Protein AF-0000000086507528 (afdb_homodimer)

Structure (mmCIF, N/CA/C/O backbone):
data_AF-0000000086507528-model_v1
#
loop_
_entity.id
_entity.type
_entity.pdbx_description
1 polymer 'Glutathione S-transferase kappa'
#
loop_
_atom_site.group_PDB
_atom_site.id
_atom_site.type_symbol
_atom_site.label_atom_id
_atom_site.label_alt_id
_atom_site.label_comp_id
_atom_site.label_asym_id
_atom_site.label_entity_id
_atom_site.label_seq_id
_atom_site.pdbx_PDB_ins_code
_atom_site.Cartn_x
_atom_site.Cartn_y
_atom_site.Cartn_z
_atom_site.occupancy
_atom_site.B_iso_or_equiv
_atom_site.auth_seq_id
_atom_site.auth_comp_id
_atom_site.auth_asym_id
_atom_site.auth_atom_id
_atom_site.pdbx_PDB_model_num
ATOM 1 N N . MET A 1 1 ? 21.891 7.898 22.703 1 71.69 1 MET A N 1
ATOM 2 C CA . MET A 1 1 ? 22.094 8.25 21.297 1 71.69 1 MET A CA 1
ATOM 3 C C . MET A 1 1 ? 21.188 9.398 20.891 1 71.69 1 MET A C 1
ATOM 5 O O . MET A 1 1 ? 20.109 9.57 21.469 1 71.69 1 MET A O 1
ATOM 9 N N . SER A 1 2 ? 21.688 10.328 20.062 1 87.5 2 SER A N 1
ATOM 10 C CA . SER A 1 2 ? 20.922 11.492 19.625 1 87.5 2 SER A CA 1
ATOM 11 C C . SER A 1 2 ? 19.672 11.086 18.859 1 87.5 2 SER A C 1
ATOM 13 O O . SER A 1 2 ? 19.656 10.047 18.203 1 87.5 2 SER A O 1
ATOM 15 N N . LYS A 1 3 ? 18.594 11.75 19.062 1 94.44 3 LYS A N 1
ATOM 16 C CA . LYS A 1 3 ? 17.344 11.469 18.359 1 94.44 3 LYS A CA 1
ATOM 17 C C . LYS A 1 3 ? 17.531 11.57 16.844 1 94.44 3 LYS A C 1
ATOM 19 O O . LYS A 1 3 ? 18.219 12.469 16.359 1 94.44 3 LYS A O 1
ATOM 24 N N . LYS A 1 4 ? 17.047 10.656 16.156 1 96.56 4 LYS A N 1
ATOM 25 C CA . LYS A 1 4 ? 17.016 10.711 14.703 1 96.56 4 LYS A CA 1
ATOM 26 C C . LYS A 1 4 ? 15.828 11.531 14.203 1 96.56 4 LYS A C 1
ATOM 28 O O . LYS A 1 4 ? 14.719 11.422 14.734 1 96.56 4 LYS A O 1
ATOM 33 N N . THR A 1 5 ? 16.078 12.328 13.242 1 98.06 5 THR A N 1
ATOM 34 C CA . THR A 1 5 ? 15.008 13.148 12.68 1 98.06 5 THR A CA 1
ATOM 35 C C . THR A 1 5 ? 14.125 12.32 11.742 1 98.06 5 THR A C 1
ATOM 37 O O . THR A 1 5 ? 14.633 11.562 10.914 1 98.06 5 THR A O 1
ATOM 40 N N . VAL A 1 6 ? 12.867 12.398 11.898 1 98.75 6 VAL A N 1
ATOM 41 C CA . VAL A 1 6 ? 11.867 11.836 11 1 98.75 6 VAL A CA 1
ATOM 42 C C . VAL A 1 6 ? 10.922 12.938 10.523 1 98.75 6 VAL A C 1
ATOM 44 O O . VAL A 1 6 ? 10.344 13.664 11.336 1 98.75 6 VAL A O 1
ATOM 47 N N . GLU A 1 7 ? 10.773 13.133 9.203 1 98.81 7 GLU A N 1
ATOM 48 C CA . GLU A 1 7 ? 9.867 14.125 8.633 1 98.81 7 GLU A CA 1
ATOM 49 C C . GLU A 1 7 ? 8.648 13.453 7.996 1 98.81 7 GLU A C 1
ATOM 51 O O . GLU A 1 7 ? 8.781 12.469 7.27 1 98.81 7 GLU A O 1
ATOM 56 N N . LEU A 1 8 ? 7.527 13.938 8.289 1 98.88 8 LEU A N 1
ATOM 57 C CA . LEU A 1 8 ? 6.309 13.508 7.613 1 98.88 8 LEU A CA 1
ATOM 58 C C . LEU A 1 8 ? 5.824 14.57 6.637 1 98.88 8 LEU A C 1
ATOM 60 O O . LEU A 1 8 ? 5.312 15.609 7.047 1 98.88 8 LEU A O 1
ATOM 64 N N . PHE A 1 9 ? 5.988 14.375 5.371 1 98.94 9 PHE A N 1
ATOM 65 C CA . PHE A 1 9 ? 5.355 15.203 4.352 1 98.94 9 PHE A CA 1
ATOM 66 C C . PHE A 1 9 ? 3.906 14.773 4.133 1 98.94 9 PHE A C 1
ATOM 68 O O . PHE A 1 9 ? 3.639 13.625 3.775 1 98.94 9 PHE A O 1
ATOM 75 N N . TYR A 1 10 ? 2.986 15.742 4.367 1 98.81 10 TYR A N 1
ATOM 76 C CA . TYR A 1 10 ? 1.605 15.273 4.402 1 98.81 10 TYR A CA 1
ATOM 77 C C . TYR A 1 10 ? 0.654 16.328 3.863 1 98.81 10 TYR A C 1
ATOM 79 O O . TYR A 1 10 ? 0.965 17.531 3.895 1 98.81 10 TYR A O 1
ATOM 87 N N . ASP A 1 11 ? -0.359 15.938 3.299 1 98.25 11 ASP A N 1
ATOM 88 C CA . ASP A 1 11 ? -1.535 16.703 2.881 1 98.25 11 ASP A CA 1
ATOM 89 C C . ASP A 1 11 ? -2.805 16.125 3.512 1 98.25 11 ASP A C 1
ATOM 91 O O . ASP A 1 11 ? -3.014 14.914 3.523 1 98.25 11 ASP A O 1
ATOM 95 N N . VAL A 1 12 ? -3.648 16.969 3.998 1 97.38 12 VAL A N 1
ATOM 96 C CA . VAL A 1 12 ? -4.785 16.531 4.801 1 97.38 12 VAL A CA 1
ATOM 97 C C . VAL A 1 12 ? -5.898 16.016 3.891 1 97.38 12 VAL A C 1
ATOM 99 O O . VAL A 1 12 ? -6.953 15.594 4.367 1 97.38 12 VAL A O 1
ATOM 102 N N . VAL A 1 13 ? -5.645 15.977 2.598 1 93.81 13 VAL A N 1
ATOM 103 C CA . VAL A 1 13 ? -6.637 15.492 1.646 1 93.81 13 VAL A CA 1
ATOM 104 C C . VAL A 1 13 ? -6.766 13.977 1.762 1 93.81 13 VAL A C 1
ATOM 106 O O . VAL A 1 13 ? -7.836 13.414 1.5 1 93.81 13 VAL A O 1
ATOM 109 N N . SER A 1 14 ? -5.777 13.281 2.121 1 93.06 14 SER A N 1
ATOM 110 C CA . SER A 1 14 ? -5.723 11.82 2.07 1 93.06 14 SER A CA 1
ATOM 111 C C . SER A 1 14 ? -6 11.211 3.439 1 93.06 14 SER A C 1
ATOM 113 O O . SER A 1 14 ? -5.309 11.516 4.414 1 93.06 14 SER A O 1
ATOM 115 N N . PRO A 1 15 ? -6.957 10.281 3.539 1 95.88 15 PRO A N 1
ATOM 116 C CA . PRO A 1 15 ? -7.152 9.578 4.809 1 95.88 15 PRO A CA 1
ATOM 117 C C . PRO A 1 15 ? -5.996 8.641 5.152 1 95.88 15 PRO A C 1
ATOM 119 O O . PRO A 1 15 ? -5.734 8.383 6.328 1 95.88 15 PRO A O 1
ATOM 122 N N . TYR A 1 16 ? -5.332 8.086 4.172 1 97.19 16 TYR A N 1
ATOM 123 C CA . TYR A 1 16 ? -4.176 7.238 4.426 1 97.19 16 TYR A CA 1
ATOM 124 C C . TYR A 1 16 ? -3.076 8.008 5.148 1 97.19 16 TYR A C 1
ATOM 126 O O . TYR A 1 16 ? -2.357 7.449 5.977 1 97.19 16 TYR A O 1
ATOM 134 N N . THR A 1 17 ? -2.959 9.273 4.766 1 98.38 17 THR A N 1
ATOM 135 C CA . THR A 1 17 ? -1.985 10.133 5.43 1 98.38 17 THR A CA 1
ATOM 136 C C . THR A 1 17 ? -2.371 10.367 6.887 1 98.38 17 THR A C 1
ATOM 138 O O . THR A 1 17 ? -1.502 10.469 7.758 1 98.38 17 THR A O 1
ATOM 141 N N . TRP A 1 18 ? -3.689 10.5 7.16 1 98.75 18 TRP A N 1
ATOM 142 C CA . TRP A 1 18 ? -4.156 10.633 8.539 1 98.75 18 TRP A CA 1
ATOM 143 C C . TRP A 1 18 ? -3.699 9.453 9.383 1 98.75 18 TRP A C 1
ATOM 145 O O . TRP A 1 18 ? -3.254 9.633 10.523 1 98.75 18 TRP A O 1
ATOM 155 N N . PHE A 1 19 ? -3.783 8.203 8.844 1 98.81 19 PHE A N 1
ATOM 156 C CA . PHE A 1 19 ? -3.33 7.016 9.562 1 98.81 19 PHE A CA 1
ATOM 157 C C . PHE A 1 19 ? -1.855 7.137 9.93 1 98.81 19 PHE A C 1
ATOM 159 O O . PHE A 1 19 ? -1.478 6.914 11.078 1 98.81 19 PHE A O 1
ATOM 166 N N . ALA A 1 20 ? -1.082 7.496 8.961 1 98.81 20 ALA A N 1
ATOM 167 C CA . ALA A 1 20 ? 0.353 7.641 9.195 1 98.81 20 ALA A CA 1
ATOM 168 C C . ALA A 1 20 ? 0.635 8.719 10.242 1 98.81 20 ALA A C 1
ATOM 170 O O . ALA A 1 20 ? 1.497 8.547 11.102 1 98.81 20 ALA A O 1
ATOM 171 N N . PHE A 1 21 ? -0.071 9.828 10.125 1 98.88 21 PHE A N 1
ATOM 172 C CA . PHE A 1 21 ? 0.057 10.961 11.031 1 98.88 21 PHE A CA 1
ATOM 173 C C . PHE A 1 21 ? -0.176 10.531 12.477 1 98.88 21 PHE A C 1
ATOM 175 O O . PHE A 1 21 ? 0.662 10.773 13.344 1 98.88 21 PHE A O 1
ATOM 182 N N . GLU A 1 22 ? -1.259 9.82 12.727 1 98.69 22 GLU A N 1
ATOM 183 C CA . GLU A 1 22 ? -1.586 9.391 14.086 1 98.69 22 GLU A CA 1
ATOM 184 C C . GLU A 1 22 ? -0.567 8.383 14.602 1 98.69 22 GLU A C 1
ATOM 186 O O . GLU A 1 22 ? -0.16 8.445 15.766 1 98.69 22 GLU A O 1
ATOM 191 N N . VAL A 1 23 ? -0.162 7.449 13.758 1 98.5 23 VAL A N 1
ATOM 192 C CA . VAL A 1 23 ? 0.797 6.43 14.172 1 98.5 23 VAL A CA 1
ATOM 193 C C . VAL A 1 23 ? 2.115 7.094 14.57 1 98.5 23 VAL A C 1
ATOM 195 O O . VAL A 1 23 ? 2.691 6.773 15.609 1 98.5 23 VAL A O 1
ATOM 198 N N . LEU A 1 24 ? 2.59 8.031 13.727 1 98.69 24 LEU A N 1
ATOM 199 C CA . LEU A 1 24 ? 3.863 8.68 14.016 1 98.69 24 LEU A CA 1
ATOM 200 C C . LEU A 1 24 ? 3.781 9.492 15.305 1 98.69 24 LEU A C 1
ATOM 202 O O . LEU A 1 24 ? 4.746 9.555 16.062 1 98.69 24 LEU A O 1
ATOM 206 N N . LEU A 1 25 ? 2.648 10.141 15.555 1 98.12 25 LEU A N 1
ATOM 207 C CA . LEU A 1 25 ? 2.48 10.875 16.797 1 98.12 25 LEU A CA 1
ATOM 208 C C . LEU A 1 25 ? 2.525 9.938 18 1 98.12 25 LEU A C 1
ATOM 210 O O . LEU A 1 25 ? 3.064 10.289 19.047 1 98.12 25 LEU A O 1
ATOM 214 N N . ARG A 1 26 ? 1.94 8.742 17.875 1 97.5 26 ARG A N 1
ATOM 215 C CA . ARG A 1 26 ? 1.978 7.758 18.953 1 97.5 26 ARG A CA 1
ATOM 216 C C . ARG A 1 26 ? 3.406 7.293 19.219 1 97.5 26 ARG A C 1
ATOM 218 O O . ARG A 1 26 ? 3.766 7.004 20.359 1 97.5 26 ARG A O 1
ATOM 225 N N . TYR A 1 27 ? 4.227 7.242 18.172 1 97.5 27 TYR A N 1
ATOM 226 C CA . TYR A 1 27 ? 5.566 6.68 18.297 1 97.5 27 TYR A CA 1
ATOM 227 C C . TYR A 1 27 ? 6.582 7.762 18.641 1 97.5 27 TYR A C 1
ATOM 229 O O . TYR A 1 27 ? 7.738 7.461 18.953 1 97.5 27 TYR A O 1
ATOM 237 N N . GLN A 1 28 ? 6.184 9 18.562 1 94.88 28 GLN A N 1
ATOM 238 C CA . GLN A 1 28 ? 7.117 10.102 18.766 1 94.88 28 GLN A CA 1
ATOM 239 C C . GLN A 1 28 ? 7.777 10.031 20.141 1 94.88 28 GLN A C 1
ATOM 241 O O . GLN A 1 28 ? 8.914 10.484 20.312 1 94.88 28 GLN A O 1
ATOM 246 N N . ASN A 1 29 ? 7.078 9.406 21.141 1 90 29 ASN A N 1
ATOM 247 C CA . ASN A 1 29 ? 7.66 9.273 22.469 1 90 29 ASN A CA 1
ATOM 248 C C . ASN A 1 29 ? 8.062 7.832 22.766 1 90 29 ASN A C 1
ATOM 250 O O . ASN A 1 29 ? 8.508 7.52 23.859 1 90 29 ASN A O 1
ATOM 254 N N . ARG A 1 30 ? 7.855 6.992 21.859 1 94.06 30 ARG A N 1
ATOM 255 C CA . ARG A 1 30 ? 8.227 5.59 21.984 1 94.06 30 ARG A CA 1
ATOM 256 C C . ARG A 1 30 ? 9.547 5.309 21.266 1 94.06 30 ARG A C 1
ATOM 258 O O . ARG A 1 30 ? 10.375 4.531 21.75 1 94.06 30 ARG A O 1
ATOM 265 N N . TRP A 1 31 ? 9.656 5.816 20.031 1 97 31 TRP A N 1
ATOM 266 C CA . TRP A 1 31 ? 10.906 5.762 19.281 1 97 31 TRP A CA 1
ATOM 267 C C . TRP A 1 31 ? 11.82 6.922 19.656 1 97 31 TRP A C 1
ATOM 269 O O . TRP A 1 31 ? 11.359 7.953 20.156 1 97 31 TRP A O 1
ATOM 279 N N . ASN A 1 32 ? 13.141 6.746 19.562 1 97.12 32 ASN A N 1
ATOM 280 C CA . ASN A 1 32 ? 14.094 7.824 19.797 1 97.12 32 ASN A CA 1
ATOM 281 C C . ASN A 1 32 ? 14.219 8.727 18.562 1 97.12 32 ASN A C 1
ATOM 283 O O . ASN A 1 32 ? 15.281 8.781 17.938 1 97.12 32 ASN A O 1
ATOM 287 N N . ILE A 1 33 ? 13.109 9.5 18.328 1 97.88 33 ILE A N 1
ATOM 288 C CA . ILE A 1 33 ? 13.07 10.297 17.109 1 97.88 33 ILE A CA 1
ATOM 289 C C . ILE A 1 33 ? 12.609 11.719 17.422 1 97.88 33 ILE A C 1
ATOM 291 O O . ILE A 1 33 ? 12.016 11.961 18.484 1 97.88 33 ILE A O 1
ATOM 295 N N . ASN A 1 34 ? 13.016 12.609 16.609 1 97.5 34 ASN A N 1
ATOM 296 C CA . ASN A 1 34 ? 12.43 13.945 16.5 1 97.5 34 ASN A CA 1
ATOM 297 C C . ASN A 1 34 ? 11.516 14.062 15.289 1 97.5 34 ASN A C 1
ATOM 299 O O . ASN A 1 34 ? 11.992 14.141 14.156 1 97.5 34 ASN A O 1
ATOM 303 N N . LEU A 1 35 ? 10.258 14.07 15.523 1 98.31 35 LEU A N 1
ATOM 304 C CA . LEU A 1 35 ? 9.289 14.102 14.438 1 98.31 35 LEU A CA 1
ATOM 305 C C . LEU A 1 35 ? 9.039 15.531 13.969 1 98.31 35 LEU A C 1
ATOM 307 O O . LEU A 1 35 ? 8.758 16.422 14.781 1 98.31 35 LEU A O 1
ATOM 311 N N . LYS A 1 36 ? 9.172 15.758 12.719 1 98.5 36 LYS A N 1
ATOM 312 C CA . LYS A 1 36 ? 8.859 17.031 12.086 1 98.5 36 LYS A CA 1
ATOM 313 C C . LYS A 1 36 ? 7.699 16.891 11.102 1 98.5 36 LYS A C 1
ATOM 315 O O . LYS A 1 36 ? 7.781 16.109 10.148 1 98.5 36 LYS A O 1
ATOM 320 N N . LEU A 1 37 ? 6.688 17.625 11.359 1 98.81 37 LEU A N 1
ATOM 321 C CA . LEU A 1 37 ? 5.559 17.672 10.438 1 98.81 37 LEU A CA 1
ATOM 322 C C . LEU A 1 37 ? 5.812 18.672 9.312 1 98.81 37 LEU A C 1
ATOM 324 O O . LEU A 1 37 ? 6.207 19.812 9.562 1 98.81 37 LEU A O 1
ATOM 328 N N . ARG A 1 38 ? 5.605 18.219 8.109 1 98.81 38 ARG A N 1
ATOM 329 C CA . ARG A 1 38 ? 5.93 19 6.922 1 98.81 38 ARG A CA 1
ATOM 330 C C . ARG A 1 38 ? 4.727 19.109 5.992 1 98.81 38 ARG A C 1
ATOM 332 O O . ARG A 1 38 ? 4.645 18.391 4.992 1 98.81 38 ARG A O 1
ATOM 339 N N . PRO A 1 39 ? 3.842 20.078 6.242 1 98.81 39 PRO A N 1
ATOM 340 C CA . PRO A 1 39 ? 2.73 20.234 5.301 1 98.81 39 PRO A CA 1
ATOM 341 C C . PRO A 1 39 ? 3.201 20.547 3.879 1 98.81 39 PRO A C 1
ATOM 343 O O . PRO A 1 39 ? 3.947 21.5 3.666 1 98.81 39 PRO A O 1
ATOM 346 N N . PHE A 1 40 ? 2.871 19.766 2.938 1 98.69 40 PHE A N 1
ATOM 347 C CA . PHE A 1 40 ? 3.133 20 1.524 1 98.69 40 PHE A CA 1
ATOM 348 C C . PHE A 1 40 ? 1.852 19.875 0.707 1 98.69 40 PHE A C 1
ATOM 350 O O . PHE A 1 40 ? 0.782 19.609 1.258 1 98.69 40 PHE A O 1
ATOM 357 N N . PHE A 1 41 ? 1.976 20.25 -0.544 1 97.88 41 PHE A N 1
ATOM 358 C CA . PHE A 1 41 ? 0.793 20.297 -1.397 1 97.88 41 PHE A CA 1
ATOM 359 C C . PHE A 1 41 ? 0.787 19.109 -2.363 1 97.88 41 PHE A C 1
ATOM 361 O O . PHE A 1 41 ? 1.5 19.125 -3.369 1 97.88 41 PHE A O 1
ATOM 368 N N . LEU A 1 42 ? -0.086 18.141 -2.127 1 96.25 42 LEU A N 1
ATOM 369 C CA . LEU A 1 42 ? -0.141 16.906 -2.916 1 96.25 42 LEU A CA 1
ATOM 370 C C . LEU A 1 42 ? -0.467 17.219 -4.375 1 96.25 42 LEU A C 1
ATOM 372 O O . LEU A 1 42 ? 0.039 16.547 -5.281 1 96.25 42 LEU A O 1
ATOM 376 N N . GLY A 1 43 ? -1.427 18.156 -4.594 1 93.88 43 GLY A N 1
ATOM 377 C CA . GLY A 1 43 ? -1.719 18.547 -5.965 1 93.88 43 GLY A CA 1
ATOM 378 C C . GLY A 1 43 ? -0.484 18.969 -6.738 1 93.88 43 GLY A C 1
ATOM 379 O O . GLY A 1 43 ? -0.318 18.594 -7.902 1 93.88 43 GLY A O 1
ATOM 380 N N . GLY A 1 44 ? 0.333 19.797 -6.078 1 95.25 44 GLY A N 1
ATOM 381 C CA . GLY A 1 44 ? 1.587 20.203 -6.695 1 95.25 44 GLY A CA 1
ATOM 382 C C . GLY A 1 44 ? 2.533 19.047 -6.938 1 95.25 44 GLY A C 1
ATOM 383 O O . GLY A 1 44 ? 3.219 19 -7.961 1 95.25 44 GLY A O 1
ATOM 384 N N . LEU A 1 45 ? 2.613 18.156 -5.977 1 96.5 45 LEU A N 1
ATOM 385 C CA . LEU A 1 45 ? 3.449 16.969 -6.133 1 96.5 45 LEU A CA 1
ATOM 386 C C . LEU A 1 45 ? 3.002 16.141 -7.328 1 96.5 45 LEU A C 1
ATOM 388 O O . LEU A 1 45 ? 3.83 15.68 -8.117 1 96.5 45 LEU A O 1
ATOM 392 N N . ASN A 1 46 ? 1.681 15.906 -7.426 1 94 46 ASN A N 1
ATOM 393 C CA . ASN A 1 46 ? 1.131 15.156 -8.547 1 94 46 ASN A CA 1
ATOM 394 C C . ASN A 1 46 ? 1.455 15.82 -9.883 1 94 46 ASN A C 1
ATOM 396 O O . ASN A 1 46 ? 1.826 15.148 -10.844 1 94 46 ASN A O 1
ATOM 400 N N . ALA A 1 47 ? 1.273 17.062 -9.953 1 93.75 47 ALA A N 1
ATOM 401 C CA . ALA A 1 47 ? 1.594 17.812 -11.172 1 93.75 47 ALA A CA 1
ATOM 402 C C . ALA A 1 47 ? 3.064 17.641 -11.547 1 93.75 47 ALA A C 1
ATOM 404 O O . ALA A 1 47 ? 3.396 17.484 -12.719 1 93.75 47 ALA A O 1
ATOM 405 N N . GLY A 1 48 ? 3.904 17.703 -10.586 1 95.12 48 GLY A N 1
ATOM 406 C CA . GLY A 1 48 ? 5.336 17.625 -10.836 1 95.12 48 GLY A CA 1
ATOM 407 C C . GLY A 1 48 ? 5.797 16.234 -11.227 1 95.12 48 GLY A C 1
ATOM 408 O O . GLY A 1 48 ? 6.816 16.078 -11.906 1 95.12 48 GLY A O 1
ATOM 409 N N . THR A 1 49 ? 5.109 15.172 -10.781 1 94.94 49 THR A N 1
ATOM 410 C CA . THR A 1 49 ? 5.531 13.797 -11.016 1 94.94 49 THR A CA 1
ATOM 411 C C . THR A 1 49 ? 4.738 13.18 -12.164 1 94.94 49 THR A C 1
ATOM 413 O O . THR A 1 49 ? 5.109 12.125 -12.688 1 94.94 49 THR A O 1
ATOM 416 N N . GLY A 1 50 ? 3.629 13.797 -12.523 1 91.62 50 GLY A N 1
ATOM 417 C CA . GLY A 1 50 ? 2.734 13.219 -13.508 1 91.62 50 GLY A CA 1
ATOM 418 C C . GLY A 1 50 ? 1.9 12.078 -12.961 1 91.62 50 GLY A C 1
ATOM 419 O O . GLY A 1 50 ? 1.367 11.266 -13.727 1 91.62 50 GLY A O 1
ATOM 420 N N . ASN A 1 51 ? 1.887 11.984 -11.68 1 90.62 51 ASN A N 1
ATOM 421 C CA . ASN A 1 51 ? 1.084 10.953 -11.031 1 90.62 51 ASN A CA 1
ATOM 422 C C . ASN A 1 51 ? -0.391 11.336 -10.977 1 90.62 51 ASN A C 1
ATOM 424 O O . ASN A 1 51 ? -0.724 12.523 -10.938 1 90.62 51 ASN A O 1
ATOM 428 N N . LYS A 1 52 ? -1.219 10.352 -11.062 1 86.25 52 LYS A N 1
ATOM 429 C CA . LYS A 1 52 ? -2.654 10.555 -10.898 1 86.25 52 LYS A CA 1
ATOM 430 C C . LYS A 1 52 ? -3.166 9.875 -9.633 1 86.25 52 LYS A C 1
ATOM 432 O O . LYS A 1 52 ? -2.713 8.781 -9.281 1 86.25 52 LYS A O 1
ATOM 437 N N . PRO A 1 53 ? -4.117 10.547 -9.023 1 84.56 53 PRO A N 1
ATOM 438 C CA . PRO A 1 53 ? -4.695 9.922 -7.832 1 84.56 53 PRO A CA 1
ATOM 439 C C . PRO A 1 53 ? -5.332 8.562 -8.133 1 84.56 53 PRO A C 1
ATOM 441 O O . PRO A 1 53 ? -5.941 8.383 -9.188 1 84.56 53 PRO A O 1
ATOM 444 N N . PRO A 1 54 ? -5.234 7.633 -7.223 1 82.44 54 PRO A N 1
ATOM 445 C CA . PRO A 1 54 ? -5.789 6.293 -7.402 1 82.44 54 PRO A CA 1
ATOM 446 C C . PRO A 1 54 ? -7.293 6.305 -7.668 1 82.44 54 PRO A C 1
ATOM 448 O O . PRO A 1 54 ? -7.812 5.422 -8.352 1 82.44 54 PRO A O 1
ATOM 451 N N . ILE A 1 55 ? -7.934 7.27 -7.211 1 84 55 ILE A N 1
ATOM 452 C CA . ILE A 1 55 ? -9.391 7.305 -7.285 1 84 55 ILE A CA 1
ATOM 453 C C . ILE A 1 55 ? -9.828 7.52 -8.734 1 84 55 ILE A C 1
ATOM 455 O O . ILE A 1 55 ? -11.008 7.359 -9.062 1 84 55 ILE A O 1
ATOM 459 N N . MET A 1 56 ? -8.875 7.898 -9.625 1 85.88 56 MET A N 1
ATOM 460 C CA . MET A 1 56 ? -9.195 8.109 -11.031 1 85.88 56 MET A CA 1
ATOM 461 C C . MET A 1 56 ? -9.414 6.773 -11.742 1 85.88 56 MET A C 1
ATOM 463 O O . MET A 1 56 ? -9.93 6.738 -12.859 1 85.88 56 MET A O 1
ATOM 467 N N . VAL A 1 57 ? -9 5.633 -11.125 1 89.5 57 VAL A N 1
ATOM 468 C CA . VAL A 1 57 ? -9.344 4.293 -11.586 1 89.5 57 VAL A CA 1
ATOM 469 C C . VAL A 1 57 ? -10.633 3.824 -10.914 1 89.5 57 VAL A C 1
ATOM 471 O O . VAL A 1 57 ? -10.672 3.621 -9.703 1 89.5 57 VAL A O 1
ATOM 474 N N . PRO A 1 58 ? -11.664 3.611 -11.734 1 93.25 58 PRO A N 1
ATOM 475 C CA . PRO A 1 58 ? -12.977 3.314 -11.156 1 93.25 58 PRO A CA 1
ATOM 476 C C . PRO A 1 58 ? -12.938 2.148 -10.172 1 93.25 58 PRO A C 1
ATOM 478 O O . PRO A 1 58 ? -13.547 2.221 -9.102 1 93.25 58 PRO A O 1
ATOM 481 N N . ALA A 1 59 ? -12.25 1.112 -10.508 1 94.31 59 ALA A N 1
ATOM 482 C CA . ALA A 1 59 ? -12.148 -0.032 -9.602 1 94.31 59 ALA A CA 1
ATOM 483 C C . ALA A 1 59 ? -11.516 0.37 -8.273 1 94.31 59 ALA A C 1
ATOM 485 O O . ALA A 1 59 ? -11.945 -0.094 -7.215 1 94.31 59 ALA A O 1
ATOM 486 N N . LYS A 1 60 ? -10.477 1.207 -8.289 1 94.38 60 LYS A N 1
ATOM 487 C CA . LYS A 1 60 ? -9.828 1.677 -7.066 1 94.38 60 LYS A CA 1
ATOM 488 C C . LYS A 1 60 ? -10.75 2.602 -6.277 1 94.38 60 LYS A C 1
ATOM 490 O O . LYS A 1 60 ? -10.758 2.576 -5.043 1 94.38 60 LYS A O 1
ATOM 495 N N . ALA A 1 61 ? -11.469 3.41 -7 1 93.44 61 ALA A N 1
ATOM 496 C CA . ALA A 1 61 ? -12.422 4.324 -6.367 1 93.44 61 ALA A CA 1
ATOM 497 C C . ALA A 1 61 ? -13.477 3.555 -5.578 1 93.44 61 ALA A C 1
ATOM 499 O O . ALA A 1 61 ? -13.922 4.008 -4.52 1 93.44 61 ALA A O 1
ATOM 500 N N . LYS A 1 62 ? -13.906 2.416 -6.117 1 95 62 LYS A N 1
ATOM 501 C CA . LYS A 1 62 ? -14.906 1.585 -5.453 1 95 62 LYS A CA 1
ATOM 502 C C . LYS A 1 62 ? -14.312 0.877 -4.238 1 95 62 LYS A C 1
ATOM 504 O O . LYS A 1 62 ? -15.008 0.656 -3.242 1 95 62 LYS A O 1
ATOM 509 N N . TYR A 1 63 ? -13.055 0.551 -4.297 1 96.38 63 TYR A N 1
ATOM 510 C CA . TYR A 1 63 ? -12.367 -0.214 -3.262 1 96.38 63 TYR A CA 1
ATOM 511 C C . TYR A 1 63 ? -11.984 0.677 -2.086 1 96.38 63 TYR A C 1
ATOM 513 O O . TYR A 1 63 ? -12.031 0.245 -0.931 1 96.38 63 TYR A O 1
ATOM 521 N N . MET A 1 64 ? -11.688 1.924 -2.334 1 95.38 64 MET A N 1
ATOM 522 C CA . MET A 1 64 ? -11.047 2.828 -1.382 1 95.38 64 MET A CA 1
ATOM 523 C C . MET A 1 64 ? -11.922 3.021 -0.146 1 95.38 64 MET A C 1
ATOM 525 O O . MET A 1 64 ? -11.438 2.912 0.983 1 95.38 64 MET A O 1
ATOM 529 N N . PRO A 1 65 ? -13.25 3.303 -0.295 1 96.31 65 PRO A N 1
ATOM 530 C CA . PRO A 1 65 ? -14.047 3.518 0.914 1 96.31 65 PRO A CA 1
ATOM 531 C C . PRO A 1 65 ? -14.062 2.299 1.833 1 96.31 65 PRO A C 1
ATOM 533 O O . PRO A 1 65 ? -14.117 2.445 3.057 1 96.31 65 PRO A O 1
ATOM 536 N N . ILE A 1 66 ? -13.992 1.095 1.277 1 97.5 66 ILE A N 1
ATOM 537 C CA . ILE A 1 66 ? -13.969 -0.135 2.061 1 97.5 66 ILE A CA 1
ATOM 538 C C . ILE A 1 66 ? -12.633 -0.262 2.783 1 97.5 66 ILE A C 1
ATOM 540 O O . ILE A 1 66 ? -12.594 -0.515 3.99 1 97.5 66 ILE A O 1
ATOM 544 N N . ASP A 1 67 ? -11.617 -0.054 2.027 1 97.88 67 ASP A N 1
ATOM 545 C CA . ASP A 1 67 ? -10.266 -0.16 2.566 1 97.88 67 ASP A CA 1
ATOM 546 C C . ASP A 1 67 ? -10.039 0.854 3.686 1 97.88 67 ASP A C 1
ATOM 548 O O . ASP A 1 67 ? -9.453 0.528 4.719 1 97.88 67 ASP A O 1
ATOM 552 N N . VAL A 1 68 ? -10.477 2.082 3.531 1 97.56 68 VAL A N 1
ATOM 553 C CA . VAL A 1 68 ? -10.273 3.172 4.48 1 97.56 68 VAL A CA 1
ATOM 554 C C . VAL A 1 68 ? -10.93 2.834 5.812 1 97.56 68 VAL A C 1
ATOM 556 O O . VAL A 1 68 ? -10.344 3.043 6.875 1 97.56 68 VAL A O 1
ATOM 559 N N . LEU A 1 69 ? -12.102 2.314 5.777 1 98.5 69 LEU A N 1
ATOM 560 C CA . LEU A 1 69 ? -12.805 1.97 7.012 1 98.5 69 LEU A CA 1
ATOM 561 C C . LEU A 1 69 ? -12.094 0.83 7.738 1 98.5 69 LEU A C 1
ATOM 563 O O . LEU A 1 69 ? -11.977 0.849 8.969 1 98.5 69 LEU A O 1
ATOM 567 N N . ARG A 1 70 ? -11.68 -0.193 6.984 1 98.62 70 ARG A N 1
ATOM 568 C CA . ARG A 1 70 ? -10.938 -1.297 7.582 1 98.62 70 ARG A CA 1
ATOM 569 C C . ARG A 1 70 ? -9.648 -0.801 8.234 1 98.62 70 ARG A C 1
ATOM 571 O O . ARG A 1 70 ? -9.305 -1.217 9.344 1 98.62 70 ARG A O 1
ATOM 578 N N . LEU A 1 71 ? -9.008 0.097 7.547 1 98.56 71 LEU A N 1
ATOM 579 C CA . LEU A 1 71 ? -7.766 0.657 8.078 1 98.56 71 LEU A CA 1
ATOM 580 C C . LEU A 1 71 ? -8.047 1.553 9.281 1 98.56 71 LEU A C 1
ATOM 582 O O . LEU A 1 71 ? -7.246 1.618 10.211 1 98.56 71 LEU A O 1
ATOM 586 N N . GLY A 1 72 ? -9.141 2.34 9.164 1 98.69 72 GLY A N 1
ATOM 587 C CA . GLY A 1 72 ? -9.523 3.121 10.328 1 98.69 72 GLY A CA 1
ATOM 588 C C . GLY A 1 72 ? -9.625 2.295 11.602 1 98.69 72 GLY A C 1
ATOM 589 O O . GLY A 1 72 ? -9.125 2.699 12.648 1 98.69 72 GLY A O 1
ATOM 590 N N . LYS A 1 73 ? -10.25 1.15 11.484 1 98.19 73 LYS A N 1
ATOM 591 C CA . LYS A 1 73 ? -10.352 0.229 12.609 1 98.19 73 LYS A CA 1
ATOM 592 C C . LYS A 1 73 ? -8.969 -0.258 13.047 1 98.19 73 LYS A C 1
ATOM 594 O O . LYS A 1 73 ? -8.641 -0.238 14.234 1 98.19 73 LYS A O 1
ATOM 599 N N . TYR A 1 74 ? -8.125 -0.685 12.133 1 97.75 74 TYR A N 1
ATOM 600 C CA . TYR A 1 74 ? -6.805 -1.226 12.414 1 97.75 74 TYR A CA 1
ATOM 601 C C . TYR A 1 74 ? -5.922 -0.185 13.102 1 97.75 74 TYR A C 1
ATOM 603 O O . TYR A 1 74 ? -5.23 -0.49 14.07 1 97.75 74 TYR A O 1
ATOM 611 N N . PHE A 1 75 ? -5.953 1.069 12.617 1 98.19 75 PHE A N 1
ATOM 612 C CA . PHE A 1 75 ? -5.086 2.131 13.117 1 98.19 75 PHE A CA 1
ATOM 613 C C . PHE A 1 75 ? -5.734 2.846 14.297 1 98.19 75 PHE A C 1
ATOM 615 O O . PHE A 1 75 ? -5.121 3.725 14.906 1 98.19 75 PHE A O 1
ATOM 622 N N . ASP A 1 76 ? -6.953 2.473 14.617 1 97.94 76 ASP A N 1
ATOM 623 C CA . ASP A 1 76 ? -7.715 3.141 15.672 1 97.94 76 ASP A CA 1
ATOM 624 C C . ASP A 1 76 ? -7.867 4.633 15.375 1 97.94 76 ASP A C 1
ATOM 626 O O . ASP A 1 76 ? -7.531 5.473 16.219 1 97.94 76 ASP A O 1
ATOM 630 N N . VAL A 1 77 ? -8.203 4.984 14.234 1 98.62 77 VAL A N 1
ATOM 631 C CA . VAL A 1 77 ? -8.523 6.324 13.758 1 98.62 77 VAL A CA 1
ATOM 632 C C . VAL A 1 77 ? -10 6.398 13.367 1 98.62 77 VAL A C 1
ATOM 634 O O . VAL A 1 77 ? -10.492 5.547 12.625 1 98.62 77 VAL A O 1
ATOM 637 N N . PRO A 1 78 ? -10.758 7.312 13.906 1 98.69 78 PRO A N 1
ATOM 638 C CA . PRO A 1 78 ? -12.211 7.352 13.688 1 98.69 78 PRO A CA 1
ATOM 639 C C . PRO A 1 78 ? -12.586 7.918 12.32 1 98.69 78 PRO A C 1
ATOM 641 O O . PRO A 1 78 ? -13.383 8.852 12.242 1 98.69 78 PRO A O 1
ATOM 644 N N . VAL A 1 79 ? -12.164 7.352 11.234 1 98.5 79 VAL A N 1
ATOM 645 C CA . VAL A 1 79 ? -12.383 7.809 9.859 1 98.5 79 VAL A CA 1
ATOM 646 C C . VAL A 1 79 ? -13.766 7.375 9.383 1 98.5 79 VAL A C 1
ATOM 648 O O . VAL A 1 79 ? -14.227 6.281 9.711 1 98.5 79 VAL A O 1
ATOM 651 N N . LYS A 1 80 ? -14.414 8.234 8.734 1 97.94 80 LYS A N 1
ATOM 652 C CA . LYS A 1 80 ? -15.641 7.965 8 1 97.94 80 LYS A CA 1
ATOM 653 C C . LYS A 1 80 ? -15.539 8.453 6.559 1 97.94 80 LYS A C 1
ATOM 655 O O . LYS A 1 80 ? -14.82 9.406 6.27 1 97.94 80 LYS A O 1
ATOM 660 N N . ASN A 1 81 ? -16.234 7.758 5.656 1 95.69 81 ASN A N 1
ATOM 661 C CA . ASN A 1 81 ? -16.234 8.211 4.27 1 95.69 81 ASN A CA 1
ATOM 662 C C . ASN A 1 81 ? -17.062 9.484 4.094 1 95.69 81 ASN A C 1
ATOM 664 O O . ASN A 1 81 ? -18.203 9.547 4.535 1 95.69 81 ASN A O 1
ATOM 668 N N . PRO A 1 82 ? -16.406 10.492 3.539 1 94.75 82 PRO A N 1
ATOM 669 C CA . PRO A 1 82 ? -17.219 11.68 3.242 1 94.75 82 PRO A CA 1
ATOM 670 C C . PRO A 1 82 ? -18.344 11.391 2.26 1 94.75 82 PRO A C 1
ATOM 672 O O . PRO A 1 82 ? -18.234 10.477 1.438 1 94.75 82 PRO A O 1
ATOM 675 N N . LYS A 1 83 ? -19.375 12.203 2.299 1 93.25 83 LYS A N 1
ATOM 676 C CA . LYS A 1 83 ? -20.531 12.047 1.425 1 93.25 83 LYS A CA 1
ATOM 677 C C . LYS A 1 83 ? -20.156 12.266 -0.037 1 93.25 83 LYS A C 1
ATOM 679 O O . LYS A 1 83 ? -20.688 11.609 -0.929 1 93.25 83 LYS A O 1
ATOM 684 N N . ASP A 1 84 ? -19.234 13.164 -0.231 1 89.12 84 ASP A N 1
ATOM 685 C CA . ASP A 1 84 ? -18.781 13.484 -1.58 1 89.12 84 ASP A CA 1
ATOM 686 C C . ASP A 1 84 ? -17.25 13.555 -1.644 1 89.12 84 ASP A C 1
ATOM 688 O O . ASP A 1 84 ? -16.672 14.648 -1.688 1 89.12 84 ASP A O 1
ATOM 692 N N . PRO A 1 85 ? -16.688 12.43 -1.785 1 84.06 85 PRO A N 1
ATOM 693 C CA . PRO A 1 85 ? -15.219 12.398 -1.801 1 84.06 85 PRO A CA 1
ATOM 694 C C . PRO A 1 85 ? -14.625 13.117 -3.016 1 84.06 85 PRO A C 1
ATOM 696 O O . PRO A 1 85 ? -13.562 13.727 -2.918 1 84.06 85 PRO A O 1
ATOM 699 N N . VAL A 1 86 ? -15.32 13.078 -4.059 1 79.81 86 VAL A N 1
ATOM 700 C CA . VAL A 1 86 ? -14.836 13.711 -5.281 1 79.81 86 VAL A CA 1
ATOM 701 C C . VAL A 1 86 ? -14.773 15.227 -5.09 1 79.81 86 VAL A C 1
ATOM 703 O O . VAL A 1 86 ? -13.797 15.867 -5.48 1 79.81 86 VAL A O 1
ATOM 706 N N . ALA A 1 87 ? -15.789 15.711 -4.504 1 82.31 87 ALA A N 1
ATOM 707 C CA . ALA A 1 87 ? -15.797 17.141 -4.23 1 82.31 87 ALA A CA 1
ATOM 708 C C . ALA A 1 87 ? -14.672 17.531 -3.279 1 82.31 87 ALA A C 1
ATOM 710 O O . ALA A 1 87 ? -14.023 18.562 -3.461 1 82.31 87 ALA A O 1
ATOM 711 N N . LEU A 1 88 ? -14.43 16.766 -2.33 1 83.81 88 LEU A N 1
ATOM 712 C CA . LEU A 1 88 ? -13.375 17.016 -1.359 1 83.81 88 LEU A CA 1
ATOM 713 C C . LEU A 1 88 ? -12 16.984 -2.027 1 83.81 88 LEU A C 1
ATOM 715 O O . LEU A 1 88 ? -11.172 17.875 -1.806 1 83.81 88 LEU A O 1
ATOM 719 N N . LEU A 1 89 ? -11.836 16.047 -2.865 1 78 89 LEU A N 1
ATOM 720 C CA . LEU A 1 89 ? -10.508 15.766 -3.396 1 78 89 LEU A CA 1
ATOM 721 C C . LEU A 1 89 ? -10.203 16.641 -4.609 1 78 89 LEU A C 1
ATOM 723 O O . LEU A 1 89 ? -9.062 17.047 -4.816 1 78 89 LEU A O 1
ATOM 727 N N . PHE A 1 90 ? -11.258 17.062 -5.414 1 78.38 90 PHE A N 1
ATOM 728 C CA . PHE A 1 90 ? -10.953 17.641 -6.715 1 78.38 90 PHE A CA 1
ATOM 729 C C . PHE A 1 90 ? -11.617 19 -6.875 1 78.38 90 PHE A C 1
ATOM 731 O O . PHE A 1 90 ? -11.148 19.844 -7.629 1 78.38 90 PHE A O 1
ATOM 738 N N . THR A 1 91 ? -12.711 19.25 -6.211 1 77.62 91 THR A N 1
ATOM 739 C CA . THR A 1 91 ? -13.414 20.516 -6.379 1 77.62 91 THR A CA 1
ATOM 740 C C . THR A 1 91 ? -12.906 21.562 -5.383 1 77.62 91 THR A C 1
ATOM 742 O O . THR A 1 91 ? -12.508 22.656 -5.773 1 77.62 91 THR A O 1
ATOM 745 N N . LYS A 1 92 ? -12.844 21.25 -4.176 1 81.19 92 LYS A N 1
ATOM 746 C CA . LYS A 1 92 ? -12.383 22.172 -3.145 1 81.19 92 LYS A CA 1
ATOM 747 C C . LYS A 1 92 ? -10.859 22.141 -3.02 1 81.19 92 LYS A 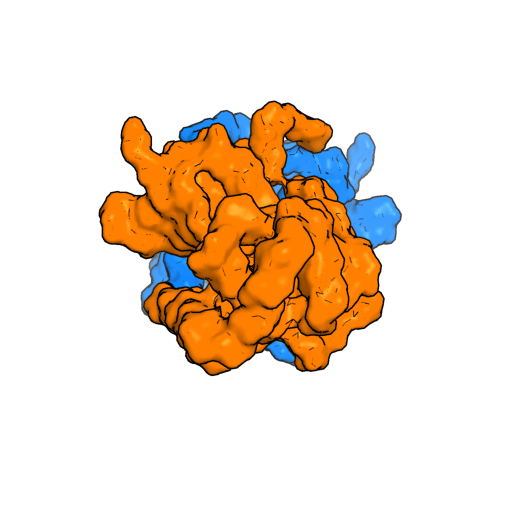C 1
ATOM 749 O O . LYS A 1 92 ? -10.203 23.188 -3.061 1 81.19 92 LYS A O 1
ATOM 754 N N . GLY A 1 93 ? -10.375 20.953 -3.049 1 84.31 93 GLY A N 1
ATOM 755 C CA . GLY A 1 93 ? -8.938 20.781 -2.955 1 84.31 93 GLY A CA 1
ATOM 756 C C . GLY A 1 93 ? -8.375 21.156 -1.596 1 84.31 93 GLY A C 1
ATOM 757 O O . GLY A 1 93 ? -9.133 21.5 -0.682 1 84.31 93 GLY A O 1
ATOM 758 N N . THR A 1 94 ? -6.973 21.125 -1.5 1 93.19 94 THR A N 1
ATOM 759 C CA . THR A 1 94 ? -6.395 21.312 -0.176 1 93.19 94 THR A CA 1
ATOM 760 C C . THR A 1 94 ? -5.348 22.422 -0.207 1 93.19 94 THR A C 1
ATOM 762 O O . THR A 1 94 ? -4.523 22.531 0.703 1 93.19 94 THR A O 1
ATOM 765 N N . LEU A 1 95 ? -5.414 23.266 -1.271 1 95.56 95 LEU A N 1
ATOM 766 C CA . LEU A 1 95 ? -4.441 24.344 -1.33 1 95.56 95 LEU A CA 1
ATOM 767 C C . LEU A 1 95 ? -4.602 25.281 -0.14 1 95.56 95 LEU A C 1
ATOM 769 O O . LEU A 1 95 ? -3.629 25.594 0.555 1 95.56 95 LEU A O 1
ATOM 773 N N . ILE A 1 96 ? -5.809 25.688 0.142 1 96.69 96 ILE A N 1
ATOM 774 C CA . ILE A 1 96 ? -6.094 26.641 1.203 1 96.69 96 ILE A CA 1
ATOM 775 C C . ILE A 1 96 ? -5.773 26.031 2.561 1 96.69 96 ILE A C 1
ATOM 777 O O . ILE A 1 96 ? -5.027 26.594 3.354 1 96.69 96 ILE A O 1
ATOM 781 N N . PRO A 1 97 ? -6.266 24.797 2.869 1 97.69 97 PRO A N 1
ATOM 782 C CA . PRO A 1 97 ? -5.898 24.203 4.16 1 97.69 97 PRO A CA 1
ATOM 783 C C . PRO A 1 97 ? -4.395 23.984 4.301 1 97.69 97 PRO A C 1
ATOM 785 O O . PRO A 1 97 ? -3.844 24.156 5.391 1 97.69 97 PRO A O 1
ATOM 788 N N . GLN A 1 98 ? -3.723 23.641 3.244 1 98.62 98 GLN A N 1
ATOM 789 C CA . GLN A 1 98 ? -2.281 23.422 3.326 1 98.62 98 GLN A CA 1
ATOM 790 C C . GLN A 1 98 ? -1.543 24.75 3.561 1 98.62 98 GLN A C 1
ATOM 792 O O . GLN A 1 98 ? -0.53 24.781 4.262 1 98.62 98 GLN A O 1
ATOM 797 N N . ARG A 1 99 ? -1.999 25.828 2.941 1 98.69 99 ARG A N 1
ATOM 798 C CA . ARG A 1 99 ? -1.427 27.141 3.246 1 98.69 99 ARG A CA 1
ATOM 799 C C . ARG A 1 99 ? -1.691 27.516 4.695 1 98.69 99 ARG A C 1
ATOM 801 O O . ARG A 1 99 ? -0.82 28.078 5.363 1 98.69 99 ARG A O 1
ATOM 808 N N . PHE A 1 100 ? -2.891 27.25 5.141 1 98.75 100 PHE A N 1
ATOM 809 C CA . PHE A 1 100 ? -3.244 27.516 6.531 1 98.75 100 PHE A CA 1
ATOM 810 C C . PHE A 1 100 ? -2.309 26.781 7.48 1 98.75 100 PHE A C 1
ATOM 812 O O . PHE A 1 100 ? -1.764 27.375 8.414 1 98.75 100 PHE A O 1
ATOM 819 N N . LEU A 1 101 ? -2.068 25.5 7.266 1 98.88 101 LEU A N 1
ATOM 820 C CA . LEU A 1 101 ? -1.16 24.688 8.078 1 98.88 101 LEU A CA 1
ATOM 821 C C . LEU A 1 101 ? 0.266 25.219 7.988 1 98.88 101 LEU A C 1
ATOM 823 O O . LEU A 1 101 ? 0.997 25.219 8.984 1 98.88 101 LEU A O 1
ATOM 827 N N . THR A 1 102 ? 0.663 25.625 6.793 1 98.88 102 THR A N 1
ATOM 828 C CA . THR A 1 102 ? 1.984 26.219 6.617 1 98.88 102 THR A CA 1
ATOM 829 C C . THR A 1 102 ? 2.131 27.484 7.457 1 98.88 102 THR A C 1
ATOM 831 O O . THR A 1 102 ? 3.154 27.688 8.117 1 98.88 102 THR A O 1
ATOM 834 N N . ALA A 1 103 ? 1.134 28.328 7.41 1 98.81 103 ALA A N 1
ATOM 835 C CA . ALA A 1 103 ? 1.15 29.531 8.219 1 98.81 103 ALA A CA 1
ATOM 836 C C . ALA A 1 103 ? 1.259 29.203 9.711 1 98.81 103 ALA A C 1
ATOM 838 O O . ALA A 1 103 ? 1.994 29.859 10.445 1 98.81 103 ALA A O 1
ATOM 839 N N . ILE A 1 104 ? 0.528 28.203 10.156 1 98.69 104 ILE A N 1
ATOM 840 C CA . ILE A 1 104 ? 0.584 27.75 11.539 1 98.69 104 ILE A CA 1
ATOM 841 C C . ILE A 1 104 ? 1.993 27.266 11.867 1 98.69 104 ILE A C 1
ATOM 843 O O . ILE A 1 104 ? 2.555 27.609 12.906 1 98.69 104 ILE A O 1
ATOM 847 N N . ASP A 1 105 ? 2.541 26.484 10.984 1 98.44 105 ASP A N 1
ATOM 848 C CA . ASP A 1 105 ? 3.895 25.969 11.172 1 98.44 105 ASP A CA 1
ATOM 849 C C . ASP A 1 105 ? 4.898 27.109 11.352 1 98.44 105 ASP A C 1
ATOM 851 O O . ASP A 1 105 ? 5.824 27 12.156 1 98.44 105 ASP A O 1
ATOM 855 N N . MET A 1 106 ? 4.723 28.219 10.672 1 98.06 106 MET A N 1
ATOM 856 C CA . MET A 1 106 ? 5.656 29.344 10.648 1 98.06 106 MET A CA 1
ATOM 857 C C . MET A 1 106 ? 5.477 30.219 11.875 1 98.06 106 MET A C 1
ATOM 859 O O . MET A 1 106 ? 6.398 30.953 12.266 1 98.06 106 MET A O 1
ATOM 863 N N . THR A 1 107 ? 4.332 30.188 12.539 1 97.06 107 THR A N 1
ATOM 864 C CA . THR A 1 107 ? 4.043 31.172 13.57 1 97.06 107 THR A CA 1
ATOM 865 C C . THR A 1 107 ? 3.836 30.5 14.93 1 97.06 107 THR A C 1
ATOM 867 O O . THR A 1 107 ? 4.309 31 15.953 1 97.06 107 THR A O 1
ATOM 870 N N . CYS A 1 108 ? 3.152 29.422 14.992 1 96.94 108 CYS A N 1
ATOM 871 C CA . CYS A 1 108 ? 2.85 28.703 16.219 1 96.94 108 CYS A CA 1
ATOM 872 C C . CYS A 1 108 ? 2.904 27.188 15.992 1 96.94 108 CYS A C 1
ATOM 874 O O . CYS A 1 108 ? 1.904 26.5 16.172 1 96.94 108 CYS A O 1
ATOM 876 N N . PRO A 1 109 ? 4.125 26.625 15.75 1 97.62 109 PRO A N 1
ATOM 877 C CA . PRO A 1 109 ? 4.285 25.234 15.336 1 97.62 109 PRO A CA 1
ATOM 878 C C . PRO A 1 109 ? 3.805 24.234 16.391 1 97.62 109 PRO A C 1
ATOM 880 O O . PRO A 1 109 ? 3.508 23.078 16.062 1 97.62 109 PRO A O 1
ATOM 883 N N . GLN A 1 110 ? 3.67 24.688 17.641 1 97.19 110 GLN A N 1
ATOM 884 C CA . GLN A 1 110 ? 3.23 23.766 18.688 1 97.19 110 GLN A CA 1
ATOM 885 C C . GLN A 1 110 ? 1.791 23.328 18.469 1 97.19 110 GLN A C 1
ATOM 887 O O . GLN A 1 110 ? 1.36 22.312 19.016 1 97.19 110 GLN A O 1
ATOM 892 N N . PHE A 1 111 ? 1.014 24.031 17.609 1 98.25 111 PHE A N 1
ATOM 893 C CA . PHE A 1 111 ? -0.388 23.719 17.359 1 98.25 111 PHE A CA 1
ATOM 894 C C . PHE A 1 111 ? -0.551 22.938 16.062 1 98.25 111 PHE A C 1
ATOM 896 O O . PHE A 1 111 ? -1.648 22.484 15.742 1 98.25 111 PHE A O 1
ATOM 903 N N . LEU A 1 112 ? 0.506 22.781 15.273 1 98.69 112 LEU A N 1
ATOM 904 C CA . LEU A 1 112 ? 0.426 22.219 13.938 1 98.69 112 LEU A CA 1
ATOM 905 C C . LEU A 1 112 ? -0.222 20.828 13.969 1 98.69 112 LEU A C 1
ATOM 907 O O . LEU A 1 112 ? -1.115 20.531 13.172 1 98.69 112 LEU A O 1
ATOM 911 N N . GLY A 1 113 ? 0.242 20 14.914 1 98.56 113 GLY A N 1
ATOM 912 C CA . GLY A 1 113 ? -0.32 18.672 15.039 1 98.56 113 GLY A CA 1
ATOM 913 C C . GLY A 1 113 ? -1.813 18.672 15.305 1 98.56 113 GLY A C 1
ATOM 914 O O . GLY A 1 113 ? -2.58 18.031 14.578 1 98.56 113 GLY A O 1
ATOM 915 N N . ASN A 1 114 ? -2.256 19.422 16.25 1 98.62 114 ASN A N 1
ATOM 916 C CA . ASN A 1 114 ? -3.662 19.453 16.641 1 98.62 114 ASN A CA 1
ATOM 917 C C . ASN A 1 114 ? -4.539 20.031 15.531 1 98.62 114 ASN A C 1
ATOM 919 O O . ASN A 1 114 ? -5.645 19.547 15.297 1 98.62 114 ASN A O 1
ATOM 923 N N . VAL A 1 115 ? -4.086 21.094 14.93 1 98.81 115 VAL A N 1
ATOM 924 C CA . VAL A 1 115 ? -4.879 21.688 13.867 1 98.81 115 VAL A CA 1
ATOM 925 C C . VAL A 1 115 ? -4.992 20.719 12.695 1 98.81 115 VAL A C 1
ATOM 927 O O . VAL A 1 115 ? -6.059 20.594 12.094 1 98.81 115 VAL A O 1
ATOM 930 N N . SER A 1 116 ? -3.865 20.031 12.305 1 98.88 116 SER A N 1
ATOM 931 C CA . SER A 1 116 ? -3.912 19.031 11.25 1 98.88 116 SER A CA 1
ATOM 932 C C . SER A 1 116 ? -4.957 17.969 11.547 1 98.88 116 SER A C 1
ATOM 934 O O . SER A 1 116 ? -5.789 17.641 10.695 1 98.88 116 SER A O 1
ATOM 936 N N . ARG A 1 117 ? -4.945 17.484 12.766 1 98.75 117 ARG A N 1
ATOM 937 C CA . ARG A 1 117 ? -5.902 16.453 13.172 1 98.75 117 ARG A CA 1
ATOM 938 C C . ARG A 1 117 ? -7.332 16.969 13.047 1 98.75 117 ARG A C 1
ATOM 940 O O . ARG A 1 117 ? -8.219 16.25 12.586 1 98.75 117 ARG A O 1
ATOM 947 N N . GLU A 1 118 ? -7.543 18.156 13.453 1 98.75 118 GLU A N 1
ATOM 948 C CA . GLU A 1 118 ? -8.891 18.719 13.398 1 98.75 118 GLU A CA 1
ATOM 949 C C . GLU A 1 118 ? -9.367 18.859 11.953 1 98.75 118 GLU A C 1
ATOM 951 O O . GLU A 1 118 ? -10.562 18.703 11.672 1 98.75 118 GLU A O 1
ATOM 956 N N . LEU A 1 119 ? -8.453 19.203 11.086 1 98.5 119 LEU A N 1
ATOM 957 C CA . LEU A 1 119 ? -8.836 19.297 9.688 1 98.5 119 LEU A CA 1
ATOM 958 C C . LEU A 1 119 ? -9.227 17.922 9.148 1 98.5 119 LEU A C 1
ATOM 960 O O . LEU A 1 119 ? -10.211 17.797 8.414 1 98.5 119 LEU A O 1
ATOM 964 N N . TRP A 1 120 ? -8.469 16.875 9.469 1 98.5 120 TRP A N 1
ATOM 965 C CA . TRP A 1 120 ? -8.875 15.523 9.094 1 98.5 120 TRP A CA 1
ATOM 966 C C . TRP A 1 120 ? -10.219 15.164 9.719 1 98.5 120 TRP A C 1
ATOM 968 O O . TRP A 1 120 ? -11.086 14.594 9.055 1 98.5 120 TRP A O 1
ATOM 978 N N . MET A 1 121 ? -10.414 15.477 10.984 1 98.56 121 MET A N 1
ATOM 979 C CA . MET A 1 121 ? -11.68 15.195 11.656 1 98.56 121 MET A CA 1
ATOM 980 C C . MET A 1 121 ? -12.844 15.828 10.906 1 98.56 121 MET A C 1
ATOM 982 O O . MET A 1 121 ? -13.883 15.195 10.719 1 98.56 121 MET A O 1
ATOM 986 N N . ARG A 1 122 ? -12.633 17.016 10.523 1 97.75 122 ARG A N 1
ATOM 987 C CA . ARG A 1 122 ? -13.688 17.719 9.797 1 97.75 122 ARG A CA 1
ATOM 988 C C . ARG A 1 122 ? -13.992 17.031 8.477 1 97.75 122 ARG A C 1
ATOM 990 O O . ARG A 1 122 ? -15.148 16.734 8.172 1 97.75 122 ARG A O 1
ATOM 997 N N . ALA A 1 123 ? -13 16.719 7.691 1 96.69 123 ALA A N 1
ATOM 998 C CA . ALA A 1 123 ? -13.172 16.219 6.324 1 96.69 123 ALA A CA 1
ATOM 999 C C . ALA A 1 123 ? -13.539 14.742 6.316 1 96.69 123 ALA A C 1
ATOM 1001 O O . ALA A 1 123 ? -14.43 14.32 5.574 1 96.69 123 ALA A O 1
ATOM 1002 N N . TRP A 1 124 ? -12.891 13.953 7.219 1 97.38 124 TRP A N 1
ATOM 1003 C CA . TRP A 1 124 ? -12.945 12.5 7.062 1 97.38 124 TRP A CA 1
ATOM 1004 C C . TRP A 1 124 ? -13.656 11.859 8.242 1 97.38 124 TRP A C 1
ATOM 1006 O O . TRP A 1 124 ? -13.609 10.633 8.414 1 97.38 124 TRP A O 1
ATOM 1016 N N . ASN A 1 125 ? -14.195 12.562 9.078 1 98.19 125 ASN A N 1
ATOM 1017 C CA . ASN A 1 125 ? -15 12 10.164 1 98.19 125 ASN A CA 1
ATOM 1018 C C . ASN A 1 125 ? -16.359 12.68 10.266 1 98.19 125 ASN A C 1
ATOM 1020 O O . ASN A 1 125 ? -17.391 12.008 10.336 1 98.19 125 ASN A O 1
ATOM 1024 N N . ARG A 1 126 ? -16.406 14.039 10.148 1 97.88 126 ARG A N 1
ATOM 1025 C CA . ARG A 1 126 ? -17.641 14.797 10.383 1 97.88 126 ARG A CA 1
ATOM 1026 C C . ARG A 1 126 ? -18.219 15.32 9.078 1 97.88 126 ARG A C 1
ATOM 1028 O O . ARG A 1 126 ? -19.281 15.953 9.07 1 97.88 126 ARG A O 1
ATOM 1035 N N . ASP A 1 127 ? -17.609 15.055 8 1 96.38 127 ASP A N 1
ATOM 1036 C CA . ASP A 1 127 ? -18.094 15.492 6.691 1 96.38 127 ASP A CA 1
ATOM 1037 C C . ASP A 1 127 ? -18.312 17 6.664 1 96.38 127 ASP A C 1
ATOM 1039 O O . ASP A 1 127 ? -19.391 17.469 6.277 1 96.38 127 ASP A O 1
ATOM 1043 N N . GLU A 1 128 ? -17.266 17.719 7.129 1 96.31 128 GLU A N 1
ATOM 1044 C CA . GLU A 1 128 ? -17.328 19.188 7.199 1 96.31 128 GLU A CA 1
ATOM 1045 C C . GLU A 1 128 ? -16.281 19.828 6.297 1 96.31 128 GLU A C 1
ATOM 1047 O O . GLU A 1 128 ? -15.273 19.188 5.957 1 96.31 128 GLU A O 1
ATOM 1052 N N . ASP A 1 129 ? -16.531 21.016 5.984 1 95.88 129 ASP A N 1
ATOM 1053 C CA . ASP A 1 129 ? -15.656 21.781 5.105 1 95.88 129 ASP A CA 1
ATOM 1054 C C . ASP A 1 129 ? -14.32 22.078 5.785 1 95.88 129 ASP A C 1
ATOM 1056 O O . ASP A 1 129 ? -14.258 22.25 7.004 1 95.88 129 ASP A O 1
ATOM 1060 N N . ILE A 1 130 ? -13.258 22.203 4.953 1 96.56 130 ILE A N 1
ATOM 1061 C CA . ILE A 1 130 ? -11.961 22.562 5.512 1 96.56 130 ILE A CA 1
ATOM 1062 C C . ILE A 1 130 ? -11.352 23.703 4.699 1 96.56 130 ILE A C 1
ATOM 1064 O O . ILE A 1 130 ? -10.148 23.969 4.797 1 96.56 130 ILE A O 1
ATOM 1068 N N . THR A 1 131 ? -12.062 24.406 3.873 1 95.69 131 THR A N 1
ATOM 1069 C CA . THR A 1 131 ? -11.477 25.406 2.979 1 95.69 131 THR A CA 1
ATOM 1070 C C . THR A 1 131 ? -11.969 26.812 3.336 1 95.69 131 THR A C 1
ATOM 1072 O O . THR A 1 131 ? -11.258 27.797 3.127 1 95.69 131 THR A O 1
ATOM 1075 N N . GLU A 1 132 ? -13.164 26.969 3.861 1 95.94 132 GLU A N 1
ATOM 1076 C CA . GLU A 1 132 ? -13.734 28.266 4.188 1 95.94 132 GLU A CA 1
ATOM 1077 C C . GLU A 1 132 ? -13.07 28.859 5.422 1 95.94 132 GLU A C 1
ATOM 1079 O O . GLU A 1 132 ? -12.75 28.141 6.371 1 95.94 132 GLU A O 1
ATOM 1084 N N . PRO A 1 133 ? -12.898 30.188 5.418 1 96.75 133 PRO A N 1
ATOM 1085 C CA . PRO A 1 133 ? -12.281 30.844 6.578 1 96.75 133 PRO A CA 1
ATOM 1086 C C . PRO A 1 133 ? -12.969 30.469 7.891 1 96.75 133 PRO A C 1
ATOM 1088 O O . PRO A 1 133 ? -12.289 30.25 8.898 1 96.75 133 PRO A O 1
ATOM 1091 N N . ALA A 1 134 ? -14.273 30.391 7.895 1 97.69 134 ALA A N 1
ATOM 1092 C CA . ALA A 1 134 ? -15 30.016 9.102 1 97.69 134 ALA A CA 1
ATOM 1093 C C . ALA A 1 134 ? -14.664 28.594 9.523 1 97.69 134 ALA A C 1
ATOM 1095 O O . ALA A 1 134 ? -14.586 28.281 10.719 1 97.69 134 ALA A O 1
ATOM 1096 N N . SER A 1 135 ? -14.523 27.688 8.57 1 97.75 135 SER A N 1
ATOM 1097 C CA . SER A 1 135 ? -14.164 26.297 8.836 1 97.75 135 SER A CA 1
ATOM 1098 C C . SER A 1 135 ? -12.766 26.188 9.438 1 97.75 135 SER A C 1
ATOM 1100 O O . SER A 1 135 ? -12.555 25.469 10.414 1 97.75 135 SER A O 1
ATOM 1102 N N . LEU A 1 136 ? -11.844 26.953 8.875 1 98.38 136 LEU A N 1
ATOM 1103 C CA . LEU A 1 136 ? -10.477 26.969 9.383 1 98.38 136 LEU A CA 1
ATOM 1104 C C . LEU A 1 136 ? -10.422 27.547 10.797 1 98.38 136 LEU A C 1
ATOM 1106 O O . LEU A 1 136 ? -9.695 27.031 11.648 1 98.38 136 LEU A O 1
ATOM 1110 N N . THR A 1 137 ? -11.211 28.562 10.977 1 98.5 137 THR A N 1
ATOM 1111 C CA . THR A 1 137 ? -11.297 29.188 12.289 1 98.5 137 THR A CA 1
ATOM 1112 C C . THR A 1 137 ? -11.789 28.203 13.336 1 98.5 137 THR A C 1
ATOM 1114 O O . THR A 1 137 ? -11.211 28.109 14.422 1 98.5 137 THR A O 1
ATOM 1117 N N . GLN A 1 138 ? -12.805 27.469 13.016 1 98.44 138 GLN A N 1
ATOM 1118 C CA . GLN A 1 138 ? -13.359 26.5 13.953 1 98.44 138 GLN A CA 1
ATOM 1119 C C . GLN A 1 138 ? -12.352 25.391 14.266 1 98.44 138 GLN A C 1
ATOM 1121 O O . GLN A 1 138 ? -12.211 24.984 15.422 1 98.44 138 GLN A O 1
ATOM 1126 N N . ALA A 1 139 ? -11.664 24.891 13.273 1 98.5 139 ALA A N 1
ATOM 1127 C CA . ALA A 1 139 ? -10.633 23.875 13.469 1 98.5 139 ALA A CA 1
ATOM 1128 C C . ALA A 1 139 ? -9.531 24.391 14.398 1 98.5 139 ALA A C 1
ATOM 1130 O O . ALA A 1 139 ? -9.078 23.672 15.297 1 98.5 139 ALA A O 1
ATOM 1131 N N . ALA A 1 140 ? -9.109 25.656 14.156 1 98.62 140 ALA A N 1
ATOM 1132 C CA . ALA A 1 140 ? -8.039 26.25 14.953 1 98.62 140 ALA A CA 1
ATOM 1133 C C . ALA A 1 140 ? -8.484 26.438 16.406 1 98.62 140 ALA A C 1
ATOM 1135 O O . ALA A 1 140 ? -7.707 26.203 17.328 1 98.62 140 ALA A O 1
ATOM 1136 N N . LYS A 1 141 ? -9.727 26.844 16.578 1 98.38 141 LYS A N 1
ATOM 1137 C CA . LYS A 1 141 ? -10.258 27.016 17.938 1 98.38 141 LYS A CA 1
ATOM 1138 C C . LYS A 1 141 ? -10.273 25.703 18.688 1 98.38 141 LYS A C 1
ATOM 1140 O O . LYS A 1 141 ? -9.836 25.641 19.844 1 98.38 141 LYS A O 1
ATOM 1145 N N . LEU A 1 142 ? -10.727 24.688 18.062 1 98.06 142 LEU A N 1
ATOM 1146 C CA . LEU A 1 142 ? -10.789 23.375 18.703 1 98.06 142 LEU A CA 1
ATOM 1147 C C . LEU A 1 142 ? -9.398 22.859 19.016 1 98.06 142 LEU A C 1
ATOM 1149 O O . LEU A 1 142 ? -9.211 22.094 19.969 1 98.06 142 LEU A O 1
ATOM 1153 N N . ALA A 1 143 ? -8.438 23.312 18.219 1 97.81 143 ALA A N 1
ATOM 1154 C CA . ALA A 1 143 ? -7.059 22.859 18.391 1 97.81 143 ALA A CA 1
ATOM 1155 C C . ALA A 1 143 ? -6.359 23.641 19.5 1 97.81 143 ALA A C 1
ATOM 1157 O O . ALA A 1 143 ? -5.246 23.281 19.906 1 97.81 143 ALA A O 1
ATOM 1158 N N . GLY A 1 144 ? -6.98 24.734 19.953 1 97.81 144 GLY A N 1
ATOM 1159 C CA . GLY A 1 144 ? -6.461 25.406 21.125 1 97.81 144 GLY A CA 1
ATOM 1160 C C . GLY A 1 144 ? -5.926 26.797 20.828 1 97.81 144 GLY A C 1
ATOM 1161 O O . GLY A 1 144 ? -5.43 27.484 21.719 1 97.81 144 GLY A O 1
ATOM 1162 N N . LEU A 1 145 ? -6.023 27.281 19.609 1 98.25 145 LEU A N 1
ATOM 1163 C CA . LEU A 1 145 ? -5.543 28.625 19.266 1 98.25 145 LEU A CA 1
ATOM 1164 C C . LEU A 1 145 ? -6.492 29.688 19.797 1 98.25 145 LEU A C 1
ATOM 1166 O O . LEU A 1 145 ? -7.711 29.516 19.781 1 98.25 145 LEU A O 1
ATOM 1170 N N . SER A 1 146 ? -5.922 30.766 20.188 1 97.81 146 SER A N 1
ATOM 1171 C CA . SER A 1 146 ? -6.727 31.891 20.625 1 97.81 146 SER A CA 1
ATOM 1172 C C . SER A 1 146 ? -7.305 32.656 19.438 1 97.81 146 SER A C 1
ATOM 1174 O O . SER A 1 146 ? -6.82 32.531 18.312 1 97.81 146 SER A O 1
ATOM 1176 N N . GLU A 1 147 ? -8.312 33.375 19.75 1 97 147 GLU A N 1
ATOM 1177 C CA . GLU A 1 147 ? -8.906 34.219 18.719 1 97 147 GLU A CA 1
ATOM 1178 C C . GLU A 1 147 ? -7.883 35.188 18.125 1 97 147 GLU A C 1
ATOM 1180 O O . GLU A 1 147 ? -7.906 35.469 16.922 1 97 147 GLU A O 1
ATOM 1185 N N . LYS A 1 148 ? -7.086 35.719 18.969 1 97.06 148 LYS A N 1
ATOM 1186 C CA . LYS A 1 148 ? -6.043 36.625 18.531 1 97.06 148 LYS A CA 1
ATOM 1187 C C . LYS A 1 148 ? -5.07 35.938 17.578 1 97.06 148 LYS A C 1
ATOM 1189 O O . LYS A 1 148 ? -4.719 36.5 16.531 1 97.06 148 LYS A O 1
ATOM 1194 N N . GLN A 1 149 ? -4.605 34.75 17.969 1 97.12 149 GLN A N 1
ATOM 1195 C CA . GLN A 1 149 ? -3.713 33.969 17.109 1 97.12 149 GLN A CA 1
ATOM 1196 C C . GLN A 1 149 ? -4.359 33.688 15.758 1 97.12 149 GLN A C 1
ATOM 1198 O O . GLN A 1 149 ? -3.719 33.844 14.719 1 97.12 149 GLN A O 1
ATOM 1203 N N . ILE A 1 150 ? -5.582 33.344 15.766 1 98.12 150 ILE A N 1
ATOM 1204 C CA . ILE A 1 150 ? -6.305 32.969 14.555 1 98.12 150 ILE A CA 1
ATOM 1205 C C . ILE A 1 150 ? -6.422 34.188 13.641 1 98.12 150 ILE A C 1
ATOM 1207 O O . ILE A 1 150 ? -6.215 34.094 12.43 1 98.12 150 ILE A O 1
ATOM 1211 N N . ALA A 1 151 ? -6.789 35.312 14.203 1 96.75 151 ALA A N 1
ATOM 1212 C CA . ALA A 1 151 ? -6.941 36.562 13.445 1 96.75 151 ALA A CA 1
ATOM 1213 C C . ALA A 1 151 ? -5.633 36.969 12.766 1 96.75 151 ALA A C 1
ATOM 1215 O O . ALA A 1 151 ? -5.641 37.562 11.688 1 96.75 151 ALA A O 1
ATOM 1216 N N . GLU A 1 152 ? -4.531 36.562 13.375 1 95.94 152 GLU A N 1
ATOM 1217 C CA . GLU A 1 152 ? -3.217 36.875 12.82 1 95.94 152 GLU A CA 1
ATOM 1218 C C . GLU A 1 152 ? -2.844 35.875 11.719 1 95.94 152 GLU A C 1
ATOM 1220 O O . GLU A 1 152 ? -2.164 36.25 10.75 1 95.94 152 GLU A O 1
ATOM 1225 N N . ILE A 1 153 ? -3.26 34.688 11.836 1 97.56 153 ILE A N 1
ATOM 1226 C CA . ILE A 1 153 ? -2.797 33.594 10.969 1 97.56 153 ILE A CA 1
ATOM 1227 C C . ILE A 1 153 ? -3.645 33.562 9.703 1 97.56 153 ILE A C 1
ATOM 1229 O O . ILE A 1 153 ? -3.121 33.344 8.609 1 97.56 153 ILE A O 1
ATOM 1233 N N . LEU A 1 154 ? -4.918 33.75 9.75 1 97.38 154 LEU A N 1
ATOM 1234 C CA . LEU A 1 154 ? -5.855 33.531 8.656 1 97.38 154 LEU A CA 1
ATOM 1235 C C . LEU A 1 154 ? -5.492 34.406 7.449 1 97.38 154 LEU A C 1
ATOM 1237 O O . LEU A 1 154 ? -5.453 33.906 6.324 1 97.38 154 LEU A O 1
ATOM 1241 N N . PRO A 1 155 ? -5.191 35.688 7.625 1 96.19 155 PRO A N 1
ATOM 1242 C CA . PRO A 1 155 ? -4.836 36.469 6.449 1 96.19 155 PRO A CA 1
ATOM 1243 C C . PRO A 1 155 ? -3.527 36.031 5.801 1 96.19 155 PRO A C 1
ATOM 1245 O O . PRO A 1 155 ? -3.305 36.281 4.613 1 96.19 155 PRO A O 1
ATOM 1248 N N . ARG A 1 156 ? -2.666 35.344 6.535 1 96.88 156 ARG A N 1
ATOM 1249 C CA . ARG A 1 156 ? -1.351 34.938 6.047 1 96.88 156 ARG A CA 1
ATOM 1250 C C . ARG A 1 156 ? -1.469 33.812 5.012 1 96.88 156 ARG A C 1
ATOM 1252 O O . ARG A 1 156 ? -0.534 33.594 4.246 1 96.88 156 ARG A O 1
ATOM 1259 N N . ILE A 1 157 ? -2.568 33.219 4.977 1 97 157 ILE A N 1
ATOM 1260 C CA . ILE A 1 157 ? -2.811 32.156 4.02 1 97 157 ILE A CA 1
ATOM 1261 C C . ILE A 1 157 ? -2.512 32.656 2.605 1 97 157 ILE A C 1
ATOM 1263 O O . ILE A 1 157 ? -2.025 31.875 1.767 1 97 157 ILE A O 1
ATOM 1267 N N . ASN A 1 158 ? -2.727 33.906 2.355 1 96.06 158 ASN A N 1
ATOM 1268 C CA . ASN A 1 158 ? -2.57 34.469 1.02 1 96.06 158 ASN A CA 1
ATOM 1269 C C . ASN A 1 158 ? -1.3 35.312 0.913 1 96.06 158 ASN A C 1
ATOM 1271 O O . ASN A 1 158 ? -1.083 35.969 -0.091 1 96.06 158 ASN A O 1
ATOM 1275 N N . SER A 1 159 ? -0.485 35.281 1.919 1 97.94 159 SER A N 1
ATOM 1276 C CA . SER A 1 159 ? 0.76 36.031 1.881 1 97.94 159 SER A CA 1
ATOM 1277 C C . SER A 1 159 ? 1.827 35.312 1.069 1 97.94 159 SER A C 1
ATOM 1279 O O . SER A 1 159 ? 1.804 34.062 0.961 1 97.94 159 SER A O 1
ATOM 1281 N N . ASN A 1 160 ? 2.746 36 0.494 1 98.19 160 ASN A N 1
ATOM 1282 C CA . ASN A 1 160 ? 3.773 35.438 -0.384 1 98.19 160 ASN A CA 1
ATOM 1283 C C . ASN A 1 160 ? 4.707 34.5 0.367 1 98.19 160 ASN A C 1
ATOM 1285 O O . ASN A 1 160 ? 5.148 33.5 -0.185 1 98.19 160 ASN A O 1
ATOM 1289 N N . ASP A 1 161 ? 5.043 34.844 1.531 1 98.38 161 ASP A N 1
ATOM 1290 C CA . ASP A 1 161 ? 5.984 34 2.273 1 98.38 161 ASP A CA 1
ATOM 1291 C C . ASP A 1 161 ? 5.391 32.625 2.551 1 98.38 161 ASP A C 1
ATOM 1293 O O . ASP A 1 161 ? 6.094 31.625 2.467 1 98.38 161 ASP A O 1
ATOM 1297 N N . VAL A 1 162 ? 4.066 32.562 2.881 1 98.69 162 VAL A N 1
ATOM 1298 C CA . VAL A 1 162 ? 3.396 31.297 3.127 1 98.69 162 VAL A CA 1
ATOM 1299 C C . VAL A 1 162 ? 3.311 30.5 1.829 1 98.69 162 VAL A C 1
ATOM 1301 O O . VAL A 1 162 ? 3.609 29.297 1.809 1 98.69 162 VAL A O 1
ATOM 1304 N N . LYS A 1 163 ? 2.875 31.156 0.746 1 98.44 163 LYS A N 1
ATOM 1305 C CA . LYS A 1 163 ? 2.805 30.5 -0.56 1 98.44 163 LYS A CA 1
ATOM 1306 C C . LYS A 1 163 ? 4.16 29.938 -0.961 1 98.44 163 LYS A C 1
ATOM 1308 O O . LYS A 1 163 ? 4.246 28.797 -1.423 1 98.44 163 LYS A O 1
ATOM 1313 N N . GLU A 1 164 ? 5.168 30.703 -0.783 1 98.62 164 GLU A N 1
ATOM 1314 C CA . GLU A 1 164 ? 6.516 30.281 -1.16 1 98.62 164 GLU A CA 1
ATOM 1315 C C . GLU A 1 164 ? 7 29.141 -0.283 1 98.62 164 GLU A C 1
ATOM 1317 O O . GLU A 1 164 ? 7.672 28.219 -0.766 1 98.62 164 GLU A O 1
ATOM 1322 N N . ARG A 1 165 ? 6.734 29.203 1.023 1 98.75 165 ARG A N 1
ATOM 1323 C CA . ARG A 1 165 ? 7.129 28.141 1.928 1 98.75 165 ARG A CA 1
ATOM 1324 C C . ARG A 1 165 ? 6.469 26.812 1.537 1 98.75 165 ARG A C 1
ATOM 1326 O O . ARG A 1 165 ? 7.113 25.766 1.53 1 98.75 165 ARG A O 1
ATOM 1333 N N . LEU A 1 166 ? 5.168 26.859 1.255 1 98.81 166 LEU A N 1
ATOM 1334 C CA . LEU A 1 166 ? 4.469 25.656 0.824 1 98.81 166 LEU A CA 1
ATOM 1335 C C . LEU A 1 166 ? 5.062 25.109 -0.47 1 98.81 166 LEU A C 1
ATOM 1337 O O . LEU A 1 166 ? 5.262 23.891 -0.608 1 98.81 166 LEU A O 1
ATOM 1341 N N . LYS A 1 167 ? 5.324 25.984 -1.404 1 98.5 167 LYS A N 1
ATOM 1342 C CA . LYS A 1 167 ? 5.953 25.594 -2.664 1 98.5 167 LYS A CA 1
ATOM 1343 C C . LYS A 1 167 ? 7.316 24.969 -2.422 1 98.5 167 LYS A C 1
ATOM 1345 O O . LYS A 1 167 ? 7.66 23.969 -3.051 1 98.5 167 LYS A O 1
ATOM 1350 N N . GLN A 1 168 ? 8.062 25.578 -1.568 1 98.69 168 GLN A N 1
ATOM 1351 C CA . GLN A 1 168 ? 9.398 25.078 -1.256 1 98.69 168 GLN A CA 1
ATOM 1352 C C . GLN A 1 168 ? 9.336 23.688 -0.631 1 98.69 168 GLN A C 1
ATOM 1354 O O . GLN A 1 168 ? 10.117 22.797 -0.993 1 98.69 168 GLN A O 1
ATOM 1359 N N . THR A 1 169 ? 8.492 23.5 0.363 1 98.81 169 THR A N 1
ATOM 1360 C CA . THR A 1 169 ? 8.344 22.188 0.989 1 98.81 169 THR A CA 1
ATOM 1361 C C . THR A 1 169 ? 7.922 21.141 -0.038 1 98.81 169 THR A C 1
ATOM 1363 O O . THR A 1 169 ? 8.414 20.016 -0.024 1 98.81 169 THR A O 1
ATOM 1366 N N . THR A 1 170 ? 6.996 21.531 -0.913 1 98.81 170 THR A N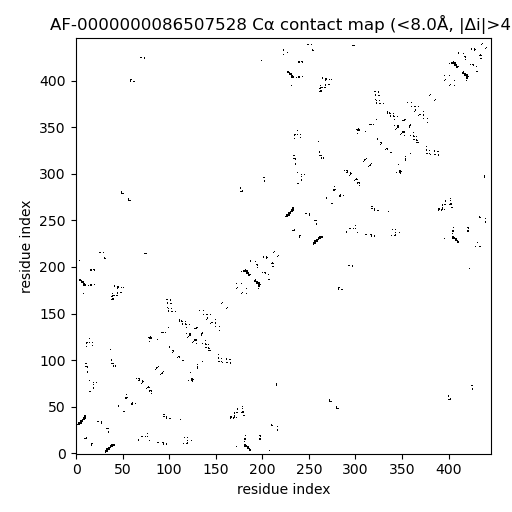 1
ATOM 1367 C CA . THR A 1 170 ? 6.547 20.625 -1.97 1 98.81 170 THR A CA 1
ATOM 1368 C C . THR A 1 170 ? 7.699 20.281 -2.91 1 98.81 170 THR A C 1
ATOM 1370 O O . THR A 1 170 ? 7.859 19.125 -3.303 1 98.81 170 THR A O 1
ATOM 1373 N N . GLN A 1 171 ? 8.492 21.281 -3.23 1 98.62 171 GLN A N 1
ATOM 1374 C CA . GLN A 1 171 ? 9.648 21.062 -4.094 1 98.62 171 GLN A CA 1
ATOM 1375 C C . GLN A 1 171 ? 10.664 20.156 -3.43 1 98.62 171 GLN A C 1
ATOM 1377 O O . GLN A 1 171 ? 11.305 19.328 -4.098 1 98.62 171 GLN A O 1
ATOM 1382 N N . GLU A 1 172 ? 10.875 20.312 -2.143 1 98.62 172 GLU A N 1
ATOM 1383 C CA . GLU A 1 172 ? 11.766 19.422 -1.418 1 98.62 172 GLU A CA 1
ATOM 1384 C C . GLU A 1 172 ? 11.32 17.969 -1.562 1 98.62 172 GLU A C 1
ATOM 1386 O O . GLU A 1 172 ? 12.148 17.078 -1.752 1 98.62 172 GLU A O 1
ATOM 1391 N N . ALA A 1 173 ? 10.023 17.719 -1.416 1 98.56 173 ALA A N 1
ATOM 1392 C CA . ALA A 1 173 ? 9.484 16.359 -1.598 1 98.56 173 ALA A CA 1
ATOM 1393 C C . ALA A 1 173 ? 9.711 15.867 -3.021 1 98.56 173 ALA A C 1
ATOM 1395 O O . ALA A 1 173 ? 10.094 14.711 -3.227 1 98.56 173 ALA A O 1
ATOM 1396 N N . LEU A 1 174 ? 9.453 16.734 -3.996 1 98.06 174 LEU A N 1
ATOM 1397 C CA . LEU A 1 174 ? 9.688 16.391 -5.395 1 98.06 174 LEU A CA 1
ATOM 1398 C C . LEU A 1 174 ? 11.148 16.016 -5.625 1 98.06 174 LEU A C 1
ATOM 1400 O O . LEU A 1 174 ? 11.43 15.031 -6.312 1 98.06 174 LEU A O 1
ATOM 1404 N N . ASP A 1 175 ? 12.039 16.828 -5.074 1 97.88 175 ASP A N 1
ATOM 1405 C CA . ASP A 1 175 ? 13.469 16.594 -5.25 1 97.88 175 ASP A CA 1
ATOM 1406 C C . ASP A 1 175 ? 13.898 15.266 -4.621 1 97.88 175 ASP A C 1
ATOM 1408 O O . ASP A 1 175 ? 14.844 14.633 -5.078 1 97.88 175 ASP A O 1
ATOM 1412 N N . LEU A 1 176 ? 13.219 14.867 -3.576 1 97.19 176 LEU A N 1
ATOM 1413 C CA . LEU A 1 176 ? 13.469 13.586 -2.928 1 97.19 176 LEU A CA 1
ATOM 1414 C C . LEU A 1 176 ? 13.023 12.43 -3.822 1 97.19 176 LEU A C 1
ATOM 1416 O O . LEU A 1 176 ? 13.516 11.312 -3.691 1 97.19 176 LEU A O 1
ATOM 1420 N N . GLY A 1 177 ? 12.117 12.703 -4.738 1 97.12 177 GLY A N 1
ATOM 1421 C CA . GLY A 1 177 ? 11.539 11.688 -5.602 1 97.12 177 GLY A CA 1
ATOM 1422 C C . GLY A 1 177 ? 10.172 11.219 -5.133 1 97.12 177 GLY A C 1
ATOM 1423 O O . GLY A 1 177 ? 9.664 10.195 -5.598 1 97.12 177 GLY A O 1
ATOM 1424 N N . ALA A 1 178 ? 9.57 11.914 -4.211 1 97.94 178 ALA A N 1
ATOM 1425 C CA . ALA A 1 178 ? 8.266 11.547 -3.672 1 97.94 178 ALA A CA 1
ATOM 1426 C C . ALA A 1 178 ? 7.188 11.641 -4.746 1 97.94 178 ALA A C 1
ATOM 1428 O O . ALA A 1 178 ? 7.32 12.406 -5.707 1 97.94 178 ALA A O 1
ATOM 1429 N N . PHE A 1 179 ? 6.117 10.883 -4.602 1 97.5 179 PHE A N 1
ATOM 1430 C CA . PHE A 1 179 ? 5.059 10.859 -5.605 1 97.5 179 PHE A CA 1
ATOM 1431 C C . PHE A 1 179 ? 3.686 10.797 -4.941 1 97.5 179 PHE A C 1
ATOM 1433 O O . PHE A 1 179 ? 2.67 10.625 -5.621 1 97.5 179 PHE A O 1
ATOM 1440 N N . GLY A 1 180 ? 3.705 10.852 -3.645 1 96.38 180 GLY A N 1
ATOM 1441 C CA . GLY A 1 180 ? 2.422 10.773 -2.961 1 96.38 180 GLY A CA 1
ATOM 1442 C C . GLY A 1 180 ? 2.508 11.141 -1.491 1 96.38 180 GLY A C 1
ATOM 1443 O O . GLY A 1 180 ? 3.57 11.539 -1.006 1 96.38 180 GLY A O 1
ATOM 1444 N N . SER A 1 181 ? 1.399 11.141 -0.872 1 96.56 181 SER A N 1
ATOM 1445 C CA . SER A 1 181 ? 1.234 11.383 0.558 1 96.56 181 SER A CA 1
ATOM 1446 C C . SER A 1 181 ? 0.629 10.164 1.254 1 96.56 181 SER A C 1
ATOM 1448 O O . SER A 1 181 ? -0.316 9.562 0.745 1 96.56 181 SER A O 1
ATOM 1450 N N . PRO A 1 182 ? 1.157 9.758 2.379 1 98.31 182 PRO A N 1
ATOM 1451 C CA . PRO A 1 182 ? 2.273 10.359 3.115 1 98.31 182 PRO A CA 1
ATOM 1452 C C . PRO A 1 182 ? 3.635 9.93 2.57 1 98.31 182 PRO A C 1
ATOM 1454 O O . PRO A 1 182 ? 3.777 8.82 2.055 1 98.31 182 PRO A O 1
ATOM 1457 N N . THR A 1 183 ? 4.543 10.773 2.586 1 98.81 183 THR A N 1
ATOM 1458 C CA . THR A 1 183 ? 5.965 10.477 2.436 1 98.81 183 THR A CA 1
ATOM 1459 C C . THR A 1 183 ? 6.707 10.703 3.752 1 98.81 183 THR A C 1
ATOM 1461 O O . THR A 1 183 ? 6.66 11.797 4.32 1 98.81 183 THR A O 1
ATOM 1464 N N . ILE A 1 184 ? 7.348 9.68 4.258 1 98.94 184 ILE A N 1
ATOM 1465 C CA . ILE A 1 184 ? 8.023 9.742 5.547 1 98.94 184 ILE A CA 1
ATOM 1466 C C . ILE A 1 184 ? 9.531 9.609 5.348 1 98.94 184 ILE A C 1
ATOM 1468 O O . ILE A 1 184 ? 10.016 8.609 4.809 1 98.94 184 ILE A O 1
ATOM 1472 N N . VAL A 1 185 ? 10.234 10.562 5.738 1 98.81 185 VAL A N 1
ATOM 1473 C CA . VAL A 1 185 ? 11.68 10.625 5.523 1 98.81 185 VAL A CA 1
ATOM 1474 C C . VAL A 1 185 ? 12.406 10.422 6.848 1 98.81 185 VAL A C 1
ATOM 1476 O O . VAL A 1 185 ? 12.102 11.086 7.844 1 98.81 185 VAL A O 1
ATOM 1479 N N . ALA A 1 186 ? 13.312 9.523 6.922 1 98.5 186 ALA A N 1
ATOM 1480 C CA . ALA A 1 186 ? 14.18 9.273 8.078 1 98.5 186 ALA A CA 1
ATOM 1481 C C . ALA A 1 186 ? 15.617 9.703 7.785 1 98.5 186 ALA A C 1
ATOM 1483 O O . ALA A 1 186 ? 16.188 9.336 6.758 1 98.5 186 ALA A O 1
ATOM 1484 N N . HIS A 1 187 ? 16.094 10.547 8.602 1 97.69 187 HIS A N 1
ATOM 1485 C CA . HIS A 1 187 ? 17.516 10.906 8.539 1 97.69 187 HIS A CA 1
ATOM 1486 C C . HIS A 1 187 ? 18.375 9.898 9.297 1 97.69 187 HIS A C 1
ATOM 1488 O O . HIS A 1 187 ? 18.422 9.922 10.531 1 97.69 187 HIS A O 1
ATOM 1494 N N . VAL A 1 188 ? 19.031 9.023 8.555 1 94.56 188 VAL A N 1
ATOM 1495 C CA . VAL A 1 188 ? 19.797 7.93 9.141 1 94.56 188 VAL A CA 1
ATOM 1496 C C . VAL A 1 188 ? 21.219 7.969 8.617 1 94.56 188 VAL A C 1
ATOM 1498 O O . VAL A 1 188 ? 21.453 7.906 7.406 1 94.56 188 VAL A O 1
ATOM 1501 N N . ASP A 1 189 ? 22.188 8.102 9.594 1 91.88 189 ASP A N 1
ATOM 1502 C CA . ASP A 1 189 ? 23.609 8.07 9.273 1 91.88 189 ASP A CA 1
ATOM 1503 C C . ASP A 1 189 ? 23.953 9.109 8.203 1 91.88 189 ASP A C 1
ATOM 1505 O O . ASP A 1 189 ? 24.625 8.805 7.223 1 91.88 189 ASP A O 1
ATOM 1509 N N . GLY A 1 190 ? 23.312 10.234 8.289 1 91.81 190 GLY A N 1
ATOM 1510 C CA . GLY A 1 190 ? 23.625 11.359 7.422 1 91.81 190 GLY A CA 1
ATOM 1511 C C . GLY A 1 190 ? 22.938 11.281 6.07 1 91.81 190 GLY A C 1
ATOM 1512 O O . GLY A 1 190 ? 23.156 12.133 5.207 1 91.81 190 GLY A O 1
ATOM 1513 N N . LYS A 1 191 ? 22.172 10.336 5.863 1 95.69 191 LYS A N 1
ATOM 1514 C CA . LYS A 1 191 ? 21.453 10.164 4.605 1 95.69 191 LYS A CA 1
ATOM 1515 C C . LYS A 1 191 ? 19.938 10.195 4.824 1 95.69 191 LYS A C 1
ATOM 1517 O O . LYS A 1 191 ? 19.469 9.875 5.914 1 95.69 191 LYS A O 1
ATOM 1522 N N . LYS A 1 192 ? 19.266 10.664 3.793 1 97.25 192 LYS A N 1
ATOM 1523 C CA . LYS A 1 192 ? 17.812 10.625 3.812 1 97.25 192 LYS A CA 1
ATOM 1524 C C . LYS A 1 192 ? 17.281 9.32 3.209 1 97.25 192 LYS A C 1
ATOM 1526 O O . LYS A 1 192 ? 17.609 8.984 2.068 1 97.25 192 LYS A O 1
ATOM 1531 N N . GLU A 1 193 ? 16.641 8.562 4.02 1 97.88 193 GLU A N 1
ATOM 1532 C CA . GLU A 1 193 ? 15.844 7.426 3.582 1 97.88 193 GLU A CA 1
ATOM 1533 C C . GLU A 1 193 ? 14.352 7.711 3.727 1 97.88 193 GLU A C 1
ATOM 1535 O O . GLU A 1 193 ? 13.938 8.453 4.625 1 97.88 193 GLU A O 1
ATOM 1540 N N . TRP A 1 194 ? 13.609 7.207 2.793 1 98.44 194 TRP A N 1
ATOM 1541 C CA . TRP A 1 194 ? 12.195 7.52 2.957 1 98.44 194 TRP A CA 1
ATOM 1542 C C . TRP A 1 194 ? 11.32 6.34 2.549 1 98.44 194 TRP A C 1
ATOM 1544 O O . TRP A 1 194 ? 11.781 5.438 1.843 1 98.44 194 TRP A O 1
ATOM 1554 N N . VAL A 1 195 ? 10.203 6.262 3.121 1 98.75 195 VAL A N 1
ATOM 1555 C CA . VAL A 1 195 ? 9.18 5.281 2.779 1 98.75 195 VAL A CA 1
ATOM 1556 C C . VAL A 1 195 ? 7.895 5.996 2.371 1 98.75 195 VAL A C 1
ATOM 1558 O O . VAL A 1 195 ? 7.668 7.145 2.756 1 98.75 195 VAL A O 1
ATOM 1561 N N . PHE A 1 196 ? 7.152 5.34 1.569 1 98.38 196 PHE A N 1
ATOM 1562 C CA . PHE A 1 196 ? 5.875 5.863 1.096 1 98.38 196 PHE A CA 1
ATOM 1563 C C . PHE A 1 196 ? 4.715 5.074 1.688 1 98.38 196 PHE A C 1
ATOM 1565 O O . PHE A 1 196 ? 4.738 3.844 1.712 1 98.38 196 PHE A O 1
ATOM 1572 N N . GLY A 1 197 ? 3.652 5.859 2.107 1 97.38 197 GLY A N 1
ATOM 1573 C CA . GLY A 1 197 ? 2.404 5.234 2.52 1 97.38 197 GLY A CA 1
ATOM 1574 C C . GLY A 1 197 ? 2.322 4.996 4.016 1 97.38 197 GLY A C 1
ATOM 1575 O O . GLY A 1 197 ? 3.244 5.344 4.758 1 97.38 197 GLY A O 1
ATOM 1576 N N . SER A 1 198 ? 1.176 4.473 4.477 1 98.38 198 SER A N 1
ATOM 1577 C CA . SER A 1 198 ? 0.938 4.211 5.891 1 98.38 198 SER A CA 1
ATOM 1578 C C . SER A 1 198 ? 1.099 2.729 6.211 1 98.38 198 SER A C 1
ATOM 1580 O O . SER A 1 198 ? 0.58 2.246 7.223 1 98.38 198 SER A O 1
ATOM 1582 N N . ASP A 1 199 ? 1.792 1.978 5.355 1 97.5 199 ASP A N 1
ATOM 1583 C CA . ASP A 1 199 ? 1.9 0.531 5.516 1 97.5 199 ASP A CA 1
ATOM 1584 C C . ASP A 1 199 ? 3.361 0.097 5.609 1 97.5 199 ASP A C 1
ATOM 1586 O O . ASP A 1 199 ? 3.666 -1.097 5.547 1 97.5 199 ASP A O 1
ATOM 1590 N N . ARG A 1 200 ? 4.281 1.037 5.715 1 98.69 200 ARG A N 1
ATOM 1591 C CA . ARG A 1 200 ? 5.703 0.71 5.715 1 98.69 200 ARG A CA 1
ATOM 1592 C C . ARG A 1 200 ? 6.328 0.994 7.074 1 98.69 200 ARG A C 1
ATOM 1594 O O . ARG A 1 200 ? 7.539 1.218 7.172 1 98.69 200 ARG A O 1
ATOM 1601 N N . PHE A 1 201 ? 5.566 1.001 8.109 1 98.31 201 PHE A N 1
ATOM 1602 C CA . PHE A 1 201 ? 6.086 1.315 9.438 1 98.31 201 PHE A CA 1
ATOM 1603 C C . PHE A 1 201 ? 7.109 0.276 9.875 1 98.31 201 PHE A C 1
ATOM 1605 O O . PHE A 1 201 ? 8.125 0.617 10.484 1 98.31 201 PHE A O 1
ATOM 1612 N N . PRO A 1 202 ? 6.918 -1.065 9.586 1 97.75 202 PRO A N 1
ATOM 1613 C CA . PRO A 1 202 ? 7.984 -2.006 9.945 1 97.75 202 PRO A CA 1
ATOM 1614 C C . PRO A 1 202 ? 9.305 -1.682 9.258 1 97.75 202 PRO A C 1
ATOM 1616 O O . PRO A 1 202 ? 10.375 -1.829 9.859 1 97.75 202 PRO A O 1
ATOM 1619 N N . ILE A 1 203 ? 9.234 -1.241 8.047 1 98.62 203 ILE A N 1
ATOM 1620 C CA . ILE A 1 203 ? 10.43 -0.872 7.301 1 98.62 203 ILE A CA 1
ATOM 1621 C C . ILE A 1 203 ? 11.062 0.372 7.922 1 98.62 203 ILE A C 1
ATOM 1623 O O . ILE A 1 203 ? 12.281 0.432 8.102 1 98.62 203 ILE A O 1
ATOM 1627 N N . LEU A 1 204 ? 10.203 1.357 8.203 1 98.69 204 LEU A N 1
ATOM 1628 C CA . LEU A 1 204 ? 10.68 2.58 8.836 1 98.69 204 LEU A CA 1
ATOM 1629 C C . LEU A 1 204 ? 11.367 2.271 10.164 1 98.69 204 LEU A C 1
ATOM 1631 O O . LEU A 1 204 ? 12.43 2.824 10.461 1 98.69 204 LEU A O 1
ATOM 1635 N N . ALA A 1 205 ? 10.75 1.421 10.969 1 98 205 ALA A N 1
ATOM 1636 C CA . ALA A 1 205 ? 11.328 1.024 12.25 1 98 205 ALA A CA 1
ATOM 1637 C C . ALA A 1 205 ? 12.703 0.392 12.055 1 98 205 ALA A C 1
ATOM 1639 O O . ALA A 1 205 ? 13.648 0.698 12.789 1 98 205 ALA A O 1
ATOM 1640 N N . ASP A 1 206 ? 12.812 -0.453 11.109 1 97.62 206 ASP A N 1
ATOM 1641 C CA . ASP A 1 206 ? 14.086 -1.104 10.812 1 97.62 206 ASP A CA 1
ATOM 1642 C C . ASP A 1 206 ? 15.148 -0.079 10.43 1 97.62 206 ASP A C 1
ATOM 1644 O O . ASP A 1 206 ? 16.281 -0.157 10.898 1 97.62 206 ASP A O 1
ATOM 1648 N N . LEU A 1 207 ? 14.789 0.873 9.547 1 97.69 207 LEU A N 1
ATOM 1649 C CA . LEU A 1 207 ? 15.703 1.928 9.133 1 97.69 207 LEU A CA 1
ATOM 1650 C C . LEU A 1 207 ? 16.188 2.729 10.336 1 97.69 207 LEU A C 1
ATOM 1652 O O . LEU A 1 207 ? 17.344 3.17 10.367 1 97.69 207 LEU A O 1
ATOM 1656 N N . LEU A 1 208 ? 15.344 2.879 11.328 1 97.56 208 LEU A N 1
ATOM 1657 C CA . LEU A 1 208 ? 15.625 3.736 12.477 1 97.56 208 LEU A CA 1
ATOM 1658 C C . LEU A 1 208 ? 16.281 2.941 13.594 1 97.56 208 LEU A C 1
ATOM 1660 O O . LEU A 1 208 ? 16.75 3.52 14.586 1 97.56 208 LEU A O 1
ATOM 1664 N N . GLY A 1 209 ? 16.406 1.604 13.438 1 96.44 209 GLY A N 1
ATOM 1665 C CA . GLY A 1 209 ? 16.891 0.77 14.523 1 96.44 209 GLY A CA 1
ATOM 1666 C C . GLY A 1 209 ? 15.93 0.705 15.695 1 96.44 209 GLY A C 1
ATOM 1667 O O . GLY A 1 209 ? 16.359 0.647 16.859 1 96.44 209 GLY A O 1
ATOM 1668 N N . GLU A 1 210 ? 14.641 0.871 15.43 1 96.94 210 GLU A N 1
ATOM 1669 C CA . GLU A 1 210 ? 13.57 0.843 16.422 1 96.94 210 GLU A CA 1
ATOM 1670 C C . GLU A 1 210 ? 12.711 -0.406 16.266 1 96.94 210 GLU A C 1
ATOM 1672 O O . GLU A 1 210 ? 12.883 -1.176 15.312 1 96.94 210 GLU A O 1
ATOM 1677 N N . LYS A 1 211 ? 11.852 -0.612 17.156 1 95.06 211 LYS A N 1
ATOM 1678 C CA . LYS A 1 211 ? 10.953 -1.763 17.125 1 95.06 211 LYS A CA 1
ATOM 1679 C C . LYS A 1 211 ? 9.539 -1.347 16.734 1 95.06 211 LYS A C 1
ATOM 1681 O O . LYS A 1 211 ? 9.008 -0.368 17.266 1 95.06 211 LYS A O 1
ATOM 1686 N N . TRP A 1 212 ? 8.992 -2.014 15.82 1 96 212 TRP A N 1
ATOM 1687 C CA . TRP A 1 212 ? 7.598 -1.814 15.461 1 96 212 TRP A CA 1
ATOM 1688 C C . TRP A 1 212 ? 6.688 -2.715 16.281 1 96 212 TRP A C 1
ATOM 1690 O O . TRP A 1 212 ? 6.824 -3.939 16.266 1 96 212 TRP A O 1
ATOM 1700 N N . GLU A 1 213 ? 5.746 -2.191 16.938 1 94.19 213 GLU A N 1
ATOM 1701 C CA . GLU A 1 213 ? 4.891 -2.938 17.844 1 94.19 213 GLU A CA 1
ATOM 1702 C C . GLU A 1 213 ? 3.439 -2.934 17.375 1 94.19 213 GLU A C 1
ATOM 1704 O O . GLU A 1 213 ? 2.539 -3.328 18.125 1 94.19 213 GLU A O 1
ATOM 1709 N N . GLY A 1 214 ? 3.211 -2.506 16.188 1 94.69 214 GLY A N 1
ATOM 1710 C CA . GLY A 1 214 ? 1.854 -2.303 15.695 1 94.69 214 GLY A CA 1
ATOM 1711 C C . GLY A 1 214 ? 1.404 -0.856 15.773 1 94.69 214 GLY A C 1
ATOM 1712 O O . GLY A 1 214 ? 2.15 0.007 16.25 1 94.69 214 GLY A O 1
ATOM 1713 N N . PRO A 1 215 ? 0.232 -0.545 15.242 1 96.31 215 PRO A N 1
ATOM 1714 C CA . PRO A 1 215 ? -0.201 0.85 15.133 1 96.31 215 PRO A CA 1
ATOM 1715 C C . PRO A 1 215 ? -0.5 1.482 16.484 1 96.31 215 PRO A C 1
ATOM 1717 O O . PRO A 1 215 ? -0.542 2.711 16.609 1 96.31 215 PRO A O 1
ATOM 1720 N N . LEU A 1 216 ? -0.811 0.654 17.469 1 94.94 216 LEU A N 1
ATOM 1721 C CA . LEU A 1 216 ? -1.026 1.09 18.844 1 94.94 216 LEU A CA 1
ATOM 1722 C C . LEU A 1 216 ? 0.038 0.512 19.781 1 94.94 216 LEU A C 1
ATOM 1724 O O . LEU A 1 216 ? -0.179 -0.524 20.406 1 94.94 216 LEU A O 1
ATOM 1728 N N . PRO A 1 217 ? 1.167 1.281 19.859 1 91.25 217 PRO A N 1
ATOM 1729 C CA . PRO A 1 217 ? 2.256 0.725 20.672 1 91.25 217 PRO A CA 1
ATOM 1730 C C . PRO A 1 217 ? 1.883 0.583 22.141 1 91.25 217 PRO A C 1
ATOM 1732 O O . PRO A 1 217 ? 1.176 1.434 22.688 1 91.25 217 PRO A O 1
ATOM 1735 N N . GLY A 1 218 ? 2.494 -0.439 22.844 1 80.44 218 GLY A N 1
ATOM 1736 C CA . GLY A 1 218 ? 2.309 -0.666 24.266 1 80.44 218 GLY A CA 1
ATOM 1737 C C . GLY A 1 218 ? 0.999 -1.356 24.594 1 80.44 218 GLY A C 1
ATOM 1738 O O . GLY A 1 218 ? 0.766 -1.745 25.734 1 80.44 218 GLY A O 1
ATOM 1739 N N . VAL A 1 219 ? 0.034 -1.321 23.719 1 68.56 219 VAL A N 1
ATOM 1740 C CA . VAL A 1 219 ? -1.246 -1.977 23.969 1 68.56 219 VAL A CA 1
ATOM 1741 C C . VAL A 1 219 ? -1.167 -3.441 23.547 1 68.56 219 VAL A C 1
ATOM 1743 O O . VAL A 1 219 ? -0.547 -3.766 22.531 1 68.56 219 VAL A O 1
ATOM 1746 N N . SER A 1 220 ? -1.182 -4.367 24.422 1 53.41 220 SER A N 1
ATOM 1747 C CA . SER A 1 220 ? -1.257 -5.773 24.047 1 53.41 220 SER A CA 1
ATOM 1748 C C . SER A 1 220 ? -2.344 -6.008 23 1 53.41 220 SER A C 1
ATOM 1750 O O . SE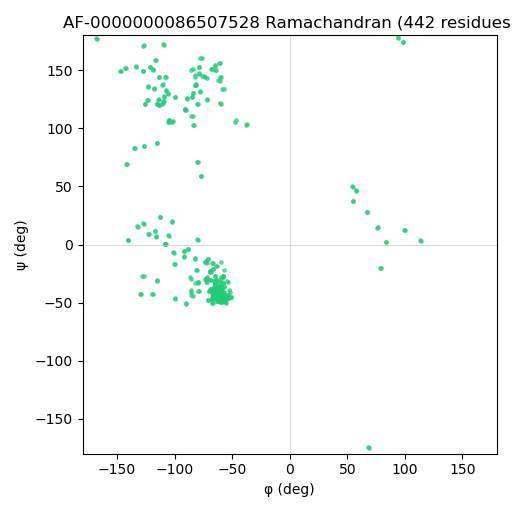R A 1 220 ? -3.418 -5.406 23.062 1 53.41 220 SER A O 1
ATOM 1752 N N . SER A 1 221 ? -1.938 -6.254 21.812 1 46.31 221 SER A N 1
ATOM 1753 C CA . SER A 1 221 ? -2.861 -6.434 20.703 1 46.31 221 SER A CA 1
ATOM 1754 C C . SER A 1 221 ? -4.117 -7.18 21.141 1 46.31 221 SER A C 1
ATOM 1756 O O . SER A 1 221 ? -4.031 -8.227 21.781 1 46.31 221 SER A O 1
ATOM 1758 N N . LYS A 1 222 ? -5.172 -6.402 21.281 1 39.66 222 LYS A N 1
ATOM 1759 C CA . LYS A 1 222 ? -6.402 -7.133 21.578 1 39.66 222 LYS A CA 1
ATOM 1760 C C . LYS A 1 222 ? -6.727 -8.125 20.469 1 39.66 222 LYS A C 1
ATOM 1762 O O . LYS A 1 222 ? -7.742 -8.828 20.531 1 39.66 222 LYS A O 1
ATOM 1767 N N . LEU A 1 223 ? -6.176 -8.078 19.328 1 34.12 223 LEU A N 1
ATOM 1768 C CA . LEU A 1 223 ? -6.613 -9.023 18.312 1 34.12 223 LEU A CA 1
ATOM 1769 C C . LEU A 1 223 ? -5.75 -10.281 18.312 1 34.12 223 LEU A C 1
ATOM 1771 O O . LEU A 1 223 ? -4.535 -10.195 18.5 1 34.12 223 LEU A O 1
ATOM 1775 N N . MET B 1 1 ? -14.219 -25.438 14.094 1 71.88 1 MET B N 1
ATOM 1776 C CA . MET B 1 1 ? -14.898 -24.656 13.07 1 71.88 1 MET B CA 1
ATOM 1777 C C . MET B 1 1 ? -14.336 -24.969 11.68 1 71.88 1 MET B C 1
ATOM 1779 O O . MET B 1 1 ? -13.172 -25.359 11.555 1 71.88 1 MET B O 1
ATOM 1783 N N . SER B 1 2 ? -15.219 -25.016 10.656 1 87.56 2 SER B N 1
ATOM 1784 C CA . SER B 1 2 ? -14.812 -25.359 9.297 1 87.56 2 SER B CA 1
ATOM 1785 C C . SER B 1 2 ? -13.812 -24.344 8.758 1 87.56 2 SER B C 1
ATOM 1787 O O . SER B 1 2 ? -13.844 -23.172 9.133 1 87.56 2 SER B O 1
ATOM 1789 N N . LYS B 1 3 ? -12.844 -24.766 8.039 1 94.44 3 LYS B N 1
ATOM 1790 C CA . LYS B 1 3 ? -11.836 -23.891 7.445 1 94.44 3 LYS B CA 1
ATOM 1791 C C . LYS B 1 3 ? -12.484 -22.859 6.52 1 94.44 3 LYS B C 1
ATOM 1793 O O . LYS B 1 3 ? -13.4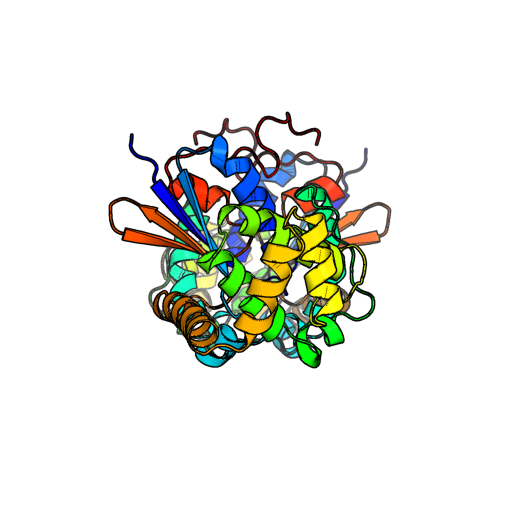14 -23.188 5.781 1 94.44 3 LYS B O 1
ATOM 1798 N N . LYS B 1 4 ? -12.102 -21.672 6.637 1 96.62 4 LYS B N 1
ATOM 1799 C CA . LYS B 1 4 ? -12.523 -20.625 5.719 1 96.62 4 LYS B CA 1
ATOM 1800 C C . LYS B 1 4 ? -11.672 -20.625 4.449 1 96.62 4 LYS B C 1
ATOM 1802 O O . LYS B 1 4 ? -10.453 -20.797 4.516 1 96.62 4 LYS B O 1
ATOM 1807 N N . THR B 1 5 ? -12.312 -20.469 3.361 1 98.06 5 THR B N 1
ATOM 1808 C CA . THR B 1 5 ? -11.594 -20.438 2.094 1 98.06 5 THR B CA 1
ATOM 1809 C C . THR B 1 5 ? -10.938 -19.078 1.882 1 98.06 5 THR B C 1
ATOM 1811 O O . THR B 1 5 ? -11.555 -18.031 2.113 1 98.06 5 THR B O 1
ATOM 1814 N N . VAL B 1 6 ? -9.719 -19.062 1.528 1 98.75 6 VAL B N 1
ATOM 1815 C CA . VAL B 1 6 ? -8.969 -17.875 1.107 1 98.75 6 VAL B CA 1
ATOM 1816 C C . VAL B 1 6 ? -8.383 -18.109 -0.283 1 98.75 6 VAL B C 1
ATOM 1818 O O . VAL B 1 6 ? -7.695 -19.109 -0.514 1 98.75 6 VAL B O 1
ATOM 1821 N N . GLU B 1 7 ? -8.672 -17.234 -1.251 1 98.88 7 GLU B N 1
ATOM 1822 C CA . GLU B 1 7 ? -8.133 -17.328 -2.605 1 98.88 7 GLU B CA 1
ATOM 1823 C C . GLU B 1 7 ? -7.086 -16.25 -2.859 1 98.88 7 GLU B C 1
ATOM 1825 O O . GLU B 1 7 ? -7.293 -15.086 -2.516 1 98.88 7 GLU B O 1
ATOM 1830 N N . LEU B 1 8 ? -6.004 -16.625 -3.381 1 98.88 8 LEU B N 1
ATOM 1831 C CA . LEU B 1 8 ? -5 -15.672 -3.832 1 98.88 8 LEU B CA 1
ATOM 1832 C C . LEU B 1 8 ? -4.996 -15.562 -5.352 1 98.88 8 LEU B C 1
ATOM 1834 O O . LEU B 1 8 ? -4.531 -16.484 -6.039 1 98.88 8 LEU B O 1
ATOM 1838 N N . PHE B 1 9 ? -5.512 -14.523 -5.91 1 98.94 9 PHE B N 1
ATOM 1839 C CA . PHE B 1 9 ? -5.34 -14.211 -7.32 1 98.94 9 PHE B CA 1
ATOM 1840 C C . PHE B 1 9 ? -3.982 -13.562 -7.574 1 98.94 9 PHE B C 1
ATOM 1842 O O . PHE B 1 9 ? -3.674 -12.516 -7.008 1 98.94 9 PHE B O 1
ATOM 1849 N N . TYR B 1 10 ? -3.186 -14.234 -8.453 1 98.81 10 TYR B N 1
ATOM 1850 C CA . TYR B 1 10 ? -1.809 -13.758 -8.5 1 98.81 10 TYR B CA 1
ATOM 1851 C C . TYR B 1 10 ? -1.226 -13.914 -9.898 1 98.81 10 TYR B C 1
ATOM 1853 O O . TYR B 1 10 ? -1.681 -14.758 -10.68 1 98.81 10 TYR B O 1
ATOM 1861 N N . ASP B 1 11 ? -0.376 -13.094 -10.242 1 98.25 11 ASP B N 1
ATOM 1862 C CA . ASP B 1 11 ? 0.497 -13.109 -11.414 1 98.25 11 ASP B CA 1
ATOM 1863 C C . ASP B 1 11 ? 1.966 -13.039 -11 1 98.25 11 ASP B C 1
ATOM 1865 O O . ASP B 1 11 ? 2.34 -12.227 -10.156 1 98.25 11 ASP B O 1
ATOM 1869 N N . VAL B 1 12 ? 2.787 -13.828 -11.594 1 97.38 12 VAL B N 1
ATOM 1870 C CA . VAL B 1 12 ? 4.164 -13.984 -11.133 1 97.38 12 VAL B CA 1
ATOM 1871 C C . VAL B 1 12 ? 5.012 -12.82 -11.641 1 97.38 12 VAL B C 1
ATOM 1873 O O . VAL B 1 12 ? 6.211 -12.75 -11.359 1 97.38 12 VAL B O 1
ATOM 1876 N N . VAL B 1 13 ? 4.383 -11.859 -12.297 1 93.69 13 VAL B N 1
ATOM 1877 C CA . VAL B 1 13 ? 5.102 -10.695 -12.805 1 93.69 13 VAL B CA 1
ATOM 1878 C C . VAL B 1 13 ? 5.477 -9.773 -11.648 1 93.69 13 VAL B C 1
ATOM 1880 O O . VAL B 1 13 ? 6.484 -9.062 -11.711 1 93.69 13 VAL B O 1
ATOM 1883 N N . SER B 1 14 ? 4.75 -9.727 -10.617 1 93.06 14 SER B N 1
ATOM 1884 C CA . SER B 1 14 ? 4.891 -8.742 -9.547 1 93.06 14 SER B CA 1
ATOM 1885 C C . SER B 1 14 ? 5.656 -9.32 -8.359 1 93.06 14 SER B C 1
ATOM 1887 O O . SER B 1 14 ? 5.254 -10.336 -7.793 1 93.06 14 SER B O 1
ATOM 1889 N N . PRO B 1 15 ? 6.715 -8.648 -7.902 1 95.88 15 PRO B N 1
ATOM 1890 C CA . PRO B 1 15 ? 7.387 -9.109 -6.684 1 95.88 15 PRO B CA 1
ATOM 1891 C C . PRO B 1 15 ? 6.535 -8.914 -5.43 1 95.88 15 PRO B C 1
ATOM 1893 O O . PRO B 1 15 ? 6.684 -9.656 -4.457 1 95.88 15 PRO B O 1
ATOM 1896 N N . TYR B 1 16 ? 5.688 -7.914 -5.395 1 97.19 16 TYR B N 1
ATOM 1897 C CA . TYR B 1 16 ? 4.801 -7.711 -4.258 1 97.19 16 TYR B CA 1
ATOM 1898 C C . TYR B 1 16 ? 3.873 -8.906 -4.07 1 97.19 16 TYR B C 1
ATOM 1900 O O . TYR B 1 16 ? 3.525 -9.258 -2.939 1 97.19 16 TYR B O 1
ATOM 1908 N N . THR B 1 17 ? 3.473 -9.461 -5.203 1 98.38 17 THR B N 1
ATOM 1909 C CA . THR B 1 17 ? 2.635 -10.656 -5.152 1 98.38 17 THR B CA 1
ATOM 1910 C C . THR B 1 17 ? 3.41 -11.836 -4.574 1 98.38 17 THR B C 1
ATOM 1912 O O . THR B 1 17 ? 2.844 -12.672 -3.867 1 98.38 17 THR B O 1
ATOM 1915 N N . TRP B 1 18 ? 4.711 -11.938 -4.914 1 98.75 18 TRP B N 1
ATOM 1916 C CA . TRP B 1 18 ? 5.555 -12.984 -4.336 1 98.75 18 TRP B CA 1
ATOM 1917 C C . TRP B 1 18 ? 5.547 -12.906 -2.814 1 98.75 18 TRP B C 1
ATOM 1919 O O . TRP B 1 18 ? 5.449 -13.938 -2.137 1 98.75 18 TRP B O 1
ATOM 1929 N N . PHE B 1 19 ? 5.645 -11.68 -2.234 1 98.81 19 PHE B N 1
ATOM 1930 C CA . PHE B 1 19 ? 5.605 -11.508 -0.787 1 98.81 19 PHE B CA 1
ATOM 1931 C C . PHE B 1 19 ? 4.309 -12.07 -0.21 1 98.81 19 PHE B C 1
ATOM 1933 O O . PHE B 1 19 ? 4.336 -12.836 0.757 1 98.81 19 PHE B O 1
ATOM 1940 N N . ALA B 1 20 ? 3.232 -11.695 -0.816 1 98.81 20 ALA B N 1
ATOM 1941 C CA . ALA B 1 20 ? 1.932 -12.164 -0.344 1 98.81 20 ALA B CA 1
ATOM 1942 C C . ALA B 1 20 ? 1.826 -13.68 -0.443 1 98.81 20 ALA B C 1
ATOM 1944 O O . ALA B 1 20 ? 1.299 -14.336 0.461 1 98.81 20 ALA B O 1
ATOM 1945 N N . PHE B 1 21 ? 2.297 -14.219 -1.559 1 98.88 21 PHE B N 1
ATOM 1946 C CA . PHE B 1 21 ? 2.291 -15.656 -1.819 1 98.88 21 PHE B CA 1
ATOM 1947 C C . PHE B 1 21 ? 3.01 -16.406 -0.708 1 98.88 21 PHE B C 1
ATOM 1949 O O . PHE B 1 21 ? 2.451 -17.328 -0.117 1 98.88 21 PHE B O 1
ATOM 1956 N N . GLU B 1 22 ? 4.211 -15.984 -0.36 1 98.69 22 GLU B N 1
ATOM 1957 C CA . GLU B 1 22 ? 4.988 -16.672 0.668 1 98.69 22 GLU B CA 1
ATOM 1958 C C . GLU B 1 22 ? 4.332 -16.531 2.039 1 98.69 22 GLU B C 1
ATOM 1960 O O . GLU B 1 22 ? 4.289 -17.5 2.809 1 98.69 22 GLU B O 1
ATOM 1965 N N . VAL B 1 23 ? 3.826 -15.359 2.354 1 98.5 23 VAL B N 1
ATOM 1966 C CA . VAL B 1 23 ? 3.191 -15.141 3.648 1 98.5 23 VAL B CA 1
ATOM 1967 C C . VAL B 1 23 ? 1.976 -16.047 3.791 1 98.5 23 VAL B C 1
ATOM 1969 O O . VAL B 1 23 ? 1.795 -16.703 4.824 1 98.5 23 VAL B O 1
ATOM 1972 N N . LEU B 1 24 ? 1.143 -16.109 2.742 1 98.69 24 LEU B N 1
ATOM 1973 C CA . LEU B 1 24 ? -0.063 -16.922 2.814 1 98.69 24 LEU B CA 1
ATOM 1974 C C . LEU B 1 24 ? 0.291 -18.406 2.949 1 98.69 24 LEU B C 1
ATOM 1976 O O . LEU B 1 24 ? -0.392 -19.141 3.658 1 98.69 24 LEU B O 1
ATOM 1980 N N . LEU B 1 25 ? 1.344 -18.844 2.275 1 98.12 25 LEU B N 1
ATOM 1981 C CA . LEU B 1 25 ? 1.776 -20.234 2.418 1 98.12 25 LEU B CA 1
ATOM 1982 C C . LEU B 1 25 ? 2.229 -20.516 3.848 1 98.12 25 LEU B C 1
ATOM 1984 O O . LEU B 1 25 ? 1.986 -21.609 4.375 1 98.12 25 LEU B O 1
ATOM 1988 N N . ARG B 1 26 ? 2.918 -19.578 4.484 1 97.5 26 ARG B N 1
ATOM 1989 C CA . ARG B 1 26 ? 3.35 -19.734 5.871 1 97.5 26 ARG B CA 1
ATOM 1990 C C . ARG B 1 26 ? 2.15 -19.828 6.809 1 97.5 26 ARG B C 1
ATOM 1992 O O . ARG B 1 26 ? 2.199 -20.547 7.812 1 97.5 26 ARG B O 1
ATOM 1999 N N . TYR B 1 27 ? 1.068 -19.125 6.473 1 97.56 27 TYR B N 1
ATOM 2000 C CA . TYR B 1 27 ? -0.077 -19.047 7.371 1 97.56 27 TYR B CA 1
ATOM 2001 C C . TYR B 1 27 ? -1.088 -20.141 7.078 1 97.56 27 TYR B C 1
ATOM 2003 O O . TYR B 1 27 ? -2.037 -20.344 7.836 1 97.56 27 TYR B O 1
ATOM 2011 N N . GLN B 1 28 ? -0.91 -20.844 5.984 1 94.88 28 GLN B N 1
ATOM 2012 C CA . GLN B 1 28 ? -1.88 -21.859 5.57 1 94.88 28 GLN B CA 1
ATOM 2013 C C . GLN B 1 28 ? -2.074 -22.922 6.648 1 94.88 28 GLN B C 1
ATOM 2015 O O . GLN B 1 28 ? -3.154 -23.5 6.77 1 94.88 28 GLN B O 1
ATOM 2020 N N . ASN B 1 29 ? -1.014 -23.156 7.484 1 89.75 29 ASN B N 1
ATOM 2021 C CA . ASN B 1 29 ? -1.137 -24.141 8.555 1 89.75 29 ASN B CA 1
ATOM 2022 C C . ASN B 1 29 ? -1.218 -23.469 9.922 1 89.75 29 ASN B C 1
ATOM 2024 O O . ASN B 1 29 ? -1.239 -24.141 10.953 1 89.75 29 ASN B O 1
ATOM 2028 N N . ARG B 1 30 ? -1.187 -22.219 9.945 1 94 30 ARG B N 1
ATOM 2029 C CA . ARG B 1 30 ? -1.301 -21.438 11.18 1 94 30 ARG B CA 1
ATOM 2030 C C . ARG B 1 30 ? -2.719 -20.906 11.359 1 94 30 ARG B C 1
ATOM 2032 O O . ARG B 1 30 ? -3.236 -20.875 12.484 1 94 30 ARG B O 1
ATOM 2039 N N . TRP B 1 31 ? -3.279 -20.359 10.289 1 97.06 31 TRP B N 1
ATOM 2040 C CA . TRP B 1 31 ? -4.676 -19.938 10.266 1 97.06 31 TRP B CA 1
ATOM 2041 C C . TRP B 1 31 ? -5.59 -21.109 9.898 1 97.06 31 TRP B C 1
ATOM 2043 O O . TRP B 1 31 ? -5.145 -22.078 9.281 1 97.06 31 TRP B O 1
ATOM 2053 N N . ASN B 1 32 ? -6.824 -21.109 10.383 1 97.12 32 ASN B N 1
ATOM 2054 C CA . ASN B 1 32 ? -7.809 -22.125 10.008 1 97.12 32 ASN B CA 1
ATOM 2055 C C . ASN B 1 32 ? -8.43 -21.812 8.641 1 97.12 32 ASN B C 1
ATOM 2057 O O . ASN B 1 32 ? -9.625 -21.531 8.547 1 97.12 32 ASN B O 1
ATOM 2061 N N . ILE B 1 33 ? -7.574 -21.984 7.59 1 97.88 33 ILE B N 1
ATOM 2062 C CA . ILE B 1 33 ? -8.023 -21.578 6.262 1 97.88 33 ILE B CA 1
ATOM 2063 C C . ILE B 1 33 ? -7.688 -22.688 5.254 1 97.88 33 ILE B C 1
ATOM 2065 O O . ILE B 1 33 ? -6.832 -23.531 5.516 1 97.88 33 ILE B O 1
ATOM 2069 N N . ASN B 1 34 ? -8.461 -22.734 4.219 1 97.5 34 ASN B N 1
ATOM 2070 C CA . ASN B 1 34 ? -8.125 -23.438 2.988 1 97.5 34 ASN B CA 1
ATOM 2071 C C . ASN B 1 34 ? -7.648 -22.469 1.901 1 97.5 34 ASN B C 1
ATOM 2073 O O . ASN B 1 34 ? -8.453 -21.75 1.316 1 97.5 34 ASN B O 1
ATOM 2077 N N . LEU B 1 35 ? -6.395 -22.469 1.647 1 98.38 35 LEU B N 1
ATOM 2078 C CA . LEU B 1 35 ? -5.812 -21.547 0.682 1 98.38 35 LEU B CA 1
ATOM 2079 C C . LEU B 1 35 ? -5.922 -22.109 -0.735 1 98.38 35 LEU B C 1
ATOM 2081 O O . LEU B 1 35 ? -5.531 -23.25 -0.993 1 98.38 35 LEU B O 1
ATOM 2085 N N . LYS B 1 36 ? -6.461 -21.344 -1.602 1 98.5 36 LYS B N 1
ATOM 2086 C CA . LYS B 1 36 ? -6.543 -21.656 -3.023 1 98.5 36 LYS B CA 1
ATOM 2087 C C . LYS B 1 36 ? -5.73 -20.672 -3.857 1 98.5 36 LYS B C 1
ATOM 2089 O O . LYS B 1 36 ? -5.992 -19.469 -3.824 1 98.5 36 LYS B O 1
ATOM 2094 N N . LEU B 1 37 ? -4.805 -21.188 -4.566 1 98.81 37 LEU B N 1
ATOM 2095 C CA . LEU B 1 37 ? -4.027 -20.375 -5.492 1 98.81 37 LEU B CA 1
ATOM 2096 C C . LEU B 1 37 ? -4.754 -20.219 -6.824 1 98.81 37 LEU B C 1
ATOM 2098 O O . LEU B 1 37 ? -5.215 -21.203 -7.402 1 98.81 37 LEU B O 1
ATOM 2102 N N . ARG B 1 38 ? -4.859 -19 -7.266 1 98.81 38 ARG B N 1
ATOM 2103 C CA . ARG B 1 38 ? -5.637 -18.672 -8.453 1 98.81 38 ARG B CA 1
ATOM 2104 C C . ARG B 1 38 ? -4.805 -17.891 -9.461 1 98.81 38 ARG B C 1
ATOM 2106 O O . ARG B 1 38 ? -4.93 -16.656 -9.547 1 98.81 38 ARG B O 1
ATOM 2113 N N . PRO B 1 39 ? -4.035 -18.578 -10.305 1 98.81 39 PRO B N 1
ATOM 2114 C CA . PRO B 1 39 ? -3.299 -17.828 -11.32 1 98.81 39 PRO B CA 1
ATOM 2115 C C . PRO B 1 39 ? -4.219 -17.031 -12.25 1 98.81 39 PRO B C 1
ATOM 2117 O O . PRO B 1 39 ? -5.125 -17.609 -12.859 1 98.81 39 PRO B O 1
ATOM 2120 N N . PHE B 1 40 ? -4.086 -15.773 -12.312 1 98.69 40 PHE B N 1
ATOM 2121 C CA . PHE B 1 40 ? -4.797 -14.922 -13.258 1 98.69 40 PHE B CA 1
ATOM 2122 C C . PHE B 1 40 ? -3.82 -14.047 -14.047 1 98.69 40 PHE B C 1
ATOM 2124 O O . PHE B 1 40 ? -2.609 -14.125 -13.836 1 98.69 40 PHE B O 1
ATOM 2131 N N . PHE B 1 41 ? -4.371 -13.383 -15.031 1 97.81 41 PHE B N 1
ATOM 2132 C CA . PHE B 1 41 ? -3.521 -12.609 -15.93 1 97.81 41 PHE B CA 1
ATOM 2133 C C . PHE B 1 41 ? -3.641 -11.117 -15.625 1 97.81 41 PHE B C 1
ATOM 2135 O O . PHE B 1 41 ? -4.617 -10.477 -16.016 1 97.81 41 PHE B O 1
ATOM 2142 N N . LEU B 1 42 ? -2.609 -10.531 -15.023 1 96.25 42 LEU B N 1
ATOM 2143 C CA . LEU B 1 42 ? -2.621 -9.133 -14.602 1 96.25 42 LEU B CA 1
ATOM 2144 C C . LEU B 1 42 ? -2.803 -8.203 -15.789 1 96.25 42 LEU B C 1
ATOM 2146 O O . LEU B 1 42 ? -3.459 -7.168 -15.68 1 96.25 42 LEU B O 1
ATOM 2150 N N . GLY B 1 43 ? -2.102 -8.516 -16.922 1 93.88 43 GLY B N 1
ATOM 2151 C CA . GLY B 1 43 ? -2.301 -7.719 -18.109 1 93.88 43 GLY B CA 1
ATOM 2152 C C . GLY B 1 43 ? -3.76 -7.594 -18.516 1 93.88 43 GLY B C 1
ATOM 2153 O O . GLY B 1 43 ? -4.219 -6.508 -18.875 1 93.88 43 GLY B O 1
ATOM 2154 N N . GLY B 1 44 ? -4.449 -8.742 -18.484 1 95.25 44 GLY B N 1
ATOM 2155 C CA . GLY B 1 44 ? -5.875 -8.719 -18.781 1 95.25 44 GLY B CA 1
ATOM 2156 C C . GLY B 1 44 ? -6.672 -7.918 -17.766 1 95.25 44 GLY B C 1
ATOM 2157 O O . GLY B 1 44 ? -7.625 -7.223 -18.141 1 95.25 44 GLY B O 1
ATOM 2158 N N . LEU B 1 45 ? -6.328 -8.062 -16.516 1 96.44 45 LEU B N 1
ATOM 2159 C CA . LEU B 1 45 ? -6.992 -7.293 -15.469 1 96.44 45 LEU B CA 1
ATOM 2160 C C . LEU B 1 45 ? -6.812 -5.797 -15.703 1 96.44 45 LEU B C 1
ATOM 2162 O O . LEU B 1 45 ? -7.77 -5.023 -15.57 1 96.44 45 LEU B O 1
ATOM 2166 N N . ASN B 1 46 ? -5.559 -5.379 -15.984 1 93.94 46 ASN B N 1
ATOM 2167 C CA . ASN B 1 46 ? -5.277 -3.975 -16.25 1 93.94 46 ASN B CA 1
ATOM 2168 C C . ASN B 1 46 ? -6.082 -3.461 -17.438 1 93.94 46 ASN B C 1
ATOM 2170 O O . ASN B 1 46 ? -6.625 -2.355 -17.406 1 93.94 46 ASN B O 1
ATOM 2174 N N . ALA B 1 47 ? -6.121 -4.191 -18.469 1 93.75 47 ALA B N 1
ATOM 2175 C CA . ALA B 1 47 ? -6.895 -3.816 -19.641 1 93.75 47 ALA B CA 1
ATOM 2176 C C . ALA B 1 47 ? -8.367 -3.639 -19.297 1 93.75 47 ALA B C 1
ATOM 2178 O O . ALA B 1 47 ? -9.016 -2.705 -19.766 1 93.75 47 ALA B O 1
ATOM 2179 N N . GLY B 1 48 ? -8.875 -4.512 -18.516 1 95.12 48 GLY B N 1
ATOM 2180 C CA . GLY B 1 48 ? -10.289 -4.48 -18.172 1 95.12 48 GLY B CA 1
ATOM 2181 C C . GLY B 1 48 ? -10.648 -3.348 -17.234 1 95.12 48 GLY B C 1
ATOM 2182 O O . GLY B 1 48 ? -11.789 -2.893 -17.203 1 95.12 48 GLY B O 1
ATOM 2183 N N . THR B 1 49 ? -9.703 -2.891 -16.375 1 94.94 49 THR B N 1
ATOM 2184 C CA . THR B 1 49 ? -9.977 -1.878 -15.367 1 94.94 49 THR B CA 1
ATOM 2185 C C . THR B 1 49 ? -9.5 -0.506 -15.828 1 94.94 49 THR B C 1
ATOM 2187 O O . THR B 1 49 ? -9.852 0.515 -15.234 1 94.94 49 THR B O 1
ATOM 2190 N N . GLY B 1 50 ? -8.641 -0.484 -16.844 1 91.56 50 GLY B N 1
ATOM 2191 C CA . GLY B 1 50 ? -8.023 0.759 -17.266 1 91.56 50 GLY B CA 1
ATOM 2192 C C . GLY B 1 50 ? -6.902 1.211 -16.344 1 91.56 50 GLY B C 1
ATOM 2193 O O . GLY B 1 50 ? -6.52 2.383 -16.359 1 91.56 50 GLY B O 1
ATOM 2194 N N . ASN B 1 51 ? -6.48 0.308 -15.531 1 90.5 51 ASN B N 1
ATOM 2195 C CA . ASN B 1 51 ? -5.375 0.606 -14.625 1 90.5 51 ASN B CA 1
ATOM 2196 C C . ASN B 1 51 ? -4.027 0.53 -15.336 1 90.5 51 ASN B C 1
ATOM 2198 O O . ASN B 1 51 ? -3.883 -0.203 -16.312 1 90.5 51 ASN B O 1
ATOM 2202 N N . LYS B 1 52 ? -3.129 1.351 -14.898 1 85.75 52 LYS B N 1
ATOM 2203 C CA . LYS B 1 52 ? -1.757 1.299 -15.391 1 85.75 52 LYS B CA 1
ATOM 2204 C C . LYS B 1 52 ? -0.793 0.863 -14.289 1 85.75 52 LYS B C 1
ATOM 2206 O O . LYS B 1 52 ? -0.956 1.243 -13.133 1 85.75 52 LYS B O 1
ATOM 2211 N N . PRO B 1 53 ? 0.192 0.117 -14.727 1 84.19 53 PRO B N 1
ATOM 2212 C CA . PRO B 1 53 ? 1.189 -0.281 -13.727 1 84.19 53 PRO B CA 1
ATOM 2213 C C . PRO B 1 53 ? 1.89 0.913 -13.086 1 84.19 53 PRO B C 1
ATOM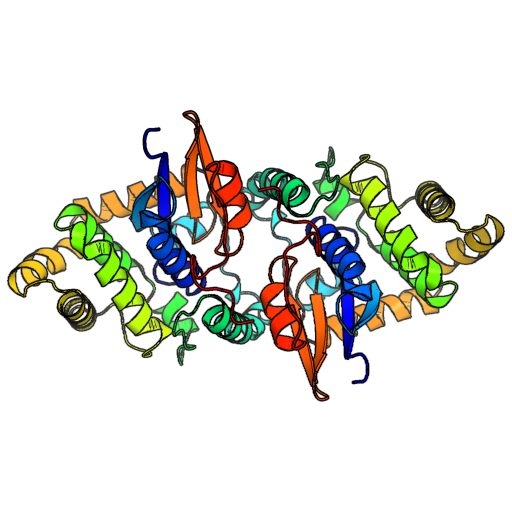 2215 O O . PRO B 1 53 ? 2.158 1.912 -13.758 1 84.19 53 PRO B O 1
ATOM 2218 N N . PRO B 1 54 ? 2.201 0.828 -11.828 1 82.25 54 PRO B N 1
ATOM 2219 C CA . PRO B 1 54 ? 2.863 1.914 -11.102 1 82.25 54 PRO B CA 1
ATOM 2220 C C . PRO B 1 54 ? 4.195 2.318 -11.727 1 82.25 54 PRO B C 1
ATOM 2222 O O . PRO B 1 54 ? 4.598 3.48 -11.633 1 82.25 54 PRO B O 1
ATOM 2225 N N . ILE B 1 55 ? 4.809 1.449 -12.375 1 83.81 55 ILE B N 1
ATOM 2226 C CA . ILE B 1 55 ? 6.152 1.691 -12.891 1 83.81 55 ILE B CA 1
ATOM 2227 C C . ILE B 1 55 ? 6.094 2.695 -14.039 1 83.81 55 ILE B C 1
ATOM 2229 O O . ILE B 1 55 ? 7.125 3.215 -14.469 1 83.81 55 ILE B O 1
ATOM 2233 N N . MET B 1 56 ? 4.863 2.977 -14.562 1 85.81 56 MET B N 1
ATOM 2234 C CA . MET B 1 56 ? 4.703 3.941 -15.648 1 85.81 56 MET B CA 1
ATOM 2235 C C . MET B 1 56 ? 4.883 5.367 -15.141 1 85.81 56 MET B C 1
ATOM 2237 O O . MET B 1 56 ? 5.027 6.301 -15.93 1 85.81 56 MET B O 1
ATOM 2241 N N . VAL B 1 57 ? 4.844 5.582 -13.789 1 89.69 57 VAL B N 1
ATOM 2242 C CA . VAL B 1 57 ? 5.207 6.852 -13.172 1 89.69 57 VAL B CA 1
ATOM 2243 C C . VAL B 1 57 ? 6.691 6.844 -12.812 1 89.69 57 VAL B C 1
ATOM 2245 O O . VAL B 1 57 ? 7.129 6.078 -11.953 1 89.69 57 VAL B O 1
ATOM 2248 N N . PRO B 1 58 ? 7.445 7.746 -13.453 1 93.25 58 PRO B N 1
ATOM 2249 C CA . PRO B 1 58 ? 8.898 7.699 -13.281 1 93.25 58 PRO B CA 1
ATOM 2250 C C . PRO B 1 58 ? 9.328 7.719 -11.82 1 93.25 58 PRO B C 1
ATOM 2252 O O . PRO B 1 58 ? 10.219 6.961 -11.422 1 93.25 58 PRO B O 1
ATOM 2255 N N . ALA B 1 59 ? 8.719 8.547 -11.031 1 94.25 59 ALA B N 1
ATOM 2256 C CA . ALA B 1 59 ? 9.07 8.609 -9.609 1 94.25 59 ALA B CA 1
ATOM 2257 C C . ALA B 1 59 ? 8.82 7.27 -8.93 1 94.25 59 ALA B C 1
ATOM 2259 O O . ALA B 1 59 ? 9.602 6.844 -8.078 1 94.25 59 ALA B O 1
ATOM 2260 N N . LYS B 1 60 ? 7.719 6.582 -9.25 1 94.38 60 LYS B N 1
ATOM 2261 C CA . LYS B 1 60 ? 7.418 5.277 -8.68 1 94.38 60 LYS B CA 1
ATOM 2262 C C . LYS B 1 60 ? 8.398 4.215 -9.172 1 94.38 60 LYS B C 1
ATOM 2264 O O . LYS B 1 60 ? 8.781 3.318 -8.422 1 94.38 60 LYS B O 1
ATOM 2269 N N . ALA B 1 61 ? 8.742 4.328 -10.438 1 93.44 61 ALA B N 1
ATOM 2270 C CA . ALA B 1 61 ? 9.703 3.398 -11.023 1 93.44 61 ALA B CA 1
ATOM 2271 C C . ALA B 1 61 ? 11.047 3.463 -10.297 1 93.44 61 ALA B C 1
ATOM 2273 O O . ALA B 1 61 ? 11.719 2.445 -10.141 1 93.44 61 ALA B O 1
ATOM 2274 N N . LYS B 1 62 ? 11.445 4.668 -9.906 1 95 62 LYS B N 1
ATOM 2275 C CA . LYS B 1 62 ? 12.703 4.859 -9.195 1 95 62 LYS B CA 1
ATOM 2276 C C . LYS B 1 62 ? 12.617 4.332 -7.762 1 95 62 LYS B C 1
ATOM 2278 O O . LYS B 1 62 ? 13.602 3.834 -7.215 1 95 62 LYS B O 1
ATOM 2283 N N . TYR B 1 63 ? 11.461 4.41 -7.172 1 96.44 63 TYR B N 1
ATOM 2284 C CA . TYR B 1 63 ? 11.234 4.043 -5.777 1 96.44 63 TYR B CA 1
ATOM 2285 C C . TYR B 1 63 ? 11.109 2.529 -5.625 1 96.44 63 TYR B C 1
ATOM 2287 O O . TYR B 1 63 ? 11.562 1.959 -4.633 1 96.44 63 TYR B O 1
ATOM 2295 N N . MET B 1 64 ? 10.578 1.861 -6.617 1 95.38 64 MET B N 1
ATOM 2296 C CA . MET B 1 64 ? 10.141 0.472 -6.531 1 95.38 64 MET B CA 1
ATOM 2297 C C . MET B 1 64 ? 11.305 -0.45 -6.203 1 95.38 64 MET B C 1
ATOM 2299 O O . MET B 1 64 ? 11.211 -1.287 -5.305 1 95.38 64 MET B O 1
ATOM 2303 N N . PRO B 1 65 ? 12.477 -0.336 -6.898 1 96.31 65 PRO B N 1
ATOM 2304 C CA . PRO B 1 65 ? 13.562 -1.262 -6.582 1 96.31 65 PRO B CA 1
ATOM 2305 C C . PRO B 1 65 ? 14.031 -1.148 -5.133 1 96.31 65 PRO B C 1
ATOM 2307 O O . PRO B 1 65 ? 14.43 -2.146 -4.527 1 96.31 65 PRO B O 1
ATOM 2310 N N . ILE B 1 66 ? 13.969 0.042 -4.543 1 97.5 66 ILE B N 1
ATOM 2311 C CA . ILE B 1 66 ? 14.359 0.258 -3.154 1 97.5 66 ILE B CA 1
ATOM 2312 C C . ILE B 1 66 ? 13.336 -0.386 -2.225 1 97.5 66 ILE B C 1
ATOM 2314 O O . ILE B 1 66 ? 13.695 -1.124 -1.305 1 97.5 66 ILE B O 1
ATOM 2318 N N . ASP B 1 67 ? 12.125 -0.104 -2.521 1 97.81 67 ASP B N 1
ATOM 2319 C CA . ASP B 1 67 ? 11.031 -0.628 -1.712 1 97.81 67 ASP B CA 1
ATOM 2320 C C . ASP B 1 67 ? 11.016 -2.154 -1.733 1 97.81 67 ASP B C 1
ATOM 2322 O O . ASP B 1 67 ? 10.812 -2.793 -0.697 1 97.81 67 ASP B O 1
ATOM 2326 N N . VAL B 1 68 ? 11.203 -2.775 -2.875 1 97.56 68 VAL B N 1
ATOM 2327 C CA . VAL B 1 68 ? 11.141 -4.223 -3.059 1 97.56 68 VAL B CA 1
ATOM 2328 C C . VAL B 1 68 ? 12.219 -4.898 -2.211 1 97.56 68 VAL B C 1
ATOM 2330 O O . VAL B 1 68 ? 11.953 -5.906 -1.552 1 97.56 68 VAL B O 1
ATOM 2333 N N . LEU B 1 69 ? 13.383 -4.375 -2.199 1 98.5 69 LEU B N 1
ATOM 2334 C CA . LEU B 1 69 ? 14.461 -4.969 -1.423 1 98.5 69 LEU B CA 1
ATOM 2335 C C . LEU B 1 69 ? 14.18 -4.867 0.072 1 98.5 69 LEU B C 1
ATOM 2337 O O . LEU B 1 69 ? 14.438 -5.809 0.825 1 98.5 69 LEU B O 1
ATOM 2341 N N . ARG B 1 70 ? 13.703 -3.693 0.516 1 98.62 70 ARG B N 1
ATOM 2342 C CA . ARG B 1 70 ? 13.344 -3.523 1.919 1 98.62 70 ARG B CA 1
ATOM 2343 C C . ARG B 1 70 ? 12.258 -4.512 2.328 1 98.62 70 ARG B C 1
ATOM 2345 O O . ARG B 1 70 ? 12.328 -5.109 3.402 1 98.62 70 ARG B O 1
ATOM 2352 N N . LEU B 1 71 ? 11.312 -4.68 1.439 1 98.56 71 LEU B N 1
ATOM 2353 C CA . LEU B 1 71 ? 10.227 -5.613 1.717 1 98.56 71 LEU B CA 1
ATOM 2354 C C . LEU B 1 71 ? 10.727 -7.055 1.679 1 98.56 71 LEU B C 1
ATOM 2356 O O . LEU B 1 71 ? 10.25 -7.906 2.43 1 98.56 71 LEU B O 1
ATOM 2360 N N . GLY B 1 72 ? 11.609 -7.328 0.694 1 98.69 72 GLY B N 1
ATOM 2361 C CA . GLY B 1 72 ? 12.211 -8.648 0.688 1 98.69 72 GLY B CA 1
ATOM 2362 C C . GLY B 1 72 ? 12.812 -9.039 2.027 1 98.69 72 GLY B C 1
ATOM 2363 O O . GLY B 1 72 ? 12.602 -10.156 2.504 1 98.69 72 GLY B O 1
ATOM 2364 N N . LYS B 1 73 ? 13.531 -8.117 2.621 1 98.19 73 LYS B N 1
ATOM 2365 C CA . LYS B 1 73 ? 14.094 -8.336 3.949 1 98.19 73 LYS B CA 1
ATOM 2366 C C . LYS B 1 73 ? 12.992 -8.539 4.988 1 98.19 73 LYS B C 1
ATOM 2368 O O . LYS B 1 73 ? 13.047 -9.484 5.781 1 98.19 73 LYS B O 1
ATOM 2373 N N . TYR B 1 74 ? 11.984 -7.703 5.023 1 97.75 74 TYR B N 1
ATOM 2374 C CA . TYR B 1 74 ? 10.898 -7.746 5.996 1 97.75 74 TYR B CA 1
ATOM 2375 C C . TYR B 1 74 ? 10.133 -9.062 5.895 1 97.75 74 TYR B C 1
ATOM 2377 O O . TYR B 1 74 ? 9.812 -9.68 6.914 1 97.75 74 TYR B O 1
ATOM 2385 N N . PHE B 1 75 ? 9.844 -9.516 4.668 1 98.19 75 PHE B N 1
ATOM 2386 C CA . PHE B 1 75 ? 9.023 -10.711 4.438 1 98.19 75 PHE B CA 1
ATOM 2387 C C . PHE B 1 75 ? 9.898 -11.961 4.41 1 98.19 75 PHE B C 1
ATOM 2389 O O . PHE B 1 75 ? 9.383 -13.078 4.312 1 98.19 75 PHE B O 1
ATOM 2396 N N . ASP B 1 76 ? 11.188 -11.789 4.504 1 97.94 76 ASP B N 1
ATOM 2397 C CA . ASP B 1 76 ? 12.133 -12.898 4.402 1 97.94 76 ASP B CA 1
ATOM 2398 C C . ASP B 1 76 ? 11.969 -13.633 3.074 1 97.94 76 ASP B C 1
ATOM 2400 O O . ASP B 1 76 ? 11.789 -14.852 3.053 1 97.94 76 ASP B O 1
ATOM 2404 N N . VAL B 1 77 ? 11.898 -12.961 2.029 1 98.62 77 VAL B N 1
ATOM 2405 C CA . VAL B 1 77 ? 11.859 -13.438 0.65 1 98.62 77 VAL B CA 1
ATOM 2406 C C . VAL B 1 77 ? 13.117 -12.984 -0.087 1 98.62 77 VAL B C 1
ATOM 2408 O O . VAL B 1 77 ? 13.477 -11.812 -0.048 1 98.62 77 VAL B O 1
ATOM 2411 N N . PRO B 1 78 ? 13.867 -13.883 -0.675 1 98.69 78 PRO B N 1
ATOM 2412 C CA . PRO B 1 78 ? 15.164 -13.539 -1.272 1 98.69 78 PRO B CA 1
ATOM 2413 C C . PRO B 1 78 ? 15.023 -12.836 -2.621 1 98.69 78 PRO B C 1
ATOM 2415 O O . PRO B 1 78 ? 15.625 -13.266 -3.609 1 98.69 78 PRO B O 1
ATOM 2418 N N . VAL B 1 79 ? 14.375 -11.719 -2.723 1 98.44 79 VAL B N 1
ATOM 2419 C CA . VAL B 1 79 ? 14.094 -10.969 -3.941 1 98.44 79 VAL B CA 1
ATOM 2420 C C . VAL B 1 79 ? 15.312 -10.133 -4.328 1 98.44 79 VAL B C 1
ATOM 2422 O O . VAL B 1 79 ? 16 -9.594 -3.461 1 98.44 79 VAL B O 1
ATOM 2425 N N . LYS B 1 80 ? 15.609 -10.117 -5.551 1 97.94 80 LYS B N 1
ATOM 2426 C CA . LYS B 1 80 ? 16.578 -9.219 -6.16 1 97.94 80 LYS B CA 1
ATOM 2427 C C . LYS B 1 80 ? 15.969 -8.477 -7.352 1 97.94 80 LYS B C 1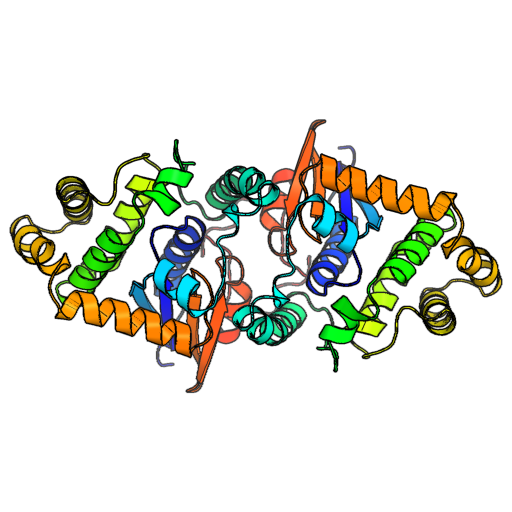
ATOM 2429 O O . LYS B 1 80 ? 15.062 -8.984 -8.008 1 97.94 80 LYS B O 1
ATOM 2434 N N . ASN B 1 81 ? 16.438 -7.266 -7.586 1 95.69 81 ASN B N 1
ATOM 2435 C CA . ASN B 1 81 ? 15.953 -6.531 -8.75 1 95.69 81 ASN B CA 1
ATOM 2436 C C . ASN B 1 81 ? 16.5 -7.117 -10.047 1 95.69 81 ASN B C 1
ATOM 2438 O O . ASN B 1 81 ? 17.703 -7.324 -10.18 1 95.69 81 ASN B O 1
ATOM 2442 N N . PRO B 1 82 ? 15.594 -7.445 -10.938 1 94.69 82 PRO B N 1
ATOM 2443 C CA . PRO B 1 82 ? 16.094 -7.887 -12.242 1 94.69 82 PRO B CA 1
ATOM 2444 C C . PRO B 1 82 ? 16.906 -6.809 -12.961 1 94.69 82 PRO B C 1
ATOM 2446 O O . PRO B 1 82 ? 16.688 -5.617 -12.734 1 94.69 82 PRO B O 1
ATOM 2449 N N . LYS B 1 83 ? 17.766 -7.227 -13.852 1 93.19 83 LYS B N 1
ATOM 2450 C CA . LYS B 1 83 ? 18.609 -6.316 -14.609 1 93.19 83 LYS B CA 1
ATOM 2451 C C . LYS B 1 83 ? 17.781 -5.422 -15.523 1 93.19 83 LYS B C 1
ATOM 2453 O O . LYS B 1 83 ? 18.109 -4.254 -15.734 1 93.19 83 LYS B O 1
ATOM 2458 N N . ASP B 1 84 ? 16.703 -5.988 -16.031 1 89.06 84 ASP B N 1
ATOM 2459 C CA . ASP B 1 84 ? 15.82 -5.258 -16.938 1 89.06 84 ASP B CA 1
ATOM 2460 C C . ASP B 1 84 ? 14.359 -5.473 -16.562 1 89.06 84 ASP B C 1
ATOM 2462 O O . ASP B 1 84 ? 13.648 -6.238 -17.219 1 89.06 84 ASP B O 1
ATOM 2466 N N . PRO B 1 85 ? 13.938 -4.715 -15.625 1 83.94 85 PRO B N 1
ATOM 2467 C CA . PRO B 1 85 ? 12.555 -4.891 -15.172 1 83.94 85 PRO B CA 1
ATOM 2468 C C . PRO B 1 85 ? 11.531 -4.539 -16.25 1 83.94 85 PRO B C 1
ATOM 2470 O O . PRO B 1 85 ? 10.461 -5.16 -16.312 1 83.94 85 PRO B O 1
ATOM 2473 N N . VAL B 1 86 ? 11.875 -3.643 -17.047 1 79.69 86 VAL B N 1
ATOM 2474 C CA . VAL B 1 86 ? 10.953 -3.219 -18.109 1 79.69 86 VAL B CA 1
ATOM 2475 C C . VAL B 1 86 ? 10.742 -4.359 -19.094 1 79.69 86 VAL B C 1
ATOM 2477 O O . VAL B 1 86 ? 9.609 -4.629 -19.516 1 79.69 86 VAL B O 1
ATOM 2480 N N . ALA B 1 87 ? 11.805 -4.965 -19.422 1 82.12 87 ALA B N 1
ATOM 2481 C CA . ALA B 1 87 ? 11.695 -6.109 -20.328 1 82.12 87 ALA B CA 1
ATOM 2482 C C . ALA B 1 87 ? 10.867 -7.227 -19.703 1 82.12 87 ALA B C 1
ATOM 2484 O O . ALA B 1 87 ? 10.062 -7.863 -20.375 1 82.12 87 ALA B O 1
ATOM 2485 N N . LEU B 1 88 ? 11.039 -7.461 -18.484 1 83.69 88 LEU B N 1
ATOM 2486 C CA . LEU B 1 88 ? 10.305 -8.5 -17.781 1 83.69 88 LEU B CA 1
ATOM 2487 C C . LEU B 1 88 ? 8.812 -8.18 -17.734 1 83.69 88 LEU B C 1
ATOM 2489 O O . LEU B 1 88 ? 7.984 -9.047 -18 1 83.69 88 LEU B O 1
ATOM 2493 N N . LEU B 1 89 ? 8.531 -6.961 -17.484 1 77.94 89 LEU B N 1
ATOM 2494 C CA . LEU B 1 89 ? 7.156 -6.57 -17.188 1 77.94 89 LEU B CA 1
ATOM 2495 C C . LEU B 1 89 ? 6.383 -6.281 -18.469 1 77.94 89 LEU B C 1
ATOM 2497 O O . LEU B 1 89 ? 5.184 -6.555 -18.562 1 77.94 89 LEU B O 1
ATOM 2501 N N . PHE B 1 90 ? 7.074 -5.828 -19.594 1 78.25 90 PHE B N 1
ATOM 2502 C CA . PHE B 1 90 ? 6.312 -5.281 -20.703 1 78.25 90 PHE B CA 1
ATOM 2503 C C . PHE B 1 90 ? 6.707 -5.957 -22.016 1 78.25 90 PHE B C 1
ATOM 2505 O O . PHE B 1 90 ? 5.914 -6.016 -22.953 1 78.25 90 PHE B O 1
ATOM 2512 N N . THR B 1 91 ? 7.898 -6.461 -22.141 1 77.56 91 THR B N 1
ATOM 2513 C CA . THR B 1 91 ? 8.336 -7.066 -23.391 1 77.56 91 THR B CA 1
ATOM 2514 C C . THR B 1 91 ? 8.008 -8.555 -23.406 1 77.56 91 THR B C 1
ATOM 2516 O O . THR B 1 91 ? 7.367 -9.039 -24.344 1 77.56 91 THR B O 1
ATOM 2519 N N . LYS B 1 92 ? 8.359 -9.258 -22.453 1 81.06 92 LYS B N 1
ATOM 2520 C CA . LYS B 1 92 ? 8.109 -10.695 -22.375 1 81.06 92 LYS B CA 1
ATOM 2521 C C . LYS B 1 92 ? 6.715 -10.977 -21.828 1 81.06 92 LYS B C 1
ATOM 2523 O O . LYS B 1 92 ? 5.941 -11.727 -22.422 1 81.06 92 LYS B O 1
ATOM 2528 N N . GLY B 1 93 ? 6.41 -10.25 -20.812 1 84.19 93 GLY B N 1
ATOM 2529 C CA . GLY B 1 93 ? 5.102 -10.406 -20.203 1 84.19 93 GLY B CA 1
ATOM 2530 C C . GLY B 1 93 ? 4.934 -11.734 -19.5 1 84.19 93 GLY B C 1
ATOM 2531 O O . GLY B 1 93 ? 5.871 -12.531 -19.422 1 84.19 93 GLY B O 1
ATOM 2532 N N . THR B 1 94 ? 3.654 -11.977 -18.984 1 93.12 94 THR B N 1
ATOM 2533 C CA . THR B 1 94 ? 3.48 -13.164 -18.156 1 93.12 94 THR B CA 1
ATOM 2534 C C . THR B 1 94 ? 2.328 -14.016 -18.688 1 93.12 94 THR B C 1
ATOM 2536 O O . THR B 1 94 ? 1.818 -14.883 -17.969 1 93.12 94 THR B O 1
ATOM 2539 N N . LEU B 1 95 ? 1.952 -13.758 -19.953 1 95.44 95 LEU B N 1
ATOM 2540 C CA . LEU B 1 95 ? 0.863 -14.562 -20.5 1 95.44 95 LEU B CA 1
ATOM 2541 C C . LEU B 1 95 ? 1.243 -16.047 -20.547 1 95.44 95 LEU B C 1
ATOM 2543 O O . LEU B 1 95 ? 0.494 -16.891 -20.062 1 95.44 95 LEU B O 1
ATOM 2547 N N . ILE B 1 96 ? 2.406 -16.328 -21.031 1 96.62 96 ILE B N 1
ATOM 2548 C CA . ILE B 1 96 ? 2.865 -17.703 -21.203 1 96.62 96 ILE B CA 1
ATOM 2549 C C . ILE B 1 96 ? 3.062 -18.359 -19.844 1 96.62 96 ILE B C 1
ATOM 2551 O O . ILE B 1 96 ? 2.514 -19.438 -19.578 1 96.62 96 ILE B O 1
ATOM 2555 N N . PRO B 1 97 ? 3.799 -17.719 -18.891 1 97.62 97 PRO B N 1
ATOM 2556 C CA . PRO B 1 97 ? 3.928 -18.359 -17.578 1 97.62 97 PRO B CA 1
ATOM 2557 C C . PRO B 1 97 ? 2.586 -18.531 -16.875 1 97.62 97 PRO B C 1
ATOM 2559 O O . PRO B 1 97 ? 2.371 -19.531 -16.188 1 97.62 97 PRO B O 1
ATOM 2562 N N . GLN B 1 98 ? 1.678 -17.609 -17.031 1 98.62 98 GLN B N 1
ATOM 2563 C CA . GLN B 1 98 ? 0.376 -17.734 -16.391 1 98.62 98 GLN B CA 1
ATOM 2564 C C . GLN B 1 98 ? -0.438 -18.875 -17.016 1 98.62 98 GLN B C 1
ATOM 2566 O O . GLN B 1 98 ? -1.184 -19.562 -16.312 1 98.62 98 GLN B O 1
ATOM 2571 N N . ARG B 1 99 ? -0.346 -19.047 -18.312 1 98.69 99 ARG B N 1
ATOM 2572 C CA . ARG B 1 99 ? -0.98 -20.203 -18.938 1 98.69 99 ARG B CA 1
ATOM 2573 C C . ARG B 1 99 ? -0.346 -21.5 -18.438 1 98.69 99 ARG B C 1
ATOM 2575 O O . ARG B 1 99 ? -1.046 -22.484 -18.203 1 98.69 99 ARG B O 1
ATOM 2582 N N . PHE B 1 100 ? 0.959 -21.484 -18.344 1 98.75 100 PHE B N 1
ATOM 2583 C CA . PHE B 1 100 ? 1.673 -22.656 -17.812 1 98.75 100 PHE B CA 1
ATOM 2584 C C . PHE B 1 100 ? 1.183 -23 -16.422 1 98.75 100 PHE B C 1
ATOM 2586 O O . PHE B 1 100 ? 0.868 -24.172 -16.141 1 98.75 100 PHE B O 1
ATOM 2593 N N . LEU B 1 101 ? 1.078 -22.047 -15.516 1 98.88 101 LEU B N 1
ATOM 2594 C CA . LEU B 1 101 ? 0.584 -22.25 -14.156 1 98.88 101 LEU B CA 1
ATOM 2595 C C . LEU B 1 101 ? -0.863 -22.734 -14.172 1 98.88 101 LEU B C 1
ATOM 2597 O O . LEU B 1 101 ? -1.251 -23.578 -13.359 1 98.88 101 LEU B O 1
ATOM 2601 N N . THR B 1 102 ? -1.655 -22.156 -15.062 1 98.88 102 THR B N 1
ATOM 2602 C CA . THR B 1 102 ? -3.039 -22.594 -15.211 1 98.88 102 THR B CA 1
ATOM 2603 C C . THR B 1 102 ? -3.102 -24.078 -15.602 1 98.88 102 THR B C 1
ATOM 2605 O O . THR B 1 102 ? -3.895 -24.828 -15.047 1 98.88 102 THR B O 1
ATOM 2608 N N . ALA B 1 103 ? -2.295 -24.453 -16.562 1 98.81 103 ALA B N 1
ATOM 2609 C CA . ALA B 1 103 ? -2.238 -25.859 -16.969 1 98.81 103 ALA B CA 1
ATOM 2610 C C . ALA B 1 103 ? -1.843 -26.75 -15.805 1 98.81 103 ALA B C 1
ATOM 2612 O O . ALA B 1 103 ? -2.404 -27.844 -15.633 1 98.81 103 ALA B O 1
ATOM 2613 N N . ILE B 1 104 ? -0.879 -26.328 -15.016 1 98.69 104 ILE B N 1
ATOM 2614 C CA . ILE B 1 104 ? -0.448 -27.062 -13.836 1 98.69 104 ILE B CA 1
ATOM 2615 C C . ILE B 1 104 ? -1.607 -27.188 -12.844 1 98.69 104 ILE B C 1
ATOM 2617 O O . ILE B 1 104 ? -1.872 -28.266 -12.32 1 98.69 104 ILE B O 1
ATOM 2621 N N . ASP B 1 105 ? -2.283 -26.109 -12.625 1 98.44 105 ASP B N 1
ATOM 2622 C CA . ASP B 1 105 ? -3.428 -26.094 -11.719 1 98.44 105 ASP B CA 1
ATOM 2623 C C . ASP B 1 105 ? -4.48 -27.125 -12.156 1 98.44 105 ASP B C 1
ATOM 2625 O O . ASP B 1 105 ? -5.094 -27.781 -11.32 1 98.44 105 ASP B O 1
ATOM 2629 N N . MET B 1 106 ? -4.684 -27.312 -13.445 1 98.06 106 MET B N 1
ATOM 2630 C CA . MET B 1 106 ? -5.73 -28.156 -14.008 1 98.06 106 MET B CA 1
ATOM 2631 C C . MET B 1 106 ? -5.316 -29.625 -13.977 1 98.06 106 MET B C 1
ATOM 2633 O O . MET B 1 106 ? -6.168 -30.516 -14.008 1 98.06 106 MET B O 1
ATOM 2637 N N . THR B 1 107 ? -4.02 -29.938 -13.898 1 97.12 107 THR B N 1
ATOM 2638 C CA . THR B 1 107 ? -3.578 -31.312 -14.109 1 97.12 107 THR B CA 1
ATOM 2639 C C . THR B 1 107 ? -2.875 -31.844 -12.867 1 97.12 107 THR B C 1
ATOM 2641 O O . THR B 1 107 ? -3.082 -33 -12.477 1 97.12 107 THR B O 1
ATOM 2644 N N . CYS B 1 108 ? -2.053 -31.078 -12.242 1 96.94 108 CYS B N 1
ATOM 2645 C CA . CYS B 1 108 ? -1.287 -31.484 -11.062 1 96.94 108 CYS B CA 1
ATOM 2646 C C . CYS B 1 108 ? -1.197 -30.344 -10.062 1 96.94 108 CYS B C 1
ATOM 2648 O O . CYS B 1 108 ? -0.102 -29.875 -9.742 1 96.94 108 CYS B O 1
ATOM 2650 N N . PRO B 1 109 ? -2.336 -29.969 -9.414 1 97.62 109 PRO B N 1
ATOM 2651 C CA . PRO B 1 109 ? -2.418 -28.766 -8.578 1 97.62 109 PRO B CA 1
ATOM 2652 C C . PRO B 1 109 ? -1.503 -28.844 -7.359 1 97.62 109 PRO B C 1
ATOM 2654 O O . PRO B 1 109 ? -1.155 -27.812 -6.785 1 97.62 109 PRO B O 1
ATOM 2657 N N . GLN B 1 110 ? -1.056 -30.031 -6.977 1 97.25 110 GLN B N 1
ATOM 2658 C CA . GLN B 1 110 ? -0.191 -30.156 -5.809 1 97.25 110 GLN B CA 1
ATOM 2659 C C . GLN B 1 110 ? 1.159 -29.5 -6.047 1 97.25 110 GLN B C 1
ATOM 2661 O O . GLN B 1 110 ? 1.877 -29.172 -5.098 1 97.25 110 GLN B O 1
ATOM 2666 N N . PHE B 1 111 ? 1.533 -29.203 -7.324 1 98.25 111 PHE B N 1
ATOM 2667 C CA . PHE B 1 111 ? 2.826 -28.625 -7.652 1 98.25 111 PHE B CA 1
ATOM 2668 C C . PHE B 1 111 ? 2.693 -27.125 -7.906 1 98.25 111 PHE B C 1
ATOM 2670 O O . PHE B 1 111 ? 3.693 -26.422 -8.094 1 98.25 111 PHE B O 1
ATOM 2677 N N . LEU B 1 112 ? 1.476 -26.594 -7.934 1 98.69 112 LEU B N 1
ATOM 2678 C CA . LEU B 1 112 ? 1.225 -25.203 -8.336 1 98.69 112 LEU B CA 1
ATOM 2679 C C . LEU B 1 112 ? 2.041 -24.234 -7.484 1 98.69 112 LEU B C 1
ATOM 2681 O O . LEU B 1 112 ? 2.684 -23.328 -8.016 1 98.69 112 LEU B O 1
ATOM 2685 N N . GLY B 1 113 ? 2.02 -24.469 -6.16 1 98.56 113 GLY B N 1
ATOM 2686 C CA . GLY B 1 113 ? 2.775 -23.609 -5.266 1 98.56 113 GLY B CA 1
ATOM 2687 C C . GLY B 1 113 ? 4.262 -23.594 -5.566 1 98.56 113 GLY B C 1
ATOM 2688 O O . GLY B 1 113 ? 4.855 -22.531 -5.758 1 98.56 113 GLY B O 1
ATOM 2689 N N . ASN B 1 114 ? 4.859 -24.719 -5.695 1 98.62 114 ASN B N 1
ATOM 2690 C CA . ASN B 1 114 ? 6.297 -24.844 -5.918 1 98.62 114 ASN B CA 1
ATOM 2691 C C . ASN B 1 114 ? 6.707 -24.266 -7.273 1 98.62 114 ASN B C 1
ATOM 2693 O O . ASN B 1 114 ? 7.746 -23.609 -7.391 1 98.62 114 ASN B O 1
ATOM 2697 N N . VAL B 1 115 ? 5.938 -24.578 -8.281 1 98.81 115 VAL B N 1
ATOM 2698 C CA . VAL B 1 115 ? 6.273 -24.078 -9.602 1 98.81 115 VAL B CA 1
ATOM 2699 C C . VAL B 1 115 ? 6.164 -22.547 -9.609 1 98.81 115 VAL B C 1
ATOM 2701 O O . VAL B 1 115 ? 7.008 -21.859 -10.195 1 98.81 115 VAL B O 1
ATOM 2704 N N . SER B 1 116 ? 5.078 -21.969 -8.992 1 98.88 116 SER B N 1
ATOM 2705 C CA . SER B 1 116 ? 4.945 -20.516 -8.898 1 98.88 116 SER B CA 1
ATOM 2706 C C . SER B 1 116 ? 6.172 -19.891 -8.242 1 98.88 116 SER B C 1
ATOM 2708 O O . SER B 1 116 ? 6.742 -18.938 -8.766 1 98.88 116 SER B O 1
ATOM 2710 N N . ARG B 1 117 ? 6.609 -20.484 -7.145 1 98.75 117 ARG B N 1
ATOM 2711 C CA . ARG B 1 117 ? 7.781 -19.984 -6.441 1 98.75 117 ARG B CA 1
ATOM 2712 C C . ARG B 1 117 ? 9.016 -20.031 -7.332 1 98.75 117 ARG B C 1
ATOM 2714 O O . ARG B 1 117 ? 9.812 -19.094 -7.344 1 98.75 117 ARG B O 1
ATOM 2721 N N . GLU B 1 118 ? 9.164 -21.078 -8.047 1 98.75 118 GLU B N 1
ATOM 2722 C CA . GLU B 1 118 ? 10.336 -21.203 -8.906 1 98.75 118 GLU B CA 1
ATOM 2723 C C . GLU B 1 118 ? 10.328 -20.156 -10.008 1 98.75 118 GLU B C 1
ATOM 2725 O O . GLU B 1 118 ? 11.383 -19.672 -10.422 1 98.75 118 GLU B O 1
ATOM 2730 N N . LEU B 1 119 ? 9.156 -19.875 -10.508 1 98.5 119 LEU B N 1
ATOM 2731 C CA . LEU B 1 119 ? 9.078 -18.828 -11.523 1 98.5 119 LEU B CA 1
ATOM 2732 C C . LEU B 1 119 ? 9.469 -17.469 -10.945 1 98.5 119 LEU B C 1
ATOM 2734 O O . LEU B 1 119 ? 10.195 -16.703 -11.586 1 98.5 119 LEU B O 1
ATOM 2738 N N . TRP B 1 120 ? 9.008 -17.141 -9.734 1 98.5 120 TRP B N 1
ATOM 2739 C CA . TRP B 1 120 ? 9.469 -15.922 -9.078 1 98.5 120 TRP B CA 1
ATOM 2740 C C . TRP B 1 120 ? 10.977 -15.969 -8.852 1 98.5 120 TRP B C 1
ATOM 2742 O O . TRP B 1 120 ? 11.672 -14.977 -9.086 1 98.5 120 TRP B O 1
ATOM 2752 N N . MET B 1 121 ? 11.5 -17.078 -8.383 1 98.56 121 MET B N 1
ATOM 2753 C CA . MET B 1 121 ? 12.938 -17.234 -8.164 1 98.56 121 MET B CA 1
ATOM 2754 C C . MET B 1 121 ? 13.711 -16.922 -9.438 1 98.56 121 MET B C 1
ATOM 2756 O O . MET B 1 121 ? 14.727 -16.203 -9.398 1 98.56 121 MET B O 1
ATOM 2760 N N . ARG B 1 122 ? 13.234 -17.438 -10.492 1 97.69 122 ARG B N 1
ATOM 2761 C CA . ARG B 1 122 ? 13.898 -17.203 -11.766 1 97.69 122 ARG B CA 1
ATOM 2762 C C . ARG B 1 122 ? 13.883 -15.727 -12.133 1 97.69 122 ARG B C 1
ATOM 2764 O O . ARG B 1 122 ? 14.922 -15.148 -12.445 1 97.69 122 ARG B O 1
ATOM 2771 N N . ALA B 1 123 ? 12.758 -15.07 -12.055 1 96.62 123 ALA B N 1
ATOM 2772 C CA . ALA B 1 123 ? 12.578 -13.711 -12.555 1 96.62 123 ALA B CA 1
ATOM 2773 C C . ALA B 1 123 ? 13.133 -12.688 -11.57 1 96.62 123 ALA B C 1
ATOM 2775 O O . ALA B 1 123 ? 13.805 -11.734 -11.969 1 96.62 123 ALA B O 1
ATOM 2776 N N . TRP B 1 124 ? 12.906 -12.938 -10.25 1 97.31 124 TRP B N 1
ATOM 2777 C CA . TRP B 1 124 ? 13.117 -11.867 -9.273 1 97.31 124 TRP B CA 1
ATOM 2778 C C . TRP B 1 124 ? 14.242 -12.219 -8.312 1 97.31 124 TRP B C 1
ATOM 2780 O O . TRP B 1 124 ? 14.422 -11.555 -7.289 1 97.31 124 TRP B O 1
ATOM 2790 N N . ASN B 1 125 ? 14.898 -13.227 -8.5 1 98.19 125 ASN B N 1
ATOM 2791 C CA . ASN B 1 125 ? 16.062 -13.555 -7.684 1 98.19 125 ASN B CA 1
ATOM 2792 C C . ASN B 1 125 ? 17.281 -13.883 -8.547 1 98.19 125 ASN B C 1
ATOM 2794 O O . ASN B 1 125 ? 18.359 -13.359 -8.312 1 98.19 125 ASN B O 1
ATOM 2798 N N . ARG B 1 126 ? 17.094 -14.672 -9.648 1 97.81 126 ARG B N 1
ATOM 2799 C CA . ARG B 1 126 ? 18.219 -15.164 -10.438 1 97.81 126 ARG B CA 1
ATOM 2800 C C . ARG B 1 126 ? 18.297 -14.461 -11.789 1 97.81 126 ARG B C 1
ATOM 2802 O O . ARG B 1 126 ? 19.188 -14.719 -12.586 1 97.81 126 ARG B O 1
ATOM 2809 N N . ASP B 1 127 ? 17.422 -13.578 -12.047 1 96.31 127 ASP B N 1
ATOM 2810 C CA . ASP B 1 127 ? 17.406 -12.82 -13.289 1 96.31 127 ASP B CA 1
ATOM 2811 C C . ASP B 1 127 ? 17.406 -13.758 -14.5 1 96.31 127 ASP B C 1
ATOM 2813 O O . ASP B 1 127 ? 18.234 -13.617 -15.406 1 96.31 127 ASP B O 1
ATOM 2817 N N . GLU B 1 128 ? 16.469 -14.719 -14.445 1 96.25 128 GLU B N 1
ATOM 2818 C CA . GLU B 1 128 ? 16.328 -15.719 -15.5 1 96.25 128 GLU B CA 1
ATOM 2819 C C . GLU B 1 128 ? 14.977 -15.609 -16.203 1 96.25 128 GLU B C 1
ATOM 2821 O O . GLU B 1 128 ? 14.016 -15.086 -15.625 1 96.25 128 GLU B O 1
ATOM 2826 N N . ASP B 1 129 ? 14.953 -16.125 -17.359 1 95.81 129 ASP B N 1
ATOM 2827 C CA . ASP B 1 129 ? 13.75 -16.109 -18.172 1 95.81 129 ASP B CA 1
ATOM 2828 C C . ASP B 1 129 ? 12.656 -16.984 -17.578 1 95.81 129 ASP B C 1
ATOM 2830 O O . ASP B 1 129 ? 12.945 -18.016 -16.969 1 95.81 129 ASP B O 1
ATOM 2834 N N . ILE B 1 130 ? 11.383 -16.594 -17.859 1 96.5 130 ILE B N 1
ATOM 2835 C CA . ILE B 1 130 ? 10.273 -17.438 -17.391 1 96.5 130 ILE B CA 1
ATOM 2836 C C . ILE B 1 130 ? 9.289 -17.656 -18.531 1 96.5 130 ILE B C 1
ATOM 2838 O O . ILE B 1 130 ? 8.148 -18.078 -18.312 1 96.5 130 ILE B O 1
ATOM 2842 N N . THR B 1 131 ? 9.617 -17.406 -19.766 1 95.62 131 THR B N 1
ATOM 2843 C CA . THR B 1 131 ? 8.656 -17.484 -20.859 1 95.62 131 THR B CA 1
ATOM 2844 C C . THR B 1 131 ? 9.031 -18.594 -21.828 1 95.62 131 THR B C 1
ATOM 2846 O O . THR B 1 131 ? 8.156 -19.203 -22.453 1 95.62 131 THR B O 1
ATOM 2849 N N . GLU B 1 132 ? 10.297 -18.906 -22.016 1 95.94 132 GLU B N 1
ATOM 2850 C CA . GLU B 1 132 ? 10.75 -19.922 -22.953 1 95.94 132 GLU B CA 1
ATOM 2851 C C . GLU B 1 132 ? 10.414 -21.328 -22.469 1 95.94 132 GLU B C 1
ATOM 2853 O O . GLU B 1 132 ? 10.5 -21.594 -21.266 1 95.94 132 GLU B O 1
ATOM 2858 N N . PRO B 1 133 ? 10.062 -22.203 -23.406 1 96.75 133 PRO B N 1
ATOM 2859 C CA . PRO B 1 133 ? 9.742 -23.578 -23 1 96.75 133 PRO B CA 1
ATOM 2860 C C . PRO B 1 133 ? 10.836 -24.219 -22.156 1 96.75 133 PRO B C 1
ATOM 2862 O O . PRO B 1 133 ? 10.539 -24.922 -21.188 1 96.75 133 PRO B O 1
ATOM 2865 N N . ALA B 1 134 ? 12.078 -23.984 -22.484 1 97.69 134 ALA B N 1
ATOM 2866 C CA . ALA B 1 134 ? 13.188 -24.531 -21.703 1 97.69 134 ALA B CA 1
ATOM 2867 C C . ALA B 1 134 ? 13.195 -23.969 -20.297 1 97.69 134 ALA B C 1
ATOM 2869 O O . ALA B 1 134 ? 13.531 -24.672 -19.344 1 97.69 134 ALA B O 1
ATOM 2870 N N . SER B 1 135 ? 12.914 -22.688 -20.141 1 97.75 135 SER B N 1
ATOM 2871 C CA . SER B 1 135 ? 12.844 -22.031 -18.844 1 97.75 135 SER B CA 1
ATOM 2872 C C . SER B 1 135 ? 11.727 -22.609 -17.984 1 97.75 135 SER B C 1
ATOM 2874 O O . SER B 1 135 ? 11.922 -22.891 -16.797 1 97.75 135 SER B O 1
ATOM 2876 N N . LEU B 1 136 ? 10.57 -22.812 -18.609 1 98.38 136 LEU B N 1
ATOM 2877 C CA . LEU B 1 136 ? 9.43 -23.391 -17.906 1 98.38 136 LEU B CA 1
ATOM 2878 C C . LEU B 1 136 ? 9.727 -24.828 -17.469 1 98.38 136 LEU B C 1
ATOM 2880 O O . LEU B 1 136 ? 9.375 -25.234 -16.359 1 98.38 136 LEU B O 1
ATOM 2884 N N . THR B 1 137 ? 10.391 -25.516 -18.359 1 98.5 137 THR B N 1
ATOM 2885 C CA . THR B 1 137 ? 10.773 -26.891 -18.078 1 98.5 137 THR B CA 1
ATOM 2886 C C . THR B 1 137 ? 11.695 -26.953 -16.875 1 98.5 137 THR B C 1
ATOM 2888 O O . THR B 1 137 ? 11.5 -27.781 -15.969 1 98.5 137 THR B O 1
ATOM 2891 N N . GLN B 1 138 ? 12.672 -26.094 -16.812 1 98.44 138 GLN B N 1
ATOM 2892 C CA . GLN B 1 138 ? 13.609 -26.078 -15.703 1 98.44 138 GLN B CA 1
ATOM 2893 C C . GLN B 1 138 ? 12.906 -25.734 -14.391 1 98.44 138 GLN B C 1
ATOM 2895 O O . GLN B 1 138 ? 13.188 -26.344 -13.352 1 98.44 138 GLN B O 1
ATOM 2900 N N . ALA B 1 139 ? 12.031 -24.766 -14.406 1 98.5 139 ALA B N 1
ATOM 2901 C CA . ALA B 1 139 ? 11.266 -24.391 -13.219 1 98.5 139 ALA B CA 1
ATOM 2902 C C . ALA B 1 139 ? 10.43 -25.578 -12.719 1 98.5 139 ALA B C 1
ATOM 2904 O O . ALA B 1 139 ? 10.383 -25.828 -11.508 1 98.5 139 ALA B O 1
ATOM 2905 N N . ALA B 1 140 ? 9.773 -26.281 -13.664 1 98.62 140 ALA B N 1
ATOM 2906 C CA . ALA B 1 140 ? 8.922 -27.406 -13.312 1 98.62 140 ALA B CA 1
ATOM 2907 C C . ALA B 1 140 ? 9.75 -28.547 -12.727 1 98.62 140 ALA B C 1
ATOM 2909 O O . ALA B 1 140 ? 9.336 -29.188 -11.758 1 98.62 140 ALA B O 1
ATOM 2910 N N . LYS B 1 141 ? 10.93 -28.766 -13.297 1 98.38 141 LYS B N 1
ATOM 2911 C CA . LYS B 1 141 ? 11.812 -29.812 -12.781 1 98.38 141 LYS B CA 1
ATOM 2912 C C . LYS B 1 141 ? 12.242 -29.516 -11.352 1 98.38 141 LYS B C 1
ATOM 2914 O O . LYS B 1 141 ? 12.188 -30.406 -10.484 1 98.38 141 LYS B O 1
ATOM 2919 N N . LEU B 1 142 ? 12.625 -28.328 -11.117 1 98.06 142 LEU B N 1
ATOM 2920 C CA . LEU B 1 142 ? 13.07 -27.938 -9.789 1 98.06 142 LEU B CA 1
ATOM 2921 C C . LEU B 1 142 ? 11.922 -28.016 -8.789 1 98.06 142 LEU B C 1
ATOM 2923 O O . LEU B 1 142 ? 12.148 -28.266 -7.598 1 98.06 142 LEU B O 1
ATOM 2927 N N . ALA B 1 143 ? 10.711 -27.859 -9.305 1 97.75 143 ALA B N 1
ATOM 2928 C CA . ALA B 1 143 ? 9.523 -27.875 -8.445 1 97.75 143 ALA B CA 1
ATOM 2929 C C . ALA B 1 143 ? 9.094 -29.312 -8.148 1 97.75 143 ALA B C 1
ATOM 2931 O O . ALA B 1 143 ? 8.219 -29.547 -7.309 1 97.75 143 ALA B O 1
ATOM 2932 N N . GLY B 1 144 ? 9.664 -30.266 -8.883 1 97.81 144 GLY B N 1
ATOM 2933 C CA . GLY B 1 144 ? 9.43 -31.656 -8.531 1 97.81 144 GLY B CA 1
ATOM 2934 C C . GLY B 1 144 ? 8.633 -32.406 -9.578 1 97.81 144 GLY B C 1
ATOM 2935 O O . GLY B 1 144 ? 8.344 -33.594 -9.406 1 97.81 144 GLY B O 1
ATOM 2936 N N . LEU B 1 145 ? 8.281 -31.828 -10.703 1 98.25 145 LEU B N 1
ATOM 2937 C CA . LEU B 1 145 ? 7.539 -32.531 -11.75 1 98.25 145 LEU B CA 1
ATOM 2938 C C . LEU B 1 145 ? 8.445 -33.469 -12.516 1 98.25 145 LEU B C 1
ATOM 2940 O O . LEU B 1 145 ? 9.609 -33.188 -12.766 1 98.25 145 LEU B O 1
ATOM 2944 N N . SER B 1 146 ? 7.887 -34.562 -12.898 1 97.88 146 SER B N 1
ATOM 2945 C CA . SER B 1 146 ? 8.617 -35.5 -13.727 1 97.88 146 SER B CA 1
ATOM 2946 C C . SER B 1 146 ? 8.695 -35.031 -15.172 1 97.88 146 SER B C 1
ATOM 2948 O O . SER B 1 146 ? 7.922 -34.188 -15.602 1 97.88 146 SER B O 1
ATOM 2950 N N . GLU B 1 147 ? 9.633 -35.594 -15.836 1 97.06 147 GLU B N 1
ATOM 2951 C CA . GLU B 1 147 ? 9.766 -35.281 -17.266 1 97.06 147 GLU B CA 1
ATOM 2952 C C . GLU B 1 147 ? 8.484 -35.625 -18.016 1 97.06 147 GLU B C 1
ATOM 2954 O O . GLU B 1 147 ? 8.109 -34.906 -18.953 1 97.06 147 GLU B O 1
ATOM 2959 N N . LYS B 1 148 ? 7.914 -36.719 -17.672 1 97.12 148 LYS B N 1
ATOM 2960 C CA . LYS B 1 148 ? 6.668 -37.125 -18.297 1 97.12 148 LYS B CA 1
ATOM 2961 C C . LYS B 1 148 ? 5.562 -36.094 -18.062 1 97.12 148 LYS B C 1
ATOM 2963 O O . LYS B 1 148 ? 4.836 -35.719 -18.984 1 97.12 148 LYS B O 1
ATOM 2968 N N . GLN B 1 149 ? 5.402 -35.688 -16.797 1 97.12 149 GLN B N 1
ATOM 2969 C CA . GLN B 1 149 ? 4.41 -34.688 -16.469 1 97.12 149 GLN B CA 1
ATOM 2970 C C . GLN B 1 149 ? 4.648 -33.406 -17.266 1 97.12 149 GLN B C 1
ATOM 2972 O O . GLN B 1 149 ? 3.705 -32.812 -17.797 1 97.12 149 GLN B O 1
ATOM 2977 N N . ILE B 1 150 ? 5.863 -33 -17.344 1 98.12 150 ILE B N 1
ATOM 2978 C CA . ILE B 1 150 ? 6.227 -31.75 -18.031 1 98.12 150 ILE B CA 1
ATOM 2979 C C . ILE B 1 150 ? 5.891 -31.859 -19.516 1 98.12 150 ILE B C 1
ATOM 2981 O O . ILE B 1 150 ? 5.344 -30.922 -20.094 1 98.12 150 ILE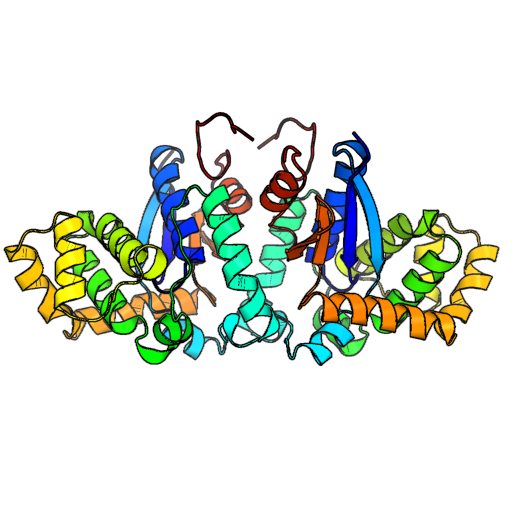 B O 1
ATOM 2985 N N . ALA B 1 151 ? 6.238 -32.938 -20.125 1 96.81 151 ALA B N 1
ATOM 2986 C CA . ALA B 1 151 ? 5.977 -33.156 -21.531 1 96.81 151 ALA B CA 1
ATOM 2987 C C . ALA B 1 151 ? 4.484 -33.094 -21.844 1 96.81 151 ALA B C 1
ATOM 2989 O O . ALA B 1 151 ? 4.082 -32.688 -22.922 1 96.81 151 ALA B O 1
ATOM 2990 N N . GLU B 1 152 ? 3.688 -33.469 -20.859 1 96.06 152 GLU B N 1
ATOM 2991 C CA . GLU B 1 152 ? 2.236 -33.438 -21.016 1 96.06 152 GLU B CA 1
ATOM 2992 C C . GLU B 1 152 ? 1.688 -32.031 -20.828 1 96.06 152 GLU B C 1
ATOM 2994 O O . GLU B 1 152 ? 0.707 -31.641 -21.469 1 96.06 152 GLU B O 1
ATOM 2999 N N . ILE B 1 153 ? 2.285 -31.266 -19.984 1 97.62 153 ILE B N 1
ATOM 3000 C CA . ILE B 1 153 ? 1.739 -29.984 -19.562 1 97.62 153 ILE B CA 1
ATOM 3001 C C . ILE B 1 153 ? 2.156 -28.891 -20.547 1 97.62 153 ILE B C 1
ATOM 3003 O O . ILE B 1 153 ? 1.363 -28.016 -20.875 1 97.62 153 ILE B O 1
ATOM 3007 N N . LEU B 1 154 ? 3.352 -28.891 -21.047 1 97.38 154 LEU B N 1
ATOM 3008 C CA . LEU B 1 154 ? 3.939 -27.797 -21.812 1 97.38 154 LEU B CA 1
ATOM 3009 C C . LEU B 1 154 ? 3.109 -27.516 -23.062 1 97.38 154 LEU B C 1
ATOM 3011 O O . LEU B 1 154 ? 2.803 -26.359 -23.359 1 97.38 154 LEU B O 1
ATOM 3015 N N . PRO B 1 155 ? 2.684 -28.531 -23.828 1 96.19 155 PRO B N 1
ATOM 3016 C CA . PRO B 1 155 ? 1.882 -28.219 -25.016 1 96.19 155 PRO B CA 1
ATOM 3017 C C . PRO B 1 155 ? 0.518 -27.625 -24.672 1 96.19 155 PRO B C 1
ATOM 3019 O O . PRO B 1 155 ? -0.091 -26.953 -25.5 1 96.19 155 PRO B O 1
ATOM 3022 N N . ARG B 1 156 ? 0.029 -27.844 -23.453 1 96.88 156 ARG B N 1
ATOM 3023 C CA . ARG B 1 156 ? -1.304 -27.391 -23.062 1 96.88 156 ARG B CA 1
ATOM 3024 C C . ARG B 1 156 ? -1.35 -25.891 -22.875 1 96.88 156 ARG B C 1
ATOM 3026 O O . ARG B 1 156 ? -2.428 -25.281 -22.859 1 96.88 156 ARG B O 1
ATOM 3033 N N . ILE B 1 157 ? -0.236 -25.312 -22.797 1 96.94 157 ILE B N 1
ATOM 3034 C CA . ILE B 1 157 ? -0.148 -23.859 -22.641 1 96.94 157 ILE B CA 1
ATOM 3035 C C . ILE B 1 157 ? -0.933 -23.172 -23.75 1 96.94 157 ILE B C 1
ATOM 3037 O O . ILE B 1 157 ? -1.535 -22.109 -23.531 1 96.94 157 ILE B O 1
ATOM 3041 N N . ASN B 1 158 ? -0.991 -23.766 -24.891 1 96 158 ASN B N 1
ATOM 3042 C CA . ASN B 1 158 ? -1.629 -23.172 -26.047 1 96 158 ASN B CA 1
ATOM 3043 C C . ASN B 1 158 ? -2.979 -23.812 -26.344 1 96 158 ASN B C 1
ATOM 3045 O O . ASN B 1 158 ? -3.588 -23.547 -27.391 1 96 158 ASN B O 1
ATOM 3049 N N . SER B 1 159 ? -3.432 -24.656 -25.484 1 97.88 159 SER B N 1
ATOM 3050 C CA . SER B 1 159 ? -4.723 -25.297 -25.688 1 97.88 159 SER B CA 1
ATOM 3051 C C . SER B 1 159 ? -5.875 -24.375 -25.312 1 97.88 159 SER B C 1
ATOM 3053 O O . SER B 1 159 ? -5.711 -23.484 -24.469 1 97.88 159 SER B O 1
ATOM 3055 N N . ASN B 1 160 ? -7.012 -24.531 -25.891 1 98.19 160 ASN B N 1
ATOM 3056 C CA . ASN B 1 160 ? -8.172 -23.672 -25.703 1 98.19 160 ASN B CA 1
ATOM 3057 C C . ASN B 1 160 ? -8.688 -23.734 -24.266 1 98.19 160 ASN B C 1
ATOM 3059 O O . ASN B 1 160 ? -9.133 -22.734 -23.703 1 98.19 160 ASN B O 1
ATOM 3063 N N . ASP B 1 161 ? -8.695 -24.875 -23.734 1 98.38 161 ASP B N 1
ATOM 3064 C CA . ASP B 1 161 ? -9.242 -25.016 -22.375 1 98.38 161 ASP B CA 1
ATOM 3065 C C . ASP B 1 161 ? -8.398 -24.234 -21.375 1 98.38 161 ASP B C 1
ATOM 3067 O O . ASP B 1 161 ? -8.945 -23.625 -20.453 1 98.38 161 ASP B O 1
ATOM 3071 N N . VAL B 1 162 ? -7.043 -24.25 -21.516 1 98.69 162 VAL B N 1
ATOM 3072 C CA . VAL B 1 162 ? -6.156 -23.516 -20.625 1 98.69 162 VAL B CA 1
ATOM 3073 C C . VAL B 1 162 ? -6.355 -22.016 -20.828 1 98.69 162 VAL B C 1
ATOM 3075 O O . VAL B 1 162 ? -6.477 -21.266 -19.859 1 98.69 162 VAL B O 1
ATOM 3078 N N . LYS B 1 163 ? -6.375 -21.578 -22.109 1 98.44 163 LYS B N 1
ATOM 3079 C CA . LYS B 1 163 ? -6.613 -20.172 -22.422 1 98.44 163 LYS B CA 1
ATOM 3080 C C . LYS B 1 163 ? -7.934 -19.703 -21.828 1 98.44 163 LYS B C 1
ATOM 3082 O O . LYS B 1 163 ? -7.992 -18.625 -21.219 1 98.44 163 LYS B O 1
ATOM 3087 N N . GLU B 1 164 ? -8.93 -20.469 -21.984 1 98.62 164 GLU B N 1
ATOM 3088 C CA . GLU B 1 164 ? -10.258 -20.109 -21.484 1 98.62 164 GLU B CA 1
ATOM 3089 C C . GLU B 1 164 ? -10.281 -20.078 -19.969 1 98.62 164 GLU B C 1
ATOM 3091 O O . GLU B 1 164 ? -10.93 -19.219 -19.359 1 98.62 164 GLU B O 1
ATOM 3096 N N . ARG B 1 165 ? -9.648 -21.078 -19.328 1 98.75 165 ARG B N 1
ATOM 3097 C CA . ARG B 1 165 ? -9.594 -21.094 -17.859 1 98.75 165 ARG B CA 1
ATOM 3098 C C . ARG B 1 165 ? -8.898 -19.859 -17.312 1 98.75 165 ARG B C 1
ATOM 3100 O O . ARG B 1 165 ? -9.359 -19.25 -16.344 1 98.75 165 ARG B O 1
ATOM 3107 N N . LEU B 1 166 ? -7.762 -19.484 -17.906 1 98.81 166 LEU B N 1
ATOM 3108 C CA . LEU B 1 166 ? -7.059 -18.281 -17.484 1 98.81 166 LEU B CA 1
ATOM 3109 C C . LEU B 1 166 ? -7.934 -17.047 -17.656 1 98.81 166 LEU B C 1
ATOM 3111 O O . LEU B 1 166 ? -7.988 -16.172 -16.781 1 98.81 166 LEU B O 1
ATOM 3115 N N . LYS B 1 167 ? -8.594 -16.953 -18.781 1 98.5 167 LYS B N 1
ATOM 3116 C CA . LYS B 1 167 ? -9.516 -15.852 -19.062 1 98.5 167 LYS B CA 1
ATOM 3117 C C . LYS B 1 167 ? -10.633 -15.812 -18.016 1 98.5 167 LYS B C 1
ATOM 3119 O O . LYS B 1 167 ? -11.008 -14.734 -17.547 1 98.5 167 LYS B O 1
ATOM 3124 N N . GLN B 1 168 ? -11.164 -16.953 -17.75 1 98.69 168 GLN B N 1
ATOM 3125 C CA . GLN B 1 168 ? -12.258 -17.047 -16.781 1 98.69 168 GLN B CA 1
ATOM 3126 C C . GLN B 1 168 ? -11.812 -16.594 -15.398 1 98.69 168 GLN B C 1
ATOM 3128 O O . GLN B 1 168 ? -12.531 -15.859 -14.719 1 98.69 168 GLN B O 1
ATOM 3133 N N . THR B 1 169 ? -10.68 -17.094 -14.93 1 98.81 169 THR B N 1
ATOM 3134 C CA . THR B 1 169 ? -10.172 -16.688 -13.625 1 98.81 169 THR B CA 1
ATOM 3135 C C . THR B 1 169 ? -9.93 -15.172 -13.586 1 98.81 169 THR B C 1
ATOM 3137 O O . THR B 1 169 ? -10.234 -14.516 -12.586 1 98.81 169 THR B O 1
ATOM 3140 N N . THR B 1 170 ? -9.383 -14.648 -14.672 1 98.81 170 THR B N 1
ATOM 3141 C CA . THR B 1 170 ? -9.148 -13.203 -14.766 1 98.81 170 THR B CA 1
ATOM 3142 C C . THR B 1 170 ? -10.477 -12.445 -14.711 1 98.81 170 THR B C 1
ATOM 3144 O O . THR B 1 170 ? -10.578 -11.422 -14.039 1 98.81 170 THR B O 1
ATOM 3147 N N . GLN B 1 171 ? -11.461 -12.984 -15.414 1 98.69 171 GLN B N 1
ATOM 3148 C CA . GLN B 1 171 ? -12.781 -12.359 -15.406 1 98.69 171 GLN B CA 1
ATOM 3149 C C . GLN B 1 171 ? -13.406 -12.398 -14.016 1 98.69 171 GLN B C 1
ATOM 3151 O O . GLN B 1 171 ? -14.094 -11.461 -13.609 1 98.69 171 GLN B O 1
ATOM 3156 N N . GLU B 1 172 ? -13.234 -13.492 -13.32 1 98.62 172 GLU B N 1
ATOM 3157 C CA . GLU B 1 172 ? -13.727 -13.57 -11.945 1 98.62 172 GLU B CA 1
ATOM 3158 C C . GLU B 1 172 ? -13.141 -12.453 -11.086 1 98.62 172 GLU B C 1
ATOM 3160 O O . GLU B 1 172 ? -13.852 -11.844 -10.281 1 98.62 172 GLU B O 1
ATOM 3165 N N . ALA B 1 173 ? -11.836 -12.211 -11.211 1 98.56 173 ALA B N 1
ATOM 3166 C CA . ALA B 1 173 ? -11.195 -11.125 -10.484 1 98.56 173 ALA B CA 1
ATOM 3167 C C . ALA B 1 173 ? -11.781 -9.773 -10.883 1 98.56 173 ALA B C 1
ATOM 3169 O O . ALA B 1 173 ? -12.031 -8.922 -10.031 1 98.56 173 ALA B O 1
ATOM 3170 N N . LEU B 1 174 ? -11.953 -9.57 -12.188 1 98.06 174 LEU B N 1
ATOM 3171 C CA . LEU B 1 174 ? -12.547 -8.344 -12.695 1 98.06 174 LEU B CA 1
ATOM 3172 C C . LEU B 1 174 ? -13.938 -8.133 -12.109 1 98.06 174 LEU B C 1
ATOM 3174 O O . LEU B 1 174 ? -14.281 -7.02 -11.695 1 98.06 174 LEU B O 1
ATOM 3178 N N . ASP B 1 175 ? -14.727 -9.203 -12.102 1 97.88 175 ASP B N 1
ATOM 3179 C CA . ASP B 1 175 ? -16.094 -9.125 -11.602 1 97.88 175 ASP B CA 1
ATOM 3180 C C . ASP B 1 175 ? -16.125 -8.789 -10.109 1 97.88 175 ASP B C 1
ATOM 3182 O O . ASP B 1 175 ? -17.062 -8.172 -9.625 1 97.88 175 ASP B O 1
ATOM 3186 N N . LEU B 1 176 ? -15.117 -9.211 -9.398 1 97.19 176 LEU B N 1
ATOM 3187 C CA . LEU B 1 176 ? -14.969 -8.891 -7.984 1 97.19 176 LEU B CA 1
ATOM 3188 C C . LEU B 1 176 ? -14.656 -7.41 -7.793 1 97.19 176 LEU B C 1
ATOM 3190 O O . LEU B 1 176 ? -14.93 -6.848 -6.73 1 97.19 176 LEU B O 1
ATOM 3194 N N . GLY B 1 177 ? -14.117 -6.777 -8.805 1 97.19 177 GLY B N 1
ATOM 3195 C CA . GLY B 1 177 ? -13.688 -5.391 -8.734 1 97.19 177 GLY B CA 1
ATOM 3196 C C . GLY B 1 177 ? -12.195 -5.238 -8.531 1 97.19 177 GLY B C 1
ATOM 3197 O O . GLY B 1 177 ? -11.719 -4.152 -8.195 1 97.19 177 GLY B O 1
ATOM 3198 N N . ALA B 1 178 ? -11.453 -6.297 -8.688 1 97.94 178 ALA B N 1
ATOM 3199 C CA . ALA B 1 178 ? -10 -6.27 -8.5 1 97.94 178 ALA B CA 1
ATOM 3200 C C . ALA B 1 178 ? -9.328 -5.379 -9.531 1 97.94 178 ALA B C 1
ATOM 3202 O O . ALA B 1 178 ? -9.859 -5.176 -10.625 1 97.94 178 ALA B O 1
ATOM 3203 N N . PHE B 1 179 ? -8.164 -4.832 -9.211 1 97.44 179 PHE B N 1
ATOM 3204 C CA . PHE B 1 179 ? -7.473 -3.916 -10.109 1 97.44 179 PHE B CA 1
ATOM 3205 C C . PHE B 1 179 ? -5.969 -4.172 -10.086 1 97.44 179 PHE B C 1
ATOM 3207 O O . PHE B 1 179 ? -5.195 -3.404 -10.656 1 97.44 179 PHE B O 1
ATOM 3214 N N . GLY B 1 180 ? -5.594 -5.188 -9.352 1 96.31 180 GLY B N 1
ATOM 3215 C CA . GLY B 1 180 ? -4.168 -5.465 -9.281 1 96.31 180 GLY B CA 1
ATOM 3216 C C . GLY B 1 180 ? -3.854 -6.809 -8.656 1 96.31 180 GLY B C 1
ATOM 3217 O O . GLY B 1 180 ? -4.762 -7.578 -8.336 1 96.31 180 GLY B O 1
ATOM 3218 N N . SER B 1 181 ? -2.615 -7.105 -8.625 1 96.5 181 SER B N 1
ATOM 3219 C CA . SER B 1 181 ? -2.053 -8.297 -8.008 1 96.5 181 SER B CA 1
ATOM 3220 C C . SER B 1 181 ? -1.102 -7.938 -6.871 1 96.5 181 SER B C 1
ATOM 3222 O O . SER B 1 181 ? -0.279 -7.031 -7.008 1 96.5 181 SER B O 1
ATOM 3224 N N . PRO B 1 182 ? -1.201 -8.586 -5.738 1 98.31 182 PRO B N 1
ATOM 3225 C CA . PRO B 1 182 ? -2.119 -9.68 -5.41 1 98.31 182 PRO B CA 1
ATOM 3226 C C . PRO B 1 182 ? -3.504 -9.188 -5.004 1 98.31 182 PRO B C 1
ATOM 3228 O O . PRO B 1 182 ? -3.635 -8.094 -4.453 1 98.31 182 PRO B O 1
ATOM 3231 N N . THR B 1 183 ? -4.484 -9.891 -5.328 1 98.81 183 THR B N 1
ATOM 3232 C CA . THR B 1 183 ? -5.824 -9.789 -4.762 1 98.81 183 THR B CA 1
ATOM 3233 C C . THR B 1 183 ? -6.156 -11.016 -3.922 1 98.81 183 THR B C 1
ATOM 3235 O O . THR B 1 183 ? -6.094 -12.148 -4.41 1 98.81 183 THR B O 1
ATOM 3238 N N . ILE B 1 184 ? -6.457 -10.812 -2.664 1 98.94 184 ILE B N 1
ATOM 3239 C CA . ILE B 1 184 ? -6.711 -11.914 -1.74 1 98.94 184 ILE B CA 1
ATOM 3240 C C . ILE B 1 184 ? -8.172 -11.891 -1.306 1 98.94 184 ILE B C 1
ATOM 3242 O O . ILE B 1 184 ? -8.641 -10.906 -0.73 1 98.94 184 ILE B O 1
ATOM 3246 N N . VAL B 1 185 ? -8.852 -12.898 -1.563 1 98.81 185 VAL B N 1
ATOM 3247 C CA . VAL B 1 185 ? -10.289 -12.984 -1.302 1 98.81 185 VAL B CA 1
ATOM 3248 C C . VAL B 1 185 ? -10.539 -13.938 -0.136 1 98.81 185 VAL B C 1
ATOM 3250 O O . VAL B 1 185 ? -10.055 -15.07 -0.13 1 98.81 185 VAL B O 1
ATOM 3253 N N . ALA B 1 186 ? -11.258 -13.531 0.849 1 98.5 186 ALA B N 1
ATOM 3254 C CA . ALA B 1 186 ? -11.68 -14.352 1.982 1 98.5 186 ALA B CA 1
ATOM 3255 C C . ALA B 1 186 ? -13.18 -14.617 1.932 1 98.5 186 ALA B C 1
ATOM 3257 O O . ALA B 1 186 ? -13.977 -13.688 1.771 1 98.5 186 ALA B O 1
ATOM 3258 N N . HIS B 1 187 ? -13.508 -15.844 1.937 1 97.69 187 HIS B N 1
ATOM 3259 C CA . HIS B 1 187 ? -14.914 -16.234 2.066 1 97.69 187 HIS B CA 1
ATOM 3260 C C . HIS B 1 187 ? -15.344 -16.25 3.529 1 97.69 187 HIS B C 1
ATOM 3262 O O . HIS B 1 187 ? -15.016 -17.203 4.258 1 97.69 187 HIS B O 1
ATOM 3268 N N . VAL B 1 188 ? -16.047 -15.234 3.922 1 94.69 188 VAL B N 1
ATOM 3269 C CA . VAL B 1 188 ? -16.438 -15.062 5.316 1 94.69 188 VAL B CA 1
ATOM 3270 C C . VAL B 1 188 ? -17.953 -14.891 5.414 1 94.69 188 VAL B C 1
ATOM 3272 O O . VAL B 1 188 ? -18.531 -13.984 4.797 1 94.69 188 VAL B O 1
ATOM 3275 N N . ASP B 1 189 ? -18.594 -15.82 6.184 1 92 189 ASP B N 1
ATOM 3276 C CA . ASP B 1 189 ? -20.031 -15.758 6.445 1 92 189 ASP B CA 1
ATOM 3277 C C . ASP B 1 189 ? -20.828 -15.695 5.141 1 92 189 ASP B C 1
ATOM 3279 O O . ASP B 1 189 ? -21.703 -14.852 4.988 1 92 189 ASP B O 1
ATOM 3283 N N . GLY B 1 190 ? -20.359 -16.406 4.164 1 91.94 190 GLY B N 1
ATOM 3284 C CA . GLY B 1 190 ? -21.078 -16.547 2.912 1 91.94 190 GLY B CA 1
ATOM 3285 C C . GLY B 1 190 ? -20.828 -15.398 1.952 1 91.94 190 GLY B C 1
ATOM 3286 O O . GLY B 1 190 ? -21.422 -15.344 0.875 1 91.94 190 GLY B O 1
ATOM 3287 N N . LYS B 1 191 ? -20.031 -14.516 2.293 1 95.75 191 LYS B N 1
ATOM 3288 C CA . LYS B 1 191 ? -19.703 -13.367 1.447 1 95.75 191 LYS B CA 1
ATOM 3289 C C . LYS B 1 191 ? -18.219 -13.344 1.1 1 95.75 191 LYS B C 1
ATOM 3291 O O . LYS B 1 191 ? -17.391 -13.891 1.833 1 95.75 191 LYS B O 1
ATOM 3296 N N . LYS B 1 192 ? -17.953 -12.781 -0.06 1 97.25 192 LYS B N 1
ATOM 3297 C CA . LYS B 1 192 ? -16.562 -12.562 -0.458 1 97.25 192 LYS B CA 1
ATOM 3298 C C . LYS B 1 192 ? -16.078 -11.195 -0.009 1 97.25 192 LYS B C 1
ATOM 3300 O O . LYS B 1 192 ? -16.688 -10.172 -0.335 1 97.25 192 LYS B O 1
ATOM 3305 N N . GLU B 1 193 ? -15.125 -11.211 0.848 1 97.94 193 GLU B N 1
ATOM 3306 C CA . GLU B 1 193 ? -14.336 -10.031 1.186 1 97.94 193 GLU B CA 1
ATOM 3307 C C . GLU B 1 193 ? -12.93 -10.117 0.6 1 97.94 193 GLU B C 1
ATOM 3309 O O . GLU B 1 193 ? -12.383 -11.211 0.449 1 97.94 193 GLU B O 1
ATOM 3314 N N . TRP B 1 194 ? -12.445 -8.984 0.199 1 98.44 194 TRP B N 1
ATOM 3315 C CA . TRP B 1 194 ? -11.109 -9.117 -0.369 1 98.44 194 TRP B CA 1
ATOM 3316 C C . TRP B 1 194 ? -10.234 -7.918 0.003 1 98.44 194 TRP B C 1
ATOM 3318 O O . TRP B 1 194 ? -10.75 -6.867 0.392 1 98.44 194 TRP B O 1
ATOM 3328 N N . VAL B 1 195 ? -9 -8.141 0.067 1 98.75 195 VAL B N 1
ATOM 3329 C CA . VAL B 1 195 ? -8 -7.105 0.283 1 98.75 195 VAL B CA 1
ATOM 3330 C C . VAL B 1 195 ? -7.016 -7.086 -0.885 1 98.75 195 VAL B C 1
ATOM 3332 O O . VAL B 1 195 ? -6.848 -8.094 -1.578 1 98.75 195 VAL B O 1
ATOM 3335 N N . PHE B 1 196 ? -6.461 -5.961 -1.102 1 98.38 196 PHE B N 1
ATOM 3336 C CA . PHE B 1 196 ? -5.484 -5.77 -2.164 1 98.38 196 PHE B CA 1
ATOM 3337 C C . PHE B 1 196 ? -4.094 -5.539 -1.585 1 98.38 196 PHE B C 1
ATOM 3339 O O . PHE B 1 196 ? -3.928 -4.758 -0.647 1 98.38 196 PHE B O 1
ATOM 3346 N N . GLY B 1 197 ? -3.084 -6.223 -2.234 1 97.38 197 GLY B N 1
ATOM 3347 C CA . GLY B 1 197 ? -1.693 -5.949 -1.91 1 97.38 197 GLY B CA 1
ATOM 3348 C C . GLY B 1 197 ? -1.128 -6.891 -0.863 1 97.38 197 GLY B C 1
ATOM 3349 O O . GLY B 1 197 ? -1.819 -7.801 -0.4 1 97.38 197 GLY B O 1
ATOM 3350 N N . SER B 1 198 ? 0.172 -6.711 -0.544 1 98.31 198 SER B N 1
ATOM 3351 C CA . SER B 1 198 ? 0.866 -7.551 0.427 1 98.31 198 SER B CA 1
ATOM 3352 C C . SER B 1 198 ? 1.016 -6.84 1.767 1 98.31 198 SER B C 1
ATOM 3354 O O . SER B 1 198 ? 1.871 -7.203 2.576 1 98.31 198 SER B O 1
ATOM 3356 N N . ASP B 1 199 ? 0.214 -5.801 2.016 1 97.5 199 ASP B N 1
ATOM 3357 C CA . ASP B 1 199 ? 0.362 -4.988 3.217 1 97.5 199 ASP B CA 1
ATOM 3358 C C . ASP B 1 199 ? -0.926 -4.98 4.039 1 97.5 199 ASP B C 1
ATOM 3360 O O . ASP B 1 199 ? -1.067 -4.191 4.973 1 97.5 199 ASP B O 1
ATOM 3364 N N . ARG B 1 200 ? -1.893 -5.816 3.688 1 98.69 200 ARG B N 1
ATOM 3365 C CA . ARG B 1 200 ? -3.188 -5.805 4.359 1 98.69 200 ARG B CA 1
ATOM 3366 C C . ARG B 1 200 ? -3.406 -7.09 5.152 1 98.69 200 ARG B C 1
ATOM 3368 O O . ARG B 1 200 ? -4.547 -7.477 5.41 1 98.69 200 ARG B O 1
ATOM 3375 N N . PHE B 1 201 ? -2.371 -7.754 5.535 1 98.31 201 PHE B N 1
ATOM 3376 C CA . PHE B 1 201 ? -2.506 -9.023 6.246 1 98.31 201 PHE B CA 1
ATOM 3377 C C . PHE B 1 201 ? -3.188 -8.812 7.594 1 98.31 201 PHE B C 1
ATOM 3379 O O . PHE B 1 201 ? -4.004 -9.633 8.016 1 98.31 201 PHE B O 1
ATOM 3386 N N . PRO B 1 202 ? -2.895 -7.699 8.375 1 97.75 202 PRO B N 1
ATOM 3387 C CA . PRO B 1 202 ? -3.658 -7.5 9.609 1 97.75 202 PRO B CA 1
ATOM 3388 C C . PRO B 1 202 ? -5.16 -7.391 9.359 1 97.75 202 PRO B C 1
ATOM 3390 O O . PRO B 1 202 ? -5.961 -7.898 10.148 1 97.75 202 PRO B O 1
ATOM 3393 N N . ILE B 1 203 ? -5.531 -6.766 8.289 1 98.62 203 ILE B N 1
ATOM 3394 C CA . ILE B 1 203 ? -6.938 -6.621 7.93 1 98.62 203 ILE B CA 1
ATOM 3395 C C . ILE B 1 203 ? -7.523 -7.984 7.566 1 98.62 203 ILE B C 1
ATOM 3397 O O . ILE B 1 203 ? -8.625 -8.328 8 1 98.62 203 ILE B O 1
ATOM 3401 N N . LEU B 1 204 ? -6.762 -8.719 6.738 1 98.69 204 LEU B N 1
ATOM 3402 C CA . LEU B 1 204 ? -7.191 -10.055 6.352 1 98.69 204 LEU B CA 1
ATOM 3403 C C . LEU B 1 204 ? -7.391 -10.938 7.578 1 98.69 204 LEU B C 1
ATOM 3405 O O . LEU B 1 204 ? -8.383 -11.672 7.664 1 98.69 204 LEU B O 1
ATOM 3409 N N . ALA B 1 205 ? -6.445 -10.883 8.508 1 98.06 205 ALA B N 1
ATOM 3410 C CA . ALA B 1 205 ? -6.547 -11.664 9.734 1 98.06 205 ALA B CA 1
ATOM 3411 C C . ALA B 1 205 ? -7.812 -11.297 10.508 1 98.06 205 ALA B C 1
ATOM 3413 O O . ALA B 1 205 ? -8.516 -12.18 11.008 1 98.06 205 ALA B O 1
ATOM 3414 N N . ASP B 1 206 ? -8.07 -10.062 10.602 1 97.69 206 ASP B N 1
ATOM 3415 C CA . ASP B 1 206 ? -9.273 -9.602 11.305 1 97.69 206 ASP B CA 1
ATOM 3416 C C . ASP B 1 206 ? -10.539 -10.141 10.641 1 97.69 206 ASP B C 1
ATOM 3418 O O . ASP B 1 206 ? -11.453 -10.602 11.32 1 97.69 206 ASP B O 1
ATOM 3422 N N . LEU B 1 207 ? -10.594 -10.047 9.297 1 97.69 207 LEU B N 1
ATOM 3423 C CA . LEU B 1 207 ? -11.742 -10.555 8.539 1 97.69 207 LEU B CA 1
ATOM 3424 C C . LEU B 1 207 ? -11.953 -12.047 8.805 1 97.69 207 LEU B C 1
ATOM 3426 O O . LEU B 1 207 ? -13.086 -12.516 8.852 1 97.69 207 LEU B O 1
ATOM 3430 N N . LEU B 1 208 ? -10.875 -12.766 9.023 1 97.56 208 LEU B N 1
ATOM 3431 C CA . LEU B 1 208 ? -10.906 -14.219 9.156 1 97.56 208 LEU B CA 1
ATOM 3432 C C . LEU B 1 208 ? -11.07 -14.625 10.617 1 97.56 208 LEU B C 1
ATOM 3434 O O . LEU B 1 208 ? -11.281 -15.805 10.914 1 97.56 208 LEU B O 1
ATOM 3438 N N . GLY B 1 209 ? -11.047 -13.656 11.562 1 96.44 209 GLY B N 1
ATOM 3439 C CA . GLY B 1 209 ? -11.055 -13.984 12.977 1 96.44 209 GLY B CA 1
ATOM 3440 C C . GLY B 1 209 ? -9.781 -14.68 13.43 1 96.44 209 GLY B C 1
ATOM 3441 O O . GLY B 1 209 ? -9.82 -15.555 14.297 1 96.44 209 GLY B O 1
ATOM 3442 N N . GLU B 1 210 ? -8.68 -14.406 12.742 1 97 210 GLU B N 1
ATOM 3443 C CA . GLU B 1 210 ? -7.367 -14.977 13.023 1 97 210 GLU B CA 1
ATOM 3444 C C . GLU B 1 210 ? -6.426 -13.922 13.602 1 97 210 GLU B C 1
ATOM 3446 O O . GLU B 1 210 ? -6.773 -12.742 13.672 1 97 210 GLU B O 1
ATOM 3451 N N . LYS B 1 211 ? -5.32 -14.32 14.031 1 95.12 211 LYS B N 1
ATOM 3452 C CA . LYS B 1 211 ? -4.316 -13.43 14.602 1 95.12 211 LYS B CA 1
ATOM 3453 C C . LYS B 1 211 ? -3.158 -13.211 13.633 1 95.12 211 LYS B C 1
ATOM 3455 O O . LYS B 1 211 ? -2.635 -14.172 13.055 1 95.12 211 LYS B O 1
ATOM 3460 N N . TRP B 1 212 ? -2.83 -12.023 13.422 1 96 212 TRP B N 1
ATOM 3461 C CA . TRP B 1 212 ? -1.652 -11.688 12.625 1 96 212 TRP B CA 1
ATOM 3462 C C . TRP B 1 212 ? -0.413 -11.586 13.516 1 96 212 TRP B C 1
ATOM 3464 O O . TRP B 1 212 ? -0.372 -10.789 14.445 1 96 212 TRP B O 1
ATOM 3474 N N . GLU B 1 213 ? 0.597 -12.281 13.219 1 94.25 213 GLU B N 1
ATOM 3475 C CA . GLU B 1 213 ? 1.789 -12.359 14.055 1 94.25 213 GLU B CA 1
ATOM 3476 C C . GLU B 1 213 ? 3.012 -11.805 13.336 1 94.25 213 GLU B C 1
ATOM 3478 O O . GLU B 1 213 ? 4.141 -11.969 13.797 1 94.25 213 GLU B O 1
ATOM 3483 N N . GLY B 1 214 ? 2.791 -11.148 12.234 1 94.75 214 GLY B N 1
ATOM 3484 C CA . GLY B 1 214 ? 3.891 -10.727 11.383 1 94.75 214 GLY B CA 1
ATOM 3485 C C . GLY B 1 214 ? 4.133 -11.664 10.211 1 94.75 214 GLY B C 1
ATOM 3486 O O . GLY B 1 214 ? 3.451 -12.68 10.07 1 94.75 214 GLY B O 1
ATOM 3487 N N . PRO B 1 215 ? 5.031 -11.305 9.312 1 96.31 215 PRO B N 1
ATOM 3488 C CA . PRO B 1 215 ? 5.215 -12.07 8.078 1 96.31 215 PRO B CA 1
ATOM 3489 C C . PRO B 1 215 ? 5.816 -13.453 8.32 1 96.31 215 PRO B C 1
ATOM 3491 O O . PRO B 1 215 ? 5.719 -14.336 7.457 1 96.31 215 PRO B O 1
ATOM 3494 N N . LEU B 1 216 ? 6.52 -13.609 9.43 1 95.06 216 LEU B N 1
ATOM 3495 C CA . LEU B 1 216 ? 7.078 -14.883 9.852 1 95.06 216 LEU B CA 1
ATOM 3496 C C . LEU B 1 216 ? 6.441 -15.352 11.156 1 95.06 216 LEU B C 1
ATOM 3498 O O . LEU B 1 216 ? 6.988 -15.125 12.234 1 95.06 216 LEU B O 1
ATOM 3502 N N . PRO B 1 217 ? 5.289 -16.078 10.969 1 91.44 217 PRO B N 1
ATOM 3503 C CA . PRO B 1 217 ? 4.586 -16.469 12.188 1 91.44 217 PRO B CA 1
ATOM 3504 C C . PRO B 1 217 ? 5.402 -17.438 13.055 1 91.44 217 PRO B C 1
ATOM 3506 O O . PRO B 1 217 ? 6.113 -18.297 12.531 1 91.44 217 PRO B O 1
ATOM 3509 N N . GLY B 1 218 ? 5.184 -17.375 14.406 1 81.19 218 GLY B N 1
ATOM 3510 C CA . GLY B 1 218 ? 5.824 -18.266 15.359 1 81.19 218 GLY B CA 1
ATOM 3511 C C . GLY B 1 218 ? 7.254 -17.875 15.68 1 81.19 218 GLY B C 1
ATOM 3512 O O . GLY B 1 218 ? 7.879 -18.453 16.578 1 81.19 218 GLY B O 1
ATOM 3513 N N . VAL B 1 219 ? 7.895 -17.109 14.852 1 69.62 219 VAL B N 1
ATOM 3514 C CA . VAL B 1 219 ? 9.266 -16.672 15.102 1 69.62 219 VAL B CA 1
ATOM 3515 C C . VAL B 1 219 ? 9.266 -15.438 15.992 1 69.62 219 VAL B C 1
ATOM 3517 O O . VAL B 1 219 ? 8.422 -14.555 15.836 1 69.62 219 VAL B O 1
ATOM 3520 N N . SER B 1 220 ? 9.688 -15.508 17.203 1 54.34 220 SER B N 1
ATOM 3521 C CA . SER B 1 220 ? 9.844 -14.32 18.031 1 54.34 220 SER B CA 1
ATOM 3522 C C . SER B 1 220 ? 10.586 -13.219 17.281 1 54.34 220 SER B C 1
ATOM 3524 O O . SER B 1 220 ? 11.539 -13.492 16.547 1 54.34 220 SER B O 1
ATOM 3526 N N . SER B 1 221 ? 9.891 -12.242 16.875 1 46.59 221 SER B N 1
ATOM 3527 C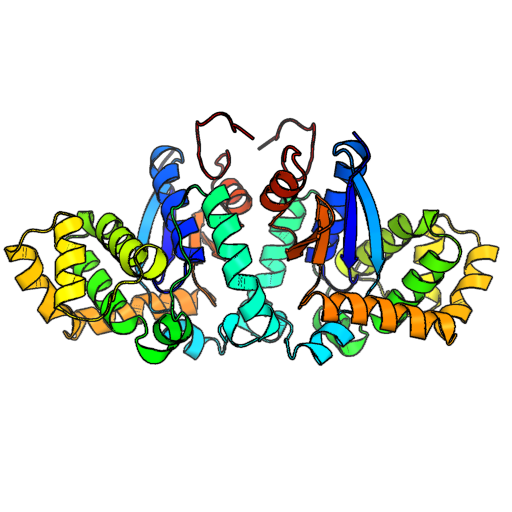 CA . SER B 1 221 ? 10.453 -11.156 16.094 1 46.59 221 SER B CA 1
ATOM 3528 C C . SER B 1 221 ? 11.859 -10.789 16.562 1 46.59 221 SER B C 1
ATOM 3530 O O . SER B 1 221 ? 12.078 -10.609 17.766 1 46.59 221 SER B O 1
ATOM 3532 N N . LYS B 1 222 ? 12.82 -11.234 15.789 1 39.5 222 LYS B N 1
ATOM 3533 C CA . LYS B 1 222 ? 14.156 -10.781 16.156 1 39.5 222 LYS B CA 1
ATOM 3534 C C . LYS B 1 222 ? 14.227 -9.25 16.172 1 39.5 222 LYS B C 1
ATOM 3536 O O . LYS B 1 222 ? 15.273 -8.68 16.484 1 39.5 222 LYS B O 1
ATOM 3541 N N . LEU B 1 223 ? 13.391 -8.547 15.523 1 33.81 223 LEU B N 1
ATOM 3542 C CA . LEU B 1 223 ? 13.617 -7.109 15.492 1 33.81 223 LEU B CA 1
ATOM 3543 C C . LEU B 1 223 ? 12.883 -6.426 16.641 1 33.81 223 LEU B C 1
ATOM 3545 O O . LEU B 1 223 ? 11.766 -6.801 16.984 1 33.81 223 LEU B O 1
#

InterPro domains:
  IPR001853 DSBA-like thioredoxin domain [PF01323] (5-208)
  IPR014440 HCCA isomerase/glutathione S-transferase kappa [PIRSF006386] (2-217)
  IPR036249 Thioredoxin-like superfamily [SSF52833] (4-217)
  IPR051924 Glutathione S-transferase Kappa/NadH [PTHR42943] (2-216)

Nearest PDB structures (foldseek):
  1yzx-assembly1_B  TM=9.857E-01  e=8.833E-24  Homo sapiens
  1r4w-assembly2_D  TM=9.787E-01  e=1.282E-23  Rattus norvegicus
  3rpp-assembly1_A  TM=9.428E-01  e=7.420E-23  Homo sapiens
  3rpp-assembly2_B  TM=9.443E-01  e=1.934E-22  Homo sapiens
  2imd-assembly1_A  TM=8.328E-01  e=1.493E-08  Pseudomonas putida

pLDDT: mean 94.89, std 8.57, range [33.81, 98.94]

Radius of gyration: 23.45 Å; Cα contacts (8 Å, |Δi|>4): 723; chains: 2; bounding box: 45×74×50 Å

Secondary structure (DSSP, 8-state):
-PPEEEEEEE-TT-HHHHHHHHHHHHHTTTSSEEEEEEE--HHHHHHHHT---GGGSHHHHHHHHHHHHHHHHHHT------S-HHIIIIII-SHHHHHHHHHHHHH-GGGHHHHHHHHHHHHHTS---SSSHHHHHHHHHHHT--HHHHHHHGGGGGSHHHHHHHHHHHHHHHHHT--SS-EEEEEETTEEEEEESSS-HHHHHHHHT-----SSTTS----/-PPEEEEEEE-TT-HHHHHHHHHHHHHTTTSSEEEEEEE--HHHHHHHHT---GGGSHHHHHHHHHHHHHHHHHHT------S-HHIIIIII-SHHHHHHHHHHHHH-GGGHHHHHHHHHHHHHTS---SSSHHHHHHHHHHHT--HHHHHHHGGGGGSHHHHHHHHHHHHHHHHHT--SS-EEEEEETTEEEEEESSS-HHHHHHHHT-----SSTTS----

Sequence (446 aa):
MSKKTVELFYDVVSPYTWFAFEVLLRYQNRWNINLKLRPFFLGGLNAGTGNKPPIMVPAKAKYMPIDVLRLGKYFDVPVKNPKDPVALLFTKGTLIPQRFLTAIDMTCPQFLGNVSRELWMRAWNRDEDITEPASLTQAAKLAGLSEKQIAEILPRINSNDVKERLKQTTQEALDLGAFGSPTIVAHVDGKKEWVFGSDRFPILADLLGEKWEGPLPGVSSKLMSKKTVELFYDVVSPYTWFAFEVLLRYQNRWNINLKLRPFFLGGLNAGTGNKPPIMVPAKAKYMPIDVLRLGKYFDVPVKNPKDPVALLFTKGTLIPQRFLTAIDMTCPQFLGNVSRELWMRAWNRDEDITEPASLTQAAKLAGLSEKQIAEILPRINSNDVKERLKQTTQEALDLGAFGSPTIVAHVDGKKEWVFGSDRFPILADLLGEKWEGPLPGVSSKL

Foldseek 3Di:
DAAWEKEWEAFLLDLLLVLQLLLCVLCCVVASHDYHYFYAFLVVLCVLQVDDDQCVPVVSVVCVQVVSVVVCVQLVNQFAAAPCSCCSPPVQGRLLVSLLLLLCCVPPVVLSSQLSNLLNCQVGHVNHDCRDLVNSVVSSVVSPDDPVRSVVRNVCSPPPVSVVSNVVSSVVCVVVVHRGPTKMWICAPNDIDIDDTNPCVCVVCVRSVHDDDGSNPPDPPPD/DAAWEKEWEAFLLDLLLVLQLLLCVLCCVVASHDYHYFYAFLVVLCVLQVDDDQCVPVVSVVCVQVVSVVVCVQLVNQFAAAPCSCCSPPVQGRLLVSLLLLLCCVPPVVLSSQLSNLLNCQVGHVNHDCRDLVNSVVSSVVSPDDPVRSVVRNVCSPPPVSVVSNVVSSVVCVVVVHRGPTKMWICAPNDIDIDHTNPCVCVVCVRSVHDDDGSNPPDPPPD

Solvent-accessible surface area (backbone atoms only — not comparable to full-atom values): 24038 Å² total; per-residue (Å²): 131,82,62,33,46,32,37,38,36,34,37,77,76,41,69,58,21,51,51,36,51,54,36,50,61,67,35,43,82,70,44,73,42,44,74,40,83,37,55,21,44,57,71,60,33,22,67,75,49,68,48,73,67,64,62,78,30,62,41,46,41,67,45,44,63,58,52,50,44,56,46,17,62,69,53,70,42,84,56,40,80,41,93,52,56,62,48,52,62,68,68,69,42,51,65,58,42,36,24,43,49,36,33,33,49,76,74,47,50,89,40,38,66,43,29,53,50,36,43,33,43,25,41,32,48,65,61,38,68,53,64,49,70,67,39,45,48,51,28,35,45,76,40,65,49,47,71,68,56,46,67,61,43,61,68,36,38,77,33,66,69,29,50,49,49,35,50,48,45,25,46,51,40,47,74,75,41,50,64,62,63,22,32,39,35,37,49,47,95,91,35,83,44,70,49,67,52,66,70,40,57,64,58,52,20,55,70,69,74,46,69,66,65,63,61,54,66,92,50,76,72,87,101,131,82,61,34,45,32,37,40,37,34,36,78,78,40,69,59,21,50,51,36,52,53,36,50,61,65,36,42,82,72,43,72,42,43,75,39,84,38,56,22,45,58,70,59,33,22,66,74,48,69,47,71,67,65,60,78,28,60,42,47,41,67,45,43,63,57,52,51,46,56,45,17,61,70,54,71,42,85,56,41,80,40,92,52,55,61,46,53,63,68,68,70,42,51,64,59,41,35,24,43,50,36,34,32,48,75,74,47,50,90,40,37,65,44,29,52,50,36,44,34,40,26,41,31,46,64,59,38,69,55,64,48,71,68,38,46,48,52,27,36,45,76,40,65,50,48,71,68,57,47,67,63,41,62,70,37,39,78,33,67,68,30,50,48,49,34,49,48,47,24,47,52,40,47,74,73,41,52,65,62,63,21,31,39,36,36,50,46,96,91,37,82,44,71,48,66,52,64,70,39,55,63,57,52,21,55,71,68,74,44,70,67,68,63,61,55,66,93,51,76,71,87,104

Organism: NCBI:txid100452